Protein AF-A0A329Z821-F1 (afdb_monomer_lite)

Foldseek 3Di:
DVVLLVVDPAPCSVVLVVLCVLQVFDDDDSVLVVVCRVCVVQLVCLCPDPVQCVPDVVVVNNHRFSHDQVLQLDDDPDPDDDDDDPDDPPDDDDDDDDPPPPCVVVCVLQDDDDDDYDDDDDDDDDDDDDDDDDDDDDDDDDDDDDDDDDDDDPPSHHDPQHHLVNDQLLSCLSSLAAAHDAEAEEEEEEFQLQRVLVVVLLVVLVFFEQEQAPPNSVSSNVRNVDRVVHHGLYYYYYLQRPLPHPCPLSNLSSNQDLHAYEYRDEQLVSLQVSLLQDWDFPDSDQEAAPPDPVCNLAQGIDRCNHSHRDCCVQVVLVVSDGRGHDPSSPCPVVSCVSNVSHNYYHYDGSVCQEAQNQLVSQQVCCVVRVGRHDDPVCSCVSRDDPDDPCVRNDDRHYDYPDDDDDDDDDPDDDPPPDDDCVVVDDDDPPDDDDDDDD

Secondary structure (DSSP, 8-state):
-HHHHHH---TTHHHHHHHHHHTT-----HHHHHHHHHTHHHHHHHHHSHHHIIIIITTT-SS--SS-HHHHHSPP---------S----S-------S---THHHHTTS--S-------------------------------------------PPPSS--TTTS-HHHHHHTTPPPPS-EEEEEEE-TTTTHHHHHHHHHHHT--EEE--SSHHHHHHHHHHHHTT--EEEEEEETTS-TT-TTHHHHHHH--S---EEEEE--HHHHHHHHHT--EESS---EEETTS-HHHHH--EEBTTBSS--GGGGHHHHTT-SSS-SGGGS-HHHHHHH-TT-S-EEEEEGGGGSTTHHHHHHHHHHHHH-PPPP-GGGHHHHHS-SS-GGGGT---EEE--S---------S--TT-----GGG----TT--------

Structure (mmCIF, N/CA/C/O backbone):
data_AF-A0A329Z821-F1
#
_entry.id   AF-A0A329Z821-F1
#
loop_
_atom_site.group_PDB
_atom_site.id
_atom_site.type_symbol
_atom_site.label_atom_id
_atom_site.label_alt_id
_atom_site.label_comp_id
_atom_site.label_asym_id
_atom_site.label_entity_id
_atom_site.label_seq_id
_atom_site.pdbx_PDB_ins_code
_atom_site.Cartn_x
_atom_site.Cartn_y
_atom_site.Cartn_z
_atom_site.occupancy
_atom_site.B_iso_or_equiv
_atom_site.auth_seq_id
_atom_site.auth_comp_id
_atom_site.auth_asym_id
_atom_site.auth_atom_id
_atom_site.pdbx_PDB_model_num
ATOM 1 N N . MET A 1 1 ? -27.216 7.956 9.028 1.00 85.25 1 MET A N 1
ATOM 2 C CA . MET A 1 1 ? -26.874 7.382 10.348 1.00 85.25 1 MET A CA 1
ATOM 3 C C . MET A 1 1 ? -27.921 7.684 11.431 1.00 85.25 1 MET A C 1
ATOM 5 O O . MET A 1 1 ? -28.589 6.749 11.853 1.00 85.25 1 MET A O 1
ATOM 9 N N . PHE A 1 2 ? -28.146 8.944 11.839 1.00 86.25 2 PHE A N 1
ATOM 10 C CA . PHE A 1 2 ? -29.031 9.302 12.973 1.00 86.25 2 PHE A CA 1
ATOM 11 C C . PHE A 1 2 ? -30.437 8.666 12.939 1.00 86.25 2 PHE A C 1
ATOM 13 O O . PHE A 1 2 ? -30.830 7.983 13.881 1.00 86.25 2 PHE A O 1
ATOM 20 N N . PHE A 1 3 ? -31.167 8.783 11.822 1.00 86.81 3 PHE A N 1
ATOM 21 C CA . PHE A 1 3 ? -32.499 8.171 11.682 1.00 86.81 3 PHE A CA 1
ATOM 22 C C . PHE A 1 3 ? -32.508 6.643 11.841 1.00 86.81 3 PHE A C 1
ATOM 24 O O . PHE A 1 3 ? -33.492 6.084 12.320 1.00 86.81 3 PHE A O 1
ATOM 31 N N . ARG A 1 4 ? -31.427 5.954 11.452 1.00 89.19 4 ARG A N 1
ATOM 32 C CA . ARG A 1 4 ? -31.303 4.498 11.633 1.00 89.19 4 ARG A CA 1
ATOM 33 C C . ARG A 1 4 ? -31.066 4.151 13.100 1.00 89.19 4 ARG A C 1
ATOM 35 O O . ARG A 1 4 ? -31.691 3.232 13.612 1.00 89.19 4 ARG A O 1
ATOM 42 N N . ILE A 1 5 ? -30.261 4.950 13.802 1.00 89.12 5 ILE A N 1
ATOM 43 C CA . ILE A 1 5 ? -30.046 4.790 15.245 1.00 89.12 5 ILE A CA 1
ATOM 44 C C . ILE A 1 5 ? -31.344 4.990 16.033 1.00 89.12 5 ILE A C 1
ATOM 46 O O . ILE A 1 5 ? -31.599 4.245 16.972 1.00 89.12 5 ILE A O 1
ATOM 50 N N . LEU A 1 6 ? -32.212 5.929 15.641 1.00 87.81 6 LEU A N 1
ATOM 51 C CA . LEU A 1 6 ? -33.510 6.106 16.309 1.00 87.81 6 LEU A CA 1
ATOM 52 C C . LEU A 1 6 ? -34.387 4.846 16.253 1.00 87.81 6 LEU A C 1
ATOM 54 O O . LEU A 1 6 ? -35.108 4.575 17.220 1.00 87.81 6 LEU A O 1
ATOM 58 N N . LYS A 1 7 ? -34.284 4.080 15.157 1.00 88.38 7 LYS A N 1
ATOM 59 C CA . LYS A 1 7 ? -34.988 2.807 14.931 1.00 88.38 7 LYS A CA 1
ATOM 60 C C . LYS A 1 7 ? -34.362 1.621 15.673 1.00 88.38 7 LYS A C 1
ATOM 62 O O . LYS A 1 7 ? -34.994 0.571 15.758 1.00 88.38 7 LYS A O 1
ATOM 67 N N . LEU A 1 8 ? -33.152 1.770 16.212 1.00 90.06 8 LEU A N 1
ATOM 68 C CA . LEU A 1 8 ? -32.478 0.725 16.973 1.00 90.06 8 LEU A CA 1
ATOM 69 C C . LEU A 1 8 ? -33.244 0.463 18.278 1.00 90.06 8 LEU A C 1
ATOM 71 O O . LEU A 1 8 ? -33.445 1.371 19.092 1.00 90.06 8 LEU A O 1
ATOM 75 N N . LYS A 1 9 ? -33.669 -0.786 18.491 1.00 88.81 9 LYS A N 1
ATOM 76 C CA . LYS A 1 9 ? -34.343 -1.233 19.721 1.00 88.81 9 LYS A CA 1
ATOM 77 C C . LYS A 1 9 ? -33.320 -1.503 20.834 1.00 88.81 9 LYS A C 1
ATOM 79 O O . LYS A 1 9 ? -33.212 -2.617 21.326 1.00 88.81 9 LYS A O 1
ATOM 84 N N . ASN A 1 10 ? -32.542 -0.487 21.201 1.00 92.19 10 ASN A N 1
ATOM 85 C CA . ASN A 1 10 ? -31.511 -0.576 22.236 1.00 92.19 10 ASN A CA 1
ATOM 86 C C . ASN A 1 10 ? -31.582 0.653 23.159 1.00 92.19 10 ASN A C 1
ATOM 88 O O . ASN A 1 10 ? -31.661 1.790 22.682 1.00 92.19 10 ASN A O 1
ATOM 92 N N . ALA A 1 11 ? -31.552 0.433 24.476 1.00 93.25 11 ALA A N 1
ATOM 93 C CA . ALA A 1 11 ? -31.639 1.500 25.478 1.00 93.25 11 ALA A CA 1
ATOM 94 C C . ALA A 1 11 ? -30.455 2.487 25.408 1.00 93.25 11 ALA A C 1
ATOM 96 O O . ALA A 1 11 ? -30.607 3.669 25.714 1.00 93.25 11 ALA A O 1
ATOM 97 N N . ASN A 1 12 ? -29.293 2.035 24.929 1.00 94.75 12 ASN A N 1
ATOM 98 C CA . ASN A 1 12 ? -28.067 2.820 24.802 1.00 94.75 12 ASN A CA 1
ATOM 99 C C . ASN A 1 12 ? -27.919 3.530 23.441 1.00 94.75 12 ASN A C 1
ATOM 101 O O . ASN A 1 12 ? -26.882 4.142 23.191 1.00 94.75 12 ASN A O 1
ATOM 105 N N . LYS A 1 13 ? -28.936 3.528 22.564 1.00 94.44 13 LYS A N 1
ATOM 106 C CA . LYS A 1 13 ? -28.845 4.074 21.189 1.00 94.44 13 LYS A CA 1
ATOM 107 C C . LYS A 1 13 ? -28.285 5.502 21.082 1.00 94.44 13 LYS A C 1
ATOM 109 O O . LYS A 1 13 ? -27.525 5.796 20.164 1.00 94.44 13 LYS A O 1
ATOM 114 N N . PHE A 1 14 ? -28.599 6.388 22.030 1.00 94.94 14 PHE A N 1
ATOM 115 C CA . PHE A 1 14 ? -28.057 7.754 22.040 1.00 94.94 14 PHE A CA 1
ATOM 116 C C . PHE A 1 14 ? -26.593 7.819 22.499 1.00 94.94 14 PHE A C 1
ATOM 118 O O . PHE A 1 14 ? -25.835 8.645 21.995 1.00 94.94 14 PHE A O 1
ATOM 125 N N . LYS A 1 15 ? -26.175 6.930 23.410 1.00 96.38 15 LYS A N 1
ATOM 126 C CA . LYS A 1 15 ? -24.765 6.792 23.803 1.00 96.38 15 LYS A CA 1
ATOM 127 C C . LYS A 1 15 ? -23.946 6.230 22.643 1.00 96.38 15 LYS A C 1
ATOM 129 O O . LYS A 1 15 ? -22.913 6.802 22.315 1.00 96.38 15 LYS A O 1
ATOM 134 N N . ILE A 1 16 ? -24.471 5.206 21.960 1.00 96.69 16 ILE A N 1
ATOM 135 C CA . ILE A 1 16 ? -23.899 4.665 20.718 1.00 96.69 16 ILE A CA 1
ATOM 136 C C . ILE A 1 16 ? -23.696 5.790 19.702 1.00 96.69 16 ILE A C 1
ATOM 138 O O . ILE A 1 16 ? -22.587 5.979 19.220 1.00 96.69 16 ILE A O 1
ATOM 142 N N . TYR A 1 17 ? -24.728 6.595 19.424 1.00 96.06 17 TYR A N 1
ATOM 143 C CA . TYR A 1 17 ? -24.606 7.718 18.487 1.00 96.06 17 TYR A CA 1
ATOM 144 C C . TYR A 1 17 ? -23.472 8.680 18.845 1.00 96.06 17 TYR A C 1
ATOM 146 O O . TYR A 1 17 ? -22.711 9.083 17.968 1.00 96.06 17 TYR A O 1
ATOM 154 N N . LYS A 1 18 ? -23.344 9.026 20.131 1.00 95.81 18 LYS A N 1
ATOM 155 C CA . LYS A 1 18 ? -22.297 9.929 20.612 1.00 95.81 18 LYS A CA 1
ATOM 156 C C . LYS A 1 18 ? -20.900 9.339 20.393 1.00 95.81 18 LYS A C 1
ATOM 158 O O . LYS A 1 18 ? -20.040 10.042 19.871 1.00 95.81 18 LYS A O 1
ATOM 163 N N . ILE A 1 19 ? -20.711 8.057 20.714 1.00 97.06 19 ILE A N 1
ATOM 164 C CA . ILE A 1 19 ? -19.450 7.337 20.480 1.00 97.06 19 ILE A CA 1
ATOM 165 C C . ILE A 1 19 ? -19.110 7.326 18.984 1.00 97.06 19 ILE A C 1
ATOM 167 O O . ILE A 1 19 ? -17.987 7.660 18.616 1.00 97.06 19 ILE A O 1
ATOM 171 N N . LEU A 1 20 ? -20.078 7.015 18.111 1.00 96.88 20 LEU A N 1
ATOM 172 C CA . LEU A 1 20 ? -19.855 6.969 16.660 1.00 96.88 20 LEU A CA 1
ATOM 173 C C . LEU A 1 20 ? -19.415 8.321 16.092 1.00 96.88 20 LEU A C 1
ATOM 175 O O . LEU A 1 20 ? -18.500 8.358 15.274 1.00 96.88 20 LEU A O 1
ATOM 179 N N . ILE A 1 21 ? -20.013 9.427 16.547 1.00 95.44 21 ILE A N 1
ATOM 180 C CA . ILE A 1 21 ? -19.567 10.773 16.156 1.00 95.44 21 ILE A CA 1
ATOM 181 C C . ILE A 1 21 ? -18.131 11.017 16.622 1.00 95.44 21 ILE A C 1
ATOM 183 O O . ILE A 1 21 ? -17.314 11.463 15.827 1.00 95.44 21 ILE A O 1
ATOM 187 N N . GLN A 1 22 ? -17.818 10.722 17.887 1.00 95.25 22 GLN A N 1
ATOM 188 C CA . GLN A 1 22 ? -16.488 10.972 18.458 1.00 95.25 22 GLN A CA 1
ATOM 189 C C . GLN A 1 22 ? -15.390 10.108 17.825 1.00 95.25 22 GLN A C 1
ATOM 191 O O . GLN A 1 22 ? -14.241 10.525 17.783 1.00 95.25 22 GLN A O 1
ATOM 196 N N . CYS A 1 23 ? -15.743 8.930 17.309 1.00 96.12 23 CYS A N 1
ATOM 197 C CA . CYS A 1 23 ? -14.825 8.048 16.586 1.00 96.12 23 CYS A CA 1
ATOM 198 C C . CYS A 1 23 ? -14.876 8.254 15.063 1.00 96.12 23 CYS A C 1
ATOM 200 O O . CYS A 1 23 ? -14.331 7.438 14.323 1.00 96.12 23 CYS A O 1
ATOM 202 N N . HIS A 1 24 ? -15.574 9.286 14.576 1.00 94.88 24 HIS A N 1
ATOM 203 C CA . HIS A 1 24 ? -15.751 9.581 13.147 1.00 94.88 24 HIS A CA 1
ATOM 204 C C . HIS A 1 24 ? -16.249 8.376 12.319 1.00 94.88 24 HIS A C 1
ATOM 206 O O . HIS A 1 24 ? -15.877 8.183 11.160 1.00 94.88 24 HIS A O 1
ATOM 212 N N . CYS A 1 25 ? -17.098 7.538 12.917 1.00 94.88 25 CYS A N 1
ATOM 213 C CA . CYS A 1 25 ? -17.670 6.356 12.283 1.00 94.88 25 CYS A CA 1
ATOM 214 C C . CYS A 1 25 ? -18.997 6.713 11.604 1.00 94.88 25 CYS A C 1
ATOM 216 O O . CYS A 1 25 ? -19.936 7.176 12.255 1.00 94.88 25 CYS A O 1
ATOM 218 N N . ILE A 1 26 ? -19.101 6.460 10.297 1.00 91.75 26 ILE A N 1
ATOM 219 C CA . ILE A 1 26 ? -20.338 6.643 9.529 1.00 91.75 26 ILE A CA 1
ATOM 220 C C . ILE A 1 26 ? -20.903 5.267 9.201 1.00 91.75 26 ILE A C 1
ATOM 222 O O . ILE A 1 26 ? -20.432 4.600 8.288 1.00 91.75 26 ILE A O 1
ATOM 226 N N . ILE A 1 27 ? -21.937 4.862 9.939 1.00 94.06 27 ILE A N 1
ATOM 227 C CA . ILE A 1 27 ? -22.589 3.563 9.751 1.00 94.06 27 ILE A CA 1
ATOM 228 C C . ILE A 1 27 ? -23.898 3.751 8.984 1.00 94.06 27 ILE A C 1
ATOM 230 O O . ILE A 1 27 ? -24.837 4.421 9.444 1.00 94.06 27 ILE A O 1
ATOM 234 N N . ASP A 1 28 ? -23.971 3.156 7.799 1.00 90.31 28 ASP A N 1
ATOM 235 C CA . ASP A 1 28 ? -25.140 3.191 6.924 1.00 90.31 28 ASP A CA 1
ATOM 236 C C . ASP A 1 28 ? -25.897 1.852 6.884 1.00 90.31 28 ASP A C 1
ATOM 238 O O . ASP A 1 28 ? -27.107 1.847 6.656 1.00 90.31 28 ASP A O 1
ATOM 242 N N . LYS A 1 29 ? -25.243 0.727 7.187 1.00 93.31 29 LYS A N 1
ATOM 243 C CA . LYS A 1 29 ? -25.860 -0.606 7.230 1.00 93.31 29 LYS A CA 1
ATOM 244 C C . LYS A 1 29 ? -26.528 -0.886 8.574 1.00 93.31 29 LYS A C 1
ATOM 246 O O . LYS A 1 29 ? -25.936 -0.738 9.638 1.00 93.31 29 LYS A O 1
ATOM 251 N N . GLN A 1 30 ? -27.770 -1.369 8.519 1.00 92.56 30 GLN A N 1
ATOM 252 C CA . GLN A 1 30 ? -28.559 -1.683 9.716 1.00 92.56 30 GLN A CA 1
ATOM 253 C C . GLN A 1 30 ? -27.936 -2.822 10.542 1.00 92.56 30 GLN A C 1
ATOM 255 O O . GLN A 1 30 ? -27.806 -2.681 11.752 1.00 92.56 30 GLN A O 1
ATOM 260 N N . LYS A 1 31 ? -27.459 -3.885 9.882 1.00 94.31 31 LYS A N 1
ATOM 261 C CA . LYS A 1 31 ? -26.786 -5.017 10.541 1.00 94.31 31 LYS A CA 1
ATOM 262 C C . LYS A 1 31 ? -25.532 -4.600 11.321 1.00 94.31 31 LYS A C 1
ATOM 264 O O . LYS A 1 31 ? -25.243 -5.155 12.370 1.00 94.31 31 LYS A O 1
ATOM 269 N N . HIS A 1 32 ? -24.800 -3.597 10.831 1.00 96.25 32 HIS A N 1
ATOM 270 C CA . HIS A 1 32 ? -23.611 -3.08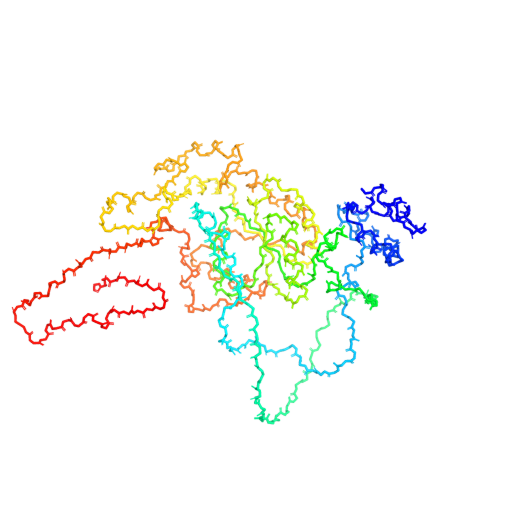4 11.517 1.00 96.25 32 HIS A CA 1
ATOM 271 C C . HIS A 1 32 ? -23.996 -2.303 12.783 1.00 96.25 32 HIS A C 1
ATOM 273 O O . HIS A 1 32 ? -23.338 -2.430 13.808 1.00 96.25 32 HIS A O 1
ATOM 279 N N . LEU A 1 33 ? -25.099 -1.540 12.746 1.00 95.75 33 LEU A N 1
ATOM 280 C CA . LEU A 1 33 ? -25.641 -0.886 13.943 1.00 95.75 33 LEU A CA 1
ATOM 281 C C . LEU A 1 33 ? -26.143 -1.895 14.978 1.00 95.75 33 LEU A C 1
ATOM 283 O O . LEU A 1 33 ? -25.984 -1.651 16.168 1.00 95.75 33 LEU A O 1
ATOM 287 N N . GLU A 1 34 ? -26.748 -2.997 14.538 1.00 95.12 34 GLU A N 1
ATOM 288 C CA . GLU A 1 34 ? -27.191 -4.086 15.418 1.00 95.12 34 GLU A CA 1
ATOM 289 C C . GLU A 1 34 ? -26.003 -4.742 16.126 1.00 95.12 34 GLU A C 1
ATOM 291 O O . GLU A 1 34 ? -26.030 -4.831 17.350 1.00 95.12 34 GLU A O 1
ATOM 296 N N . PHE A 1 35 ? -24.924 -5.050 15.397 1.00 96.50 35 PHE A N 1
ATOM 297 C CA . PHE A 1 35 ? -23.666 -5.532 15.981 1.00 96.50 35 PHE A CA 1
ATOM 298 C C . PHE A 1 35 ? -23.105 -4.566 17.037 1.00 96.50 35 PHE A C 1
ATOM 300 O O . PHE A 1 35 ? -22.765 -4.966 18.146 1.00 96.50 35 PHE A O 1
ATOM 307 N N . ILE A 1 36 ? -23.048 -3.265 16.729 1.00 96.88 36 ILE A N 1
ATOM 308 C CA . ILE A 1 36 ? -22.571 -2.243 17.680 1.00 96.88 36 ILE A CA 1
ATOM 309 C C . ILE A 1 36 ? -23.459 -2.191 18.933 1.00 96.88 36 ILE A C 1
ATOM 311 O O . ILE A 1 36 ? -22.977 -1.923 20.030 1.00 96.88 36 ILE A O 1
ATOM 315 N N . ALA A 1 37 ? -24.764 -2.420 18.777 1.00 96.06 37 ALA A N 1
ATOM 316 C CA . ALA A 1 37 ? -25.711 -2.442 19.884 1.00 96.06 37 ALA A CA 1
ATOM 317 C C . ALA A 1 37 ? -25.525 -3.666 20.787 1.00 96.06 37 ALA A C 1
ATOM 319 O O . ALA A 1 37 ? -25.678 -3.547 22.003 1.00 96.06 37 ALA A O 1
ATOM 320 N N . GLU A 1 38 ? -25.235 -4.817 20.181 1.00 95.50 38 GLU A N 1
ATOM 321 C CA . GLU A 1 38 ? -24.977 -6.092 20.850 1.00 95.50 38 GLU A CA 1
ATOM 322 C C . GLU A 1 38 ? -23.672 -6.052 21.652 1.00 95.50 38 GLU A C 1
ATOM 324 O O . GLU A 1 38 ? -23.655 -6.469 22.805 1.00 95.50 38 GLU A O 1
ATOM 329 N N . HIS A 1 39 ? -22.622 -5.440 21.096 1.00 95.94 39 HIS A N 1
ATOM 330 C CA . HIS A 1 39 ? -21.303 -5.304 21.729 1.00 95.94 39 HIS A CA 1
ATOM 331 C C . HIS A 1 39 ? -21.082 -3.939 22.400 1.00 95.94 39 HIS A C 1
ATOM 333 O O . HIS A 1 39 ? -19.959 -3.432 22.490 1.00 95.94 39 HIS A O 1
ATOM 339 N N . TYR A 1 40 ? -22.165 -3.288 22.834 1.00 96.19 40 TYR A N 1
ATOM 340 C CA . TYR A 1 40 ? -22.091 -1.940 23.397 1.00 96.19 40 TYR A CA 1
ATOM 341 C C . TYR A 1 40 ? -21.222 -1.880 24.658 1.00 96.19 40 TYR A C 1
ATOM 343 O O . TYR A 1 40 ? -20.506 -0.897 24.841 1.00 96.19 40 TYR A O 1
ATOM 351 N N . GLU A 1 41 ? -21.269 -2.893 25.525 1.00 95.25 41 GLU A N 1
ATOM 352 C CA . GLU A 1 41 ? -20.513 -2.879 26.782 1.00 95.25 41 GLU A CA 1
ATOM 353 C C . GLU A 1 41 ? -19.001 -2.957 26.529 1.00 95.25 41 GLU A C 1
ATOM 355 O O . GLU A 1 41 ? -18.237 -2.192 27.121 1.00 95.25 41 GLU A O 1
ATOM 360 N N . GLU A 1 42 ? -18.560 -3.790 25.584 1.00 96.00 42 GLU A N 1
ATOM 361 C CA . GLU A 1 42 ? -17.166 -3.878 25.147 1.00 96.00 42 GLU A CA 1
ATOM 362 C C . GLU A 1 42 ? -16.679 -2.565 24.530 1.00 96.00 42 GLU A C 1
ATOM 364 O O . GLU A 1 42 ? -15.600 -2.078 24.883 1.00 96.00 42 GLU A O 1
ATOM 369 N N . ILE A 1 43 ? -17.486 -1.981 23.638 1.00 97.50 43 ILE A N 1
ATOM 370 C CA . ILE A 1 43 ? -17.189 -0.706 22.973 1.00 97.50 43 ILE A CA 1
ATOM 371 C C . ILE A 1 43 ? -17.122 0.424 24.004 1.00 97.50 43 ILE A C 1
ATOM 373 O O . ILE A 1 43 ? -16.184 1.217 24.003 1.00 97.50 43 ILE A O 1
ATOM 377 N N . ASN A 1 44 ? -18.093 0.502 24.915 1.00 97.31 44 ASN A N 1
ATOM 378 C CA . ASN A 1 44 ? -18.157 1.541 25.936 1.00 97.31 44 ASN A CA 1
ATOM 379 C C . ASN A 1 44 ? -17.023 1.400 26.963 1.00 97.31 44 ASN A C 1
ATOM 381 O O . ASN A 1 44 ? -16.455 2.407 27.386 1.00 97.31 44 ASN A O 1
ATOM 385 N N . SER A 1 45 ? -16.661 0.174 27.347 1.00 96.56 45 SER A N 1
ATOM 386 C CA . SER A 1 45 ? -15.503 -0.091 28.208 1.00 96.56 45 SER A CA 1
ATOM 387 C C . SER A 1 45 ? -14.206 0.389 27.551 1.00 96.56 45 SER A C 1
ATOM 389 O O . SER A 1 45 ? -13.456 1.160 28.154 1.00 96.56 45 SER A O 1
ATOM 391 N N . TRP A 1 46 ? -13.984 0.020 26.285 1.00 97.31 46 TRP A N 1
ATOM 392 C CA . TRP A 1 46 ? -12.821 0.450 25.512 1.00 97.31 46 TRP A CA 1
ATOM 393 C C . TRP A 1 46 ? -12.762 1.970 25.345 1.00 97.31 46 TRP A C 1
ATOM 395 O O . TRP A 1 46 ? -11.764 2.588 25.707 1.00 97.31 46 TRP A O 1
ATOM 405 N N . PHE A 1 47 ? -13.853 2.586 24.894 1.00 97.75 47 PHE A N 1
ATOM 406 C CA . PHE A 1 47 ? -13.956 4.027 24.670 1.00 97.75 47 PHE A CA 1
ATOM 407 C C . PHE A 1 47 ? -13.643 4.859 25.928 1.00 97.75 47 PHE A C 1
ATOM 409 O O . PHE A 1 47 ? -13.060 5.941 25.853 1.00 97.75 47 PHE A O 1
ATOM 416 N N . ASN A 1 48 ? -14.015 4.362 27.111 1.00 96.94 48 ASN A N 1
ATOM 417 C CA . ASN A 1 48 ? -13.767 5.059 28.374 1.00 96.94 48 ASN A CA 1
ATOM 418 C C . ASN A 1 48 ? -12.399 4.754 29.000 1.00 96.94 48 ASN A C 1
ATOM 420 O O . ASN A 1 48 ? -12.030 5.425 29.974 1.00 96.94 48 ASN A O 1
ATOM 424 N N . SER A 1 49 ? -11.656 3.791 28.449 1.00 97.50 49 SER A N 1
ATOM 425 C CA . SER A 1 49 ? -10.348 3.379 28.954 1.00 97.50 49 SER A CA 1
ATOM 426 C C . SER A 1 49 ? -9.315 4.509 28.877 1.00 97.50 49 SER A C 1
ATOM 428 O O . SER A 1 49 ? -9.407 5.430 28.059 1.00 97.50 49 SER A O 1
ATOM 430 N N . LYS A 1 50 ? -8.313 4.439 29.760 1.00 96.88 50 LYS A N 1
ATOM 431 C CA . LYS A 1 50 ? -7.174 5.365 29.750 1.00 96.88 50 LYS A CA 1
ATOM 432 C C . LYS A 1 50 ? -6.398 5.254 28.435 1.00 96.88 50 LYS A C 1
ATOM 434 O O . LYS A 1 50 ? -6.134 6.273 27.806 1.00 96.88 50 LYS A O 1
ATOM 439 N N . GLU A 1 51 ? -6.132 4.023 28.003 1.00 95.62 51 GLU A N 1
ATOM 440 C CA . GLU A 1 51 ? -5.413 3.715 26.766 1.00 95.62 51 GLU A CA 1
ATOM 441 C C . GLU A 1 51 ? -6.082 4.353 25.540 1.00 95.62 51 GLU A C 1
ATOM 443 O O . GLU A 1 51 ? -5.421 5.054 24.776 1.00 95.62 51 GLU A O 1
ATOM 448 N N . PHE A 1 52 ? -7.401 4.193 25.375 1.00 97.12 52 PHE A N 1
ATOM 449 C CA . PHE A 1 52 ? -8.113 4.776 24.235 1.00 97.12 52 PHE A CA 1
ATOM 450 C C . PHE A 1 52 ? -8.008 6.306 24.207 1.00 97.12 52 PHE A C 1
ATOM 452 O O . PHE A 1 52 ? -7.752 6.905 23.160 1.00 97.12 52 PHE A O 1
ATOM 459 N N . LYS A 1 53 ? -8.176 6.955 25.366 1.00 96.62 53 LYS A N 1
ATOM 460 C CA . LYS A 1 53 ? -8.086 8.416 25.473 1.00 96.62 53 LYS A CA 1
ATOM 461 C C . LYS A 1 53 ? -6.685 8.915 25.139 1.00 96.62 53 LYS A C 1
ATOM 463 O O . LYS A 1 53 ? -6.554 9.853 24.362 1.00 96.62 53 LYS A O 1
ATOM 468 N N . GLU A 1 54 ? -5.654 8.274 25.680 1.00 95.62 54 GLU A N 1
ATOM 469 C CA . GLU A 1 54 ? -4.260 8.650 25.436 1.00 95.62 54 GLU A CA 1
ATOM 470 C C . GLU A 1 54 ? -3.849 8.427 23.980 1.00 95.62 54 GLU A C 1
ATOM 472 O O . GLU A 1 54 ? -3.234 9.310 23.387 1.00 95.62 54 GLU A O 1
ATOM 477 N N . LYS A 1 55 ? -4.230 7.289 23.387 1.00 93.31 55 LYS A N 1
ATOM 478 C CA . LYS A 1 55 ? -3.813 6.915 22.032 1.00 93.31 55 LYS A CA 1
ATOM 479 C C . LYS A 1 55 ? -4.605 7.616 20.929 1.00 93.31 55 LYS A C 1
ATOM 481 O O . LYS A 1 55 ? -4.016 7.915 19.893 1.00 93.31 55 LYS A O 1
ATOM 486 N N . TYR A 1 56 ? -5.901 7.880 21.126 1.00 95.06 56 TYR A N 1
ATOM 487 C CA . TYR A 1 56 ? -6.781 8.355 20.048 1.00 95.06 56 TYR A CA 1
ATOM 488 C C . TYR A 1 56 ? -7.403 9.732 20.286 1.00 95.06 56 TYR A C 1
ATOM 490 O O . TYR A 1 56 ? -7.533 10.506 19.342 1.00 95.06 56 TYR A O 1
ATOM 498 N N . ILE A 1 57 ? -7.790 10.066 21.520 1.00 94.25 57 ILE A N 1
ATOM 499 C CA . ILE A 1 57 ? -8.448 11.353 21.802 1.00 94.25 57 ILE A CA 1
ATOM 500 C C . ILE A 1 57 ? -7.410 12.463 21.977 1.00 94.25 57 ILE A C 1
ATOM 502 O O . ILE A 1 57 ? -7.492 13.494 21.314 1.00 94.25 57 ILE A O 1
ATOM 506 N N . ASN A 1 58 ? -6.401 12.241 22.820 1.00 94.38 58 ASN A N 1
ATOM 507 C CA . ASN A 1 58 ? -5.370 13.234 23.131 1.00 94.38 58 ASN A CA 1
ATOM 508 C C . ASN A 1 58 ? -4.473 13.552 21.925 1.00 94.38 58 ASN A C 1
ATOM 510 O O . ASN A 1 58 ? -3.937 14.652 21.826 1.00 94.38 58 ASN A O 1
ATOM 514 N N . THR A 1 59 ? -4.322 12.598 21.008 1.00 91.56 59 THR A N 1
ATOM 515 C CA . THR A 1 59 ? -3.560 12.740 19.758 1.00 91.56 59 THR A CA 1
ATOM 516 C C . THR A 1 59 ? -4.405 13.282 18.603 1.00 91.56 59 THR A C 1
ATOM 518 O O . THR A 1 59 ? -3.875 13.476 17.512 1.00 91.56 59 THR A O 1
ATOM 521 N N . ASN A 1 60 ? -5.706 13.525 18.821 1.00 92.31 60 ASN A N 1
ATOM 522 C CA . ASN A 1 60 ? -6.669 13.899 17.783 1.00 92.31 60 ASN A CA 1
ATOM 523 C C . ASN A 1 60 ? -6.636 12.939 16.576 1.00 92.31 60 ASN A C 1
ATOM 525 O O . ASN A 1 60 ? -6.602 13.357 15.416 1.00 92.31 60 ASN A O 1
ATOM 529 N N . HIS A 1 61 ? -6.596 11.635 16.855 1.00 92.50 61 HIS A N 1
ATOM 530 C CA . HIS A 1 61 ? -6.492 10.612 15.826 1.00 92.50 61 HIS A CA 1
ATOM 531 C C . HIS A 1 61 ? -7.736 10.632 14.918 1.00 92.50 61 HIS A C 1
ATOM 533 O O . HIS A 1 61 ? -8.862 10.596 15.421 1.00 92.50 61 HIS A O 1
ATOM 539 N N . PRO A 1 62 ? -7.579 10.641 13.583 1.00 92.62 62 PRO A N 1
ATOM 540 C CA . PRO A 1 62 ? -8.696 10.883 12.670 1.00 92.62 62 PRO A CA 1
ATOM 541 C C . PRO A 1 62 ? -9.679 9.708 12.569 1.00 92.62 62 PRO A C 1
ATOM 543 O O . PRO A 1 62 ? -10.846 9.932 12.258 1.00 92.62 62 PRO A O 1
ATOM 546 N N . TYR A 1 63 ? -9.245 8.476 12.862 1.00 95.19 63 TYR A N 1
ATOM 547 C CA . TYR A 1 63 ? -10.093 7.274 12.785 1.00 95.19 63 TYR A CA 1
ATOM 548 C C . TYR A 1 63 ? -9.918 6.350 14.003 1.00 95.19 63 TYR A C 1
ATOM 550 O O . TYR A 1 63 ? -9.278 5.307 13.887 1.00 95.19 63 TYR A O 1
ATOM 558 N N . PRO A 1 64 ? -10.405 6.728 15.200 1.00 97.06 64 PRO A N 1
ATOM 559 C CA . PRO A 1 64 ? -10.328 5.871 16.385 1.00 97.06 64 PRO A CA 1
ATOM 560 C C . PRO A 1 64 ? -11.102 4.550 16.187 1.00 97.06 64 PRO A C 1
ATOM 562 O O . PRO A 1 64 ? -12.241 4.602 15.710 1.00 97.06 64 PRO A O 1
ATOM 565 N N . PRO A 1 65 ? -10.539 3.383 16.560 1.00 97.50 65 PRO A N 1
ATOM 566 C CA . PRO A 1 65 ? -11.208 2.089 16.434 1.00 97.50 65 PRO A CA 1
ATOM 567 C C . PRO A 1 65 ? -12.259 1.894 17.532 1.00 97.50 65 PRO A C 1
ATOM 569 O O . PRO A 1 65 ? -12.000 2.167 18.705 1.00 97.50 65 PRO A O 1
ATOM 572 N N . LEU A 1 66 ? -13.431 1.356 17.179 1.00 97.69 66 LEU A N 1
ATOM 573 C CA . LEU A 1 66 ? -14.522 1.129 18.143 1.00 97.69 66 LEU A CA 1
ATOM 574 C C . LEU A 1 66 ? -14.298 -0.057 19.091 1.00 97.69 66 LEU A C 1
ATOM 576 O O . LEU A 1 66 ? -14.946 -0.131 20.131 1.00 97.69 66 LEU A O 1
ATOM 580 N N . LEU A 1 67 ? -13.381 -0.963 18.763 1.00 97.38 67 LEU A N 1
ATOM 581 C CA . LEU A 1 67 ? -12.969 -2.086 19.608 1.00 97.38 67 LEU A CA 1
ATOM 582 C C . LEU A 1 67 ? -11.459 -2.023 19.838 1.00 97.38 67 LEU A C 1
ATOM 584 O O . LEU A 1 67 ? -10.736 -1.468 19.011 1.00 97.38 67 LEU A O 1
ATOM 588 N N . ASN A 1 68 ? -10.981 -2.602 20.941 1.00 96.62 68 ASN A N 1
ATOM 589 C CA . ASN A 1 68 ? -9.555 -2.614 21.262 1.00 96.62 68 ASN A CA 1
ATOM 590 C C . ASN A 1 68 ? -8.787 -3.515 20.265 1.00 96.62 68 ASN A C 1
ATOM 592 O O . ASN A 1 68 ? -9.011 -4.732 20.270 1.00 96.62 68 ASN A O 1
ATOM 596 N N . PRO A 1 69 ? -7.869 -2.965 19.439 1.00 94.62 69 PRO A N 1
ATOM 597 C CA . PRO A 1 69 ? -7.141 -3.751 18.444 1.00 94.62 69 PRO A CA 1
ATOM 598 C C . PRO A 1 69 ? -6.221 -4.818 19.036 1.00 94.62 69 PRO A C 1
ATOM 600 O O . PRO A 1 69 ? -6.061 -5.878 18.436 1.00 94.62 69 PRO A O 1
ATOM 603 N N . GLU A 1 70 ? -5.620 -4.568 20.198 1.00 92.62 70 GLU A N 1
ATOM 604 C CA . GLU A 1 70 ? -4.720 -5.523 20.851 1.00 92.62 70 GLU A CA 1
ATOM 605 C C . GLU A 1 70 ? -5.500 -6.719 21.399 1.00 92.62 70 GLU A C 1
ATOM 607 O O . GLU A 1 70 ? -5.108 -7.863 21.186 1.00 92.62 70 GLU A O 1
ATOM 612 N N . ARG A 1 71 ? -6.674 -6.486 22.001 1.00 94.06 71 ARG A N 1
ATOM 613 C CA . ARG A 1 71 ? -7.567 -7.572 22.443 1.00 94.06 71 ARG A CA 1
ATOM 614 C C . ARG A 1 71 ? -8.117 -8.402 21.284 1.00 94.06 71 ARG A C 1
ATOM 616 O O . ARG A 1 71 ? -8.354 -9.589 21.471 1.00 94.06 71 ARG A O 1
ATOM 623 N N . LEU A 1 72 ? -8.330 -7.792 20.115 1.00 93.38 72 LEU A N 1
ATOM 624 C CA . LEU A 1 72 ? -8.751 -8.502 18.901 1.00 93.38 72 LEU A CA 1
ATOM 625 C C . LEU A 1 72 ? -7.621 -9.340 18.281 1.00 93.38 72 LEU A C 1
ATOM 627 O O . LEU A 1 72 ? -7.910 -10.360 17.662 1.00 93.38 72 LEU A O 1
ATOM 631 N N . ASN A 1 73 ? -6.362 -8.904 18.418 1.00 86.62 73 ASN A N 1
ATOM 632 C CA . ASN A 1 73 ? -5.177 -9.648 17.967 1.00 86.62 73 ASN A CA 1
ATOM 633 C C . ASN A 1 73 ? -4.727 -10.720 18.978 1.00 86.62 73 ASN A C 1
ATOM 635 O O . ASN A 1 73 ? -4.002 -11.647 18.611 1.00 86.62 73 ASN A O 1
ATOM 639 N N . ALA A 1 74 ? -5.113 -10.594 20.251 1.00 84.81 74 ALA A N 1
ATOM 640 C CA . ALA A 1 74 ? -4.785 -11.564 21.283 1.00 84.81 74 ALA A CA 1
ATOM 641 C C . ALA A 1 74 ? -5.422 -12.922 20.953 1.00 84.81 74 ALA A C 1
ATOM 643 O O . ALA A 1 74 ? -6.639 -13.048 20.814 1.00 84.81 74 ALA A O 1
ATOM 644 N N . LYS A 1 75 ? -4.593 -13.963 20.835 1.00 67.62 75 LYS A N 1
ATOM 645 C CA . LYS A 1 75 ? -5.085 -15.327 20.635 1.00 67.62 75 LYS A CA 1
ATOM 646 C C . LYS A 1 75 ? -5.718 -15.822 21.930 1.00 67.62 75 LYS A C 1
ATOM 648 O O . LYS A 1 75 ? -5.095 -15.754 22.987 1.00 67.62 75 LYS A O 1
ATOM 653 N N . VAL A 1 76 ? -6.927 -16.370 21.842 1.00 56.12 76 VAL A N 1
ATOM 654 C CA . VAL A 1 76 ? -7.470 -17.204 22.917 1.00 56.12 76 VAL A CA 1
ATOM 655 C C . VAL A 1 76 ? -6.601 -18.459 22.967 1.00 56.12 76 VAL A C 1
ATOM 657 O O . VAL A 1 76 ? -6.522 -19.187 21.977 1.00 56.12 76 VAL A O 1
ATOM 660 N N . GLU A 1 77 ? -5.911 -18.705 24.082 1.00 41.97 77 GLU A N 1
ATOM 661 C CA . GLU A 1 77 ? -5.240 -19.985 24.308 1.00 41.97 77 GLU A CA 1
ATOM 662 C C . GLU A 1 77 ? -6.306 -21.087 24.347 1.00 41.97 77 GLU A C 1
ATOM 664 O O . GLU A 1 77 ? -6.904 -21.379 25.380 1.00 41.97 77 GLU A O 1
ATOM 669 N N . SER A 1 78 ? -6.598 -21.702 23.202 1.00 32.41 78 SER A N 1
ATOM 670 C CA . SER A 1 78 ? -7.363 -22.939 23.191 1.00 32.41 78 SER A CA 1
ATOM 671 C C . SER A 1 78 ? -6.433 -24.049 23.673 1.00 32.41 78 SER A C 1
ATOM 673 O O . SER A 1 78 ? -5.484 -24.397 22.967 1.00 32.41 78 SER A O 1
ATOM 675 N N . CYS A 1 79 ? -6.698 -24.621 24.849 1.00 28.56 79 CYS A N 1
ATOM 676 C CA . CYS A 1 79 ? -6.103 -25.885 25.278 1.00 28.56 79 CYS A CA 1
ATOM 677 C C . CYS A 1 79 ? -6.403 -26.988 24.249 1.00 28.56 79 CYS A C 1
ATOM 679 O O . CYS A 1 79 ? -7.401 -27.694 24.368 1.00 28.56 79 CYS A O 1
ATOM 681 N N . LYS A 1 80 ? -5.534 -27.139 23.248 1.00 28.06 80 LYS A N 1
ATOM 682 C CA . LYS A 1 80 ? -5.241 -28.396 22.557 1.00 28.06 80 LYS A CA 1
ATOM 683 C C . LYS A 1 80 ? -3.767 -28.398 22.179 1.00 28.06 80 LYS A C 1
ATOM 685 O O . LYS A 1 80 ? -3.346 -27.776 21.208 1.00 28.06 80 LYS A O 1
ATOM 690 N N . ASP A 1 81 ? -3.003 -29.114 22.990 1.00 29.75 81 ASP A N 1
ATOM 691 C CA . ASP A 1 81 ? -1.649 -29.548 22.697 1.00 29.75 81 ASP A CA 1
ATOM 692 C C . ASP A 1 81 ? -1.570 -30.215 21.315 1.00 29.75 81 ASP A C 1
ATOM 694 O O . ASP A 1 81 ? -2.241 -31.208 21.042 1.00 29.75 81 ASP A O 1
ATOM 698 N N . ASN A 1 82 ? -0.698 -29.708 20.447 1.00 27.73 82 ASN A N 1
ATOM 699 C CA . ASN A 1 82 ? 0.568 -30.395 20.219 1.00 27.73 82 ASN A CA 1
ATOM 700 C C . ASN A 1 82 ? 1.570 -29.485 19.502 1.00 27.73 82 ASN A C 1
ATOM 702 O O . ASN A 1 82 ? 1.307 -28.892 18.459 1.00 27.73 82 ASN A O 1
ATOM 706 N N . LYS A 1 83 ? 2.753 -29.407 20.111 1.00 36.69 83 LYS A N 1
ATOM 707 C CA . LYS A 1 83 ? 3.963 -28.738 19.639 1.00 36.69 83 LYS A CA 1
ATOM 708 C C . LYS A 1 83 ? 4.289 -29.092 18.181 1.00 36.69 83 LYS A C 1
ATOM 710 O O . LYS A 1 83 ? 4.742 -30.199 17.917 1.00 36.69 83 LYS A O 1
ATOM 715 N N . LEU A 1 84 ? 4.245 -28.103 17.291 1.00 25.47 84 LEU A N 1
ATOM 716 C CA . LEU A 1 84 ? 5.301 -27.920 16.296 1.00 25.47 84 LEU A CA 1
ATOM 717 C C . LEU A 1 84 ? 5.785 -26.474 16.398 1.00 25.47 84 LEU A C 1
ATOM 719 O O . LEU A 1 84 ? 5.156 -25.525 15.939 1.00 25.47 84 LEU A O 1
ATOM 723 N N . SER A 1 85 ? 6.885 -26.330 17.123 1.00 29.66 85 SER A N 1
ATOM 724 C CA . SER A 1 85 ? 7.620 -25.093 17.324 1.00 29.66 85 SER A CA 1
ATOM 725 C C . SER A 1 85 ? 8.077 -24.497 15.998 1.00 29.66 85 SER A C 1
ATOM 727 O O . SER A 1 85 ? 8.584 -25.204 15.129 1.00 29.66 85 SER A O 1
ATOM 729 N N . ALA A 1 86 ? 7.969 -23.174 15.918 1.00 30.69 86 ALA A N 1
ATOM 730 C CA . ALA A 1 86 ? 8.620 -22.314 14.949 1.00 30.69 86 ALA A CA 1
ATOM 731 C C . ALA A 1 86 ? 10.125 -22.625 14.841 1.00 30.69 86 ALA A C 1
ATOM 733 O O . ALA A 1 86 ? 10.918 -22.149 15.643 1.00 30.69 86 ALA A O 1
ATOM 734 N N . LEU A 1 87 ? 10.499 -23.457 13.870 1.00 26.64 87 LEU A N 1
ATOM 735 C CA . LEU A 1 87 ? 11.832 -23.603 13.281 1.00 26.64 87 LEU A CA 1
ATOM 736 C C . LEU A 1 87 ? 11.696 -24.590 12.110 1.00 26.64 87 LEU A C 1
ATOM 738 O O . LEU A 1 87 ? 11.254 -25.716 12.293 1.00 26.64 87 LEU A O 1
ATOM 742 N N . SER A 1 88 ? 12.108 -24.157 10.917 1.00 28.06 88 SER A N 1
ATOM 743 C CA . SER A 1 88 ? 12.183 -24.947 9.675 1.00 28.06 88 SER A CA 1
ATOM 744 C C . SER A 1 88 ? 10.878 -25.199 8.901 1.00 28.06 88 SER A C 1
ATOM 746 O O . SER A 1 88 ? 10.351 -26.303 8.873 1.00 28.06 88 SER A O 1
ATOM 748 N N . LEU A 1 89 ? 10.469 -24.201 8.112 1.00 26.77 89 LEU A N 1
ATOM 749 C CA . LEU A 1 89 ? 9.992 -24.416 6.735 1.00 26.77 89 LEU A CA 1
ATOM 750 C C . LEU A 1 89 ? 10.736 -23.445 5.794 1.00 26.77 89 LEU A C 1
ATOM 752 O O . LEU A 1 89 ? 10.157 -22.667 5.045 1.00 26.77 89 LEU A O 1
ATOM 756 N N . ARG A 1 90 ? 12.074 -23.469 5.863 1.00 34.38 90 ARG A N 1
ATOM 757 C CA . ARG A 1 90 ? 12.938 -23.102 4.732 1.00 34.38 90 ARG A CA 1
ATOM 758 C C . ARG A 1 90 ? 13.462 -24.411 4.158 1.00 34.38 90 ARG A C 1
ATOM 760 O O . ARG A 1 90 ? 14.422 -24.960 4.681 1.00 34.38 90 ARG A O 1
ATOM 767 N N . GLY A 1 91 ? 12.823 -24.908 3.104 1.00 27.59 91 GLY A N 1
ATOM 768 C CA . GLY A 1 91 ? 13.333 -26.053 2.356 1.00 27.59 91 GLY A CA 1
ATOM 769 C C . GLY A 1 91 ? 12.249 -26.901 1.707 1.00 27.59 91 GLY A C 1
ATOM 770 O O . GLY A 1 91 ? 11.545 -27.628 2.390 1.00 27.59 91 GLY A O 1
ATOM 771 N N . THR A 1 92 ? 12.206 -26.813 0.375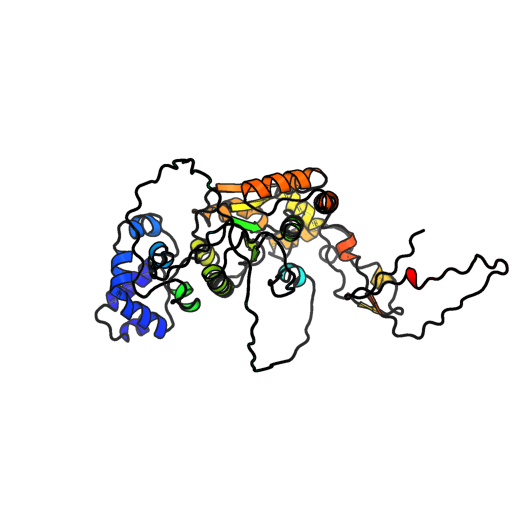 1.00 26.55 92 THR A N 1
ATOM 772 C CA . THR A 1 92 ? 11.712 -27.811 -0.594 1.00 26.55 92 THR A CA 1
ATOM 773 C C . THR A 1 92 ? 10.233 -28.204 -0.557 1.00 26.55 92 THR A C 1
ATOM 775 O O . THR A 1 92 ? 9.826 -29.063 0.212 1.00 26.55 92 THR A O 1
ATOM 778 N N . ASN A 1 93 ? 9.453 -27.653 -1.492 1.00 28.41 93 ASN A N 1
ATOM 779 C CA . ASN A 1 93 ? 8.794 -28.383 -2.594 1.00 28.41 93 ASN A CA 1
ATOM 780 C C . ASN A 1 93 ? 7.850 -27.405 -3.315 1.00 28.41 93 ASN A C 1
ATOM 782 O O . ASN A 1 93 ? 7.041 -26.732 -2.694 1.00 28.41 93 ASN A O 1
ATOM 786 N N . LYS A 1 94 ? 8.048 -27.142 -4.612 1.00 31.34 94 LYS A N 1
ATOM 787 C CA . LYS A 1 94 ? 7.366 -27.884 -5.688 1.00 31.34 94 LYS A CA 1
ATOM 788 C C . LYS A 1 94 ? 5.855 -28.040 -5.445 1.00 31.34 94 LYS A C 1
ATOM 790 O O . LYS A 1 94 ? 5.319 -29.129 -5.557 1.00 31.34 94 LYS A O 1
ATOM 795 N N . VAL A 1 95 ? 5.171 -26.930 -5.189 1.00 24.56 95 VAL A N 1
ATOM 796 C CA . VAL A 1 95 ? 3.804 -26.719 -5.673 1.00 24.56 95 VAL A CA 1
ATOM 797 C C . VAL A 1 95 ? 3.786 -25.319 -6.267 1.00 24.56 95 VAL A C 1
ATOM 799 O O . VAL A 1 95 ? 3.985 -24.321 -5.578 1.00 24.56 95 VAL A O 1
ATOM 802 N N . ARG A 1 96 ? 3.711 -25.289 -7.594 1.00 27.78 96 ARG A N 1
ATOM 803 C CA . ARG A 1 96 ? 3.544 -24.082 -8.391 1.00 27.78 96 ARG A CA 1
ATOM 804 C C . ARG A 1 96 ? 2.108 -23.587 -8.203 1.00 27.78 96 ARG A C 1
ATOM 806 O O . ARG A 1 96 ? 1.191 -24.398 -8.169 1.00 27.78 96 ARG A O 1
ATOM 813 N N . ASP A 1 97 ? 2.003 -22.264 -8.155 1.00 31.19 97 ASP A N 1
ATOM 814 C CA . ASP A 1 97 ? 0.870 -21.456 -8.605 1.00 31.19 97 ASP A CA 1
ATOM 815 C C . ASP A 1 97 ? -0.372 -21.386 -7.704 1.00 31.19 97 ASP A C 1
ATOM 817 O O . ASP A 1 97 ? -1.339 -22.110 -7.873 1.00 31.19 97 ASP A O 1
ATOM 821 N N . GLU A 1 98 ? -0.326 -20.435 -6.762 1.00 29.00 98 GLU A N 1
ATOM 822 C CA . GLU A 1 98 ? -1.290 -19.318 -6.646 1.00 29.00 98 GLU A CA 1
ATOM 823 C C . GLU A 1 98 ? -0.809 -18.317 -5.568 1.00 29.00 98 GLU A C 1
ATOM 825 O O . GLU A 1 98 ? -1.513 -17.914 -4.643 1.00 29.00 98 GLU A O 1
ATOM 830 N N . ALA A 1 99 ? 0.453 -17.883 -5.663 1.00 28.00 99 ALA A N 1
ATOM 831 C CA . ALA A 1 99 ? 0.847 -16.621 -5.048 1.00 28.00 99 ALA A CA 1
ATOM 832 C C . ALA A 1 99 ? 0.420 -15.526 -6.024 1.00 28.00 99 ALA A C 1
ATOM 834 O O . ALA A 1 99 ? 0.938 -15.462 -7.138 1.00 28.00 99 ALA A O 1
ATOM 835 N N . ILE A 1 100 ? -0.552 -14.699 -5.635 1.00 32.47 100 ILE A N 1
ATOM 836 C CA . ILE A 1 100 ? -1.035 -13.564 -6.426 1.00 32.47 100 ILE A CA 1
ATOM 837 C C . ILE A 1 100 ? 0.146 -12.617 -6.689 1.00 32.47 100 ILE A C 1
ATOM 839 O O . ILE A 1 100 ? 0.430 -11.694 -5.927 1.00 32.47 100 ILE A O 1
ATOM 843 N N . HIS A 1 101 ? 0.849 -12.844 -7.797 1.00 33.34 101 HIS A N 1
ATOM 844 C CA . HIS A 1 101 ? 1.733 -11.879 -8.422 1.00 33.34 101 HIS A CA 1
ATOM 845 C C . HIS A 1 101 ? 0.865 -10.794 -9.050 1.00 33.34 101 HIS A C 1
ATOM 847 O O . HIS A 1 101 ? 0.677 -10.735 -10.264 1.00 33.34 101 HIS A O 1
ATOM 853 N N . ASN A 1 102 ? 0.391 -9.861 -8.228 1.00 30.89 102 ASN A N 1
ATOM 854 C CA . ASN A 1 102 ? -0.048 -8.567 -8.731 1.00 30.89 102 ASN A CA 1
ATOM 855 C C . ASN A 1 102 ? 1.178 -7.695 -9.060 1.00 30.89 102 ASN A C 1
ATOM 857 O O . ASN A 1 102 ? 1.348 -6.601 -8.545 1.00 30.89 102 ASN A O 1
ATOM 861 N N . VAL A 1 103 ? 1.986 -8.164 -10.020 1.00 32.44 103 VAL A N 1
ATOM 862 C CA . VAL A 1 103 ? 2.707 -7.289 -10.967 1.00 32.44 103 VAL A CA 1
ATOM 863 C C . VAL A 1 103 ? 1.702 -6.683 -11.972 1.00 32.44 103 VAL A C 1
ATOM 865 O O . VAL A 1 103 ? 2.072 -5.936 -12.872 1.00 32.44 103 VAL A O 1
ATOM 868 N N . ALA A 1 104 ? 0.403 -6.978 -11.815 1.00 28.73 104 ALA A N 1
ATOM 869 C CA . ALA A 1 104 ? -0.703 -6.409 -12.575 1.00 28.73 104 ALA A CA 1
ATOM 870 C C . ALA A 1 104 ? -0.673 -4.873 -12.605 1.00 28.73 104 ALA A C 1
ATOM 872 O O . ALA A 1 104 ? -0.859 -4.298 -13.666 1.00 28.73 104 ALA A O 1
ATOM 873 N N . TYR A 1 105 ? -0.266 -4.196 -11.526 1.00 33.88 105 TYR A N 1
ATOM 874 C CA . TYR A 1 105 ? -0.212 -2.729 -11.533 1.00 33.88 105 TYR A CA 1
ATOM 875 C C . TYR A 1 105 ? 0.866 -2.151 -12.478 1.00 33.88 105 TYR A C 1
ATOM 877 O O . TYR A 1 105 ? 0.735 -1.039 -12.982 1.00 33.88 105 TYR A O 1
ATOM 885 N N . PHE A 1 106 ? 1.904 -2.929 -12.813 1.00 33.53 106 PHE A N 1
ATOM 886 C CA . PHE A 1 106 ? 2.845 -2.583 -13.889 1.00 33.53 106 PHE A CA 1
ATOM 887 C C . PHE A 1 106 ? 2.422 -3.111 -15.266 1.00 33.53 106 PHE A C 1
ATOM 889 O O . PHE A 1 106 ? 2.973 -2.656 -16.268 1.00 33.53 106 PHE A O 1
ATOM 896 N N . LYS A 1 107 ? 1.454 -4.036 -15.331 1.00 31.12 107 LYS A N 1
ATOM 897 C CA . LYS A 1 107 ? 0.820 -4.497 -16.576 1.00 31.12 107 LYS A CA 1
ATOM 898 C C . LYS A 1 107 ? -0.352 -3.603 -17.010 1.00 31.12 107 LYS A C 1
ATOM 900 O O . LYS A 1 107 ? -0.573 -3.468 -18.204 1.00 31.12 107 LYS A O 1
ATOM 905 N N . ASP A 1 108 ? -1.048 -2.929 -16.099 1.00 29.33 108 ASP A N 1
ATOM 906 C CA . ASP A 1 108 ? -2.251 -2.143 -16.430 1.00 29.33 108 ASP A CA 1
ATOM 907 C C . ASP A 1 108 ? -1.931 -0.752 -17.009 1.00 29.33 108 ASP A C 1
ATOM 909 O O . ASP A 1 108 ? -2.755 -0.140 -17.682 1.00 29.33 108 ASP A O 1
ATOM 913 N N . SER A 1 109 ? -0.677 -0.300 -16.893 1.00 29.84 109 SER A N 1
ATOM 914 C CA . SER A 1 109 ? -0.121 0.770 -17.739 1.00 29.84 109 SER A CA 1
ATOM 915 C C . SER A 1 109 ? 0.243 0.291 -19.160 1.00 29.84 109 SER A C 1
ATOM 917 O O . SER A 1 109 ? 0.759 1.084 -19.950 1.00 29.84 109 SER A O 1
ATOM 919 N N . ILE A 1 110 ? 0.046 -0.994 -19.483 1.00 35.53 110 ILE A N 1
ATOM 920 C CA . ILE A 1 110 ? 0.539 -1.647 -20.709 1.00 35.53 110 ILE A CA 1
ATOM 921 C C . ILE A 1 110 ? -0.595 -2.167 -21.616 1.00 35.53 110 ILE A C 1
ATOM 923 O O . ILE A 1 110 ? -0.314 -2.527 -22.754 1.00 35.53 110 ILE A O 1
ATOM 927 N N . ALA A 1 111 ? -1.876 -2.138 -21.233 1.00 25.81 111 ALA A N 1
ATOM 928 C CA . ALA A 1 111 ? -2.930 -2.634 -22.128 1.00 25.81 111 ALA A CA 1
ATOM 929 C C . ALA A 1 111 ? -4.171 -1.738 -22.176 1.00 25.81 111 ALA A C 1
ATOM 931 O O . ALA A 1 111 ? -5.030 -1.760 -21.299 1.00 25.81 111 ALA A O 1
ATOM 932 N N . GLY A 1 112 ? -4.299 -0.989 -23.272 1.00 23.98 112 GLY A N 1
ATOM 933 C CA . GLY A 1 112 ? -5.601 -0.528 -23.728 1.00 23.98 112 GLY A CA 1
ATOM 934 C C . GLY A 1 112 ? -6.431 -1.697 -24.274 1.00 23.98 112 GLY A C 1
ATOM 935 O O . GLY A 1 112 ? -5.909 -2.541 -24.993 1.00 23.98 112 GLY A O 1
ATOM 936 N N . SER A 1 113 ? -7.738 -1.653 -23.990 1.00 24.84 113 SER A N 1
ATOM 937 C CA . SER A 1 113 ? -8.840 -2.325 -24.705 1.00 24.84 113 SER A CA 1
ATOM 938 C C . SER A 1 113 ? -9.031 -3.853 -24.550 1.00 24.84 113 SER A C 1
ATOM 940 O O . SER A 1 113 ? -8.393 -4.633 -25.242 1.00 24.84 113 SER A O 1
ATOM 942 N N . LYS A 1 114 ? -10.051 -4.207 -23.737 1.00 27.20 114 LYS A N 1
ATOM 943 C CA . LYS A 1 114 ? -11.071 -5.293 -23.837 1.00 27.20 114 LYS A CA 1
ATOM 944 C C . LYS A 1 114 ? -10.695 -6.650 -24.468 1.00 27.20 114 LYS A C 1
ATOM 946 O O . LYS A 1 114 ? -10.335 -6.670 -25.632 1.00 27.20 114 LYS A O 1
ATOM 951 N N . VAL A 1 115 ? -11.054 -7.757 -23.792 1.00 23.39 115 VAL A N 1
ATOM 952 C CA . VAL A 1 115 ? -12.085 -8.754 -24.208 1.00 23.39 115 VAL A CA 1
ATOM 953 C C . VAL A 1 115 ? -12.474 -9.648 -23.007 1.00 23.39 115 VAL A C 1
ATOM 955 O O . VAL A 1 115 ? -11.667 -9.934 -22.130 1.00 23.39 115 VAL A O 1
ATOM 958 N N . ASP A 1 116 ? -13.756 -10.010 -22.996 1.00 23.23 116 ASP A N 1
ATOM 959 C CA . ASP A 1 116 ? -14.570 -10.769 -22.044 1.00 23.23 116 ASP A CA 1
ATOM 960 C C . ASP A 1 116 ? -14.302 -12.299 -21.920 1.00 23.23 116 ASP A C 1
ATOM 962 O O . ASP A 1 116 ? -13.792 -12.921 -22.848 1.00 23.23 116 ASP A O 1
ATOM 966 N N . LYS A 1 117 ? -14.902 -12.882 -20.854 1.00 21.55 117 LYS A N 1
ATOM 967 C CA . LYS A 1 117 ? -15.728 -14.128 -20.802 1.00 21.55 117 LYS A CA 1
ATOM 968 C C . LYS A 1 117 ? -15.132 -15.522 -20.430 1.00 21.55 117 LYS A C 1
ATOM 970 O O . LYS A 1 117 ? -14.416 -16.128 -21.213 1.00 21.55 117 LYS A O 1
ATOM 975 N N . ILE A 1 118 ? -15.727 -16.068 -19.341 1.00 20.98 118 ILE A N 1
ATOM 976 C CA . ILE A 1 118 ? -16.114 -17.482 -19.018 1.00 20.98 118 ILE A CA 1
ATOM 977 C C . ILE A 1 118 ? -14.932 -18.360 -18.512 1.00 20.98 118 ILE A C 1
ATOM 979 O O . ILE A 1 118 ? -13.859 -18.323 -19.093 1.00 20.98 118 ILE A O 1
ATOM 983 N N . ILE A 1 119 ? -14.995 -19.086 -17.377 1.00 21.28 119 ILE A N 1
ATOM 984 C CA . ILE A 1 119 ? -15.785 -20.308 -17.090 1.00 21.28 119 ILE A CA 1
ATOM 985 C C . ILE A 1 119 ? -15.899 -20.570 -15.564 1.00 21.28 119 ILE A C 1
ATOM 987 O O . ILE A 1 119 ? -14.891 -20.594 -14.862 1.00 21.28 119 ILE A O 1
ATOM 991 N N . ASP A 1 120 ? -17.136 -20.808 -15.100 1.00 21.47 120 ASP A N 1
ATOM 992 C CA . ASP A 1 120 ? -17.523 -21.547 -13.880 1.00 21.47 120 ASP A CA 1
ATOM 993 C C . ASP A 1 120 ? -17.044 -23.001 -13.934 1.00 21.47 120 ASP A C 1
ATOM 995 O O . ASP A 1 120 ? -17.218 -23.617 -14.979 1.00 21.47 120 ASP A O 1
ATOM 999 N N . CYS A 1 121 ? -16.625 -23.610 -12.818 1.00 21.09 121 CYS A N 1
ATOM 1000 C CA . CYS A 1 121 ? -16.856 -25.044 -12.583 1.00 21.09 121 CYS A CA 1
ATOM 1001 C C . CYS A 1 121 ? -16.891 -25.383 -11.084 1.00 21.09 121 CYS A C 1
ATOM 1003 O O . CYS A 1 121 ? -15.981 -25.063 -10.324 1.00 21.09 121 CYS A O 1
ATOM 1005 N N . HIS A 1 122 ? -17.977 -26.061 -10.721 1.00 21.53 122 HIS A N 1
ATOM 1006 C CA . HIS A 1 122 ? -18.293 -26.714 -9.457 1.00 21.53 122 HIS A CA 1
ATOM 1007 C C . HIS A 1 122 ? -17.505 -28.025 -9.235 1.00 21.53 122 HIS A C 1
ATOM 1009 O O . HIS A 1 122 ? -17.145 -28.705 -10.191 1.00 21.53 122 HIS A O 1
ATOM 1015 N N . ASP A 1 123 ? -17.381 -28.374 -7.949 1.00 20.88 123 ASP A N 1
ATOM 1016 C CA . ASP A 1 123 ? -17.452 -29.703 -7.313 1.00 20.88 123 ASP A CA 1
ATOM 1017 C C . ASP A 1 123 ? -16.472 -30.853 -7.647 1.00 20.88 123 ASP A C 1
ATOM 1019 O O . ASP A 1 123 ? -16.445 -31.419 -8.735 1.00 20.88 123 ASP A O 1
ATOM 1023 N N . SER A 1 124 ? -15.839 -31.336 -6.562 1.00 23.66 124 SER A N 1
ATOM 1024 C CA . SER A 1 124 ? -15.953 -32.702 -5.992 1.00 23.66 124 SER A CA 1
ATOM 1025 C C . SER A 1 124 ? -14.647 -33.491 -5.737 1.00 23.66 124 SER A C 1
ATOM 1027 O O . SER A 1 124 ? -13.874 -33.808 -6.631 1.00 23.66 124 SER A O 1
ATOM 1029 N N . THR A 1 125 ? -14.467 -33.816 -4.446 1.00 22.00 125 THR A N 1
ATOM 1030 C CA . THR A 1 125 ? -14.054 -35.109 -3.847 1.00 22.00 125 THR A CA 1
ATOM 1031 C C . THR A 1 125 ? -12.846 -35.884 -4.397 1.00 22.00 125 THR A C 1
ATOM 1033 O O . THR A 1 125 ? -12.921 -36.482 -5.463 1.00 22.00 125 THR A O 1
ATOM 1036 N N . ASN A 1 126 ? -11.811 -36.074 -3.565 1.00 23.97 126 ASN A N 1
ATOM 1037 C CA . ASN A 1 126 ? -11.540 -37.365 -2.900 1.00 23.97 126 ASN A CA 1
ATOM 1038 C C . ASN A 1 126 ? -10.260 -37.323 -2.050 1.00 23.97 126 ASN A C 1
ATOM 1040 O O . ASN A 1 126 ? -9.238 -36.763 -2.440 1.00 23.97 126 ASN A O 1
ATOM 1044 N N . ALA A 1 127 ? -10.354 -37.940 -0.874 1.00 22.89 127 ALA A N 1
ATOM 1045 C CA . ALA A 1 127 ? -9.261 -38.229 0.041 1.00 22.89 127 ALA A CA 1
ATOM 1046 C C . ALA A 1 127 ? -8.749 -39.658 -0.188 1.00 22.89 127 ALA A C 1
ATOM 1048 O O . ALA A 1 127 ? -9.562 -40.531 -0.457 1.00 22.89 127 ALA A O 1
ATOM 1049 N N . GLU A 1 128 ? -7.445 -39.886 -0.004 1.00 23.59 128 GLU A N 1
ATOM 1050 C CA . GLU A 1 128 ? -6.824 -41.146 0.454 1.00 23.59 128 GLU A CA 1
ATOM 1051 C C . GLU A 1 128 ? -5.316 -40.872 0.665 1.00 23.59 128 GLU A C 1
ATOM 1053 O O . GLU A 1 128 ? -4.632 -40.358 -0.211 1.00 23.59 128 GLU A O 1
ATOM 1058 N N . SER A 1 129 ? -4.839 -40.889 1.915 1.00 23.27 129 SER A N 1
ATOM 1059 C CA . SER A 1 129 ? -4.166 -42.027 2.568 1.00 23.27 129 SER A CA 1
ATOM 1060 C C . SER A 1 129 ? -2.729 -42.271 2.084 1.00 23.27 129 SER A C 1
ATOM 1062 O O . SER A 1 129 ? -2.524 -42.867 1.034 1.00 23.27 129 SER A O 1
ATOM 1064 N N . CYS A 1 130 ? -1.746 -41.943 2.932 1.00 22.94 130 CYS A N 1
ATOM 1065 C CA . CYS A 1 130 ? -0.623 -42.845 3.219 1.00 22.94 130 CYS A CA 1
ATOM 1066 C C . CYS A 1 130 ? 0.110 -42.418 4.503 1.00 22.94 130 CYS A C 1
ATOM 1068 O O . CYS A 1 130 ? 0.555 -41.280 4.638 1.00 22.94 130 CYS A O 1
ATOM 1070 N N . ASN A 1 131 ? 0.202 -43.360 5.441 1.00 23.28 131 ASN A N 1
ATOM 1071 C CA . ASN A 1 131 ? 0.880 -43.260 6.729 1.00 23.28 131 ASN A CA 1
ATOM 1072 C C . ASN A 1 131 ? 2.251 -43.969 6.671 1.00 23.28 131 ASN A C 1
ATOM 1074 O O . ASN A 1 131 ? 2.481 -44.789 5.784 1.00 23.28 131 ASN A O 1
ATOM 1078 N N . ASP A 1 132 ? 3.062 -43.702 7.699 1.00 24.52 132 ASP A N 1
ATOM 1079 C CA . ASP A 1 132 ? 4.155 -44.509 8.272 1.00 24.52 132 ASP A CA 1
ATOM 1080 C C . ASP A 1 132 ? 5.647 -44.152 8.045 1.00 24.52 132 ASP A C 1
ATOM 1082 O O . ASP A 1 132 ? 6.244 -44.374 6.995 1.00 24.52 132 ASP A O 1
ATOM 1086 N N . LYS A 1 133 ? 6.244 -43.813 9.209 1.00 22.83 133 LYS A N 1
ATOM 1087 C CA . LYS A 1 133 ? 7.567 -44.172 9.773 1.00 22.83 133 LYS A CA 1
ATOM 1088 C C . LYS A 1 133 ? 8.804 -43.343 9.397 1.00 22.83 133 LYS A C 1
ATOM 1090 O O . LYS A 1 133 ? 9.428 -43.566 8.370 1.00 22.83 133 LYS A O 1
ATOM 1095 N N . CYS A 1 134 ? 9.307 -42.578 10.377 1.00 23.66 134 CYS A N 1
ATOM 1096 C CA . CYS A 1 134 ? 10.605 -42.897 10.997 1.00 23.66 134 CYS A CA 1
ATOM 1097 C C . CYS A 1 134 ? 10.815 -42.206 12.361 1.00 23.66 134 CYS A C 1
ATOM 1099 O O . CYS A 1 134 ? 10.369 -41.085 12.592 1.00 23.66 134 CYS A O 1
ATOM 1101 N N . GLN A 1 135 ? 11.468 -42.932 13.271 1.00 24.36 135 GLN A N 1
ATOM 1102 C CA . GLN A 1 135 ? 11.636 -42.663 14.700 1.00 24.36 135 GLN A CA 1
ATOM 1103 C C . GLN A 1 135 ? 12.913 -41.863 15.037 1.00 24.36 135 GLN A C 1
ATOM 1105 O O . GLN A 1 135 ? 13.940 -41.999 14.386 1.00 24.36 135 GLN A O 1
ATOM 1110 N N . SER A 1 136 ? 12.807 -41.099 16.132 1.00 23.77 136 SER A N 1
ATOM 1111 C CA . SER A 1 136 ? 13.796 -40.802 17.191 1.00 23.77 136 SER A CA 1
ATOM 1112 C C . SER A 1 136 ? 15.272 -40.527 16.858 1.00 23.77 136 SER A C 1
ATOM 1114 O O . SER A 1 136 ? 16.018 -41.471 16.627 1.00 23.77 136 SER A O 1
ATOM 1116 N N . ILE A 1 137 ? 15.732 -39.295 17.137 1.00 24.47 137 ILE A N 1
ATOM 1117 C CA . ILE A 1 137 ? 17.006 -39.017 17.839 1.00 24.47 137 ILE A CA 1
ATOM 1118 C C . ILE A 1 137 ? 16.801 -37.787 18.748 1.00 24.47 137 ILE A C 1
ATOM 1120 O O . ILE A 1 137 ? 16.397 -36.723 18.283 1.00 24.47 137 ILE A O 1
ATOM 1124 N N . LYS A 1 138 ? 17.039 -37.951 20.058 1.00 22.70 138 LYS A N 1
ATOM 1125 C CA . LYS A 1 138 ? 17.117 -36.881 21.069 1.00 22.70 138 LYS A CA 1
ATOM 1126 C C . LYS A 1 138 ? 18.574 -36.439 21.206 1.00 22.70 138 LYS A C 1
ATOM 1128 O O . LYS A 1 138 ? 19.411 -37.302 21.458 1.00 22.70 138 LYS A O 1
ATOM 1133 N N . THR A 1 139 ? 18.838 -35.133 21.194 1.00 25.00 139 THR A N 1
ATOM 1134 C CA . THR A 1 139 ? 20.046 -34.584 21.828 1.00 25.00 139 THR A CA 1
ATOM 1135 C C . THR A 1 139 ? 19.830 -33.148 22.298 1.00 25.00 139 THR A C 1
ATOM 1137 O O . THR A 1 139 ? 19.261 -32.319 21.591 1.00 25.00 139 THR A O 1
ATOM 1140 N N . ASP A 1 140 ? 20.265 -32.909 23.531 1.00 23.09 140 ASP A N 1
ATOM 1141 C CA . ASP A 1 140 ? 20.158 -31.685 24.319 1.00 23.09 140 ASP A CA 1
ATOM 1142 C C . ASP A 1 140 ? 20.862 -30.476 23.691 1.00 23.09 140 ASP A C 1
ATOM 1144 O O . ASP A 1 140 ? 21.995 -30.594 23.233 1.00 23.09 140 ASP A O 1
ATOM 1148 N N . CYS A 1 141 ? 20.262 -29.284 23.805 1.00 23.17 141 CYS A N 1
ATOM 1149 C CA . CYS A 1 141 ? 21.012 -28.027 23.787 1.00 23.17 141 CYS A CA 1
ATOM 1150 C C . CYS A 1 141 ? 20.364 -26.979 24.702 1.00 23.17 141 CYS A C 1
ATOM 1152 O O . CYS A 1 141 ? 19.190 -26.631 24.580 1.00 23.17 141 CYS A O 1
ATOM 1154 N N . LYS A 1 142 ? 21.176 -26.519 25.656 1.00 24.73 142 LYS A N 1
ATOM 1155 C CA . LYS A 1 142 ? 20.876 -25.585 26.742 1.00 24.73 142 LYS A CA 1
ATOM 1156 C C . LYS A 1 142 ? 20.546 -24.182 26.222 1.00 24.73 142 LYS A C 1
ATOM 1158 O O . LYS A 1 142 ? 21.225 -23.657 25.346 1.00 24.73 142 LYS A O 1
ATOM 1163 N N . ALA A 1 143 ? 19.549 -23.568 26.852 1.00 23.94 143 ALA A N 1
ATOM 1164 C CA . ALA A 1 143 ? 19.190 -22.165 26.713 1.00 23.94 143 ALA A CA 1
ATOM 1165 C C . ALA A 1 143 ? 20.308 -21.229 27.207 1.00 23.94 143 ALA A C 1
ATOM 1167 O O . ALA A 1 143 ? 20.891 -21.453 28.270 1.00 23.94 143 ALA A O 1
ATOM 1168 N N . GLN A 1 144 ? 20.542 -20.137 26.476 1.00 26.03 144 GLN A N 1
ATOM 1169 C CA . GLN A 1 144 ? 21.200 -18.940 26.995 1.00 26.03 144 GLN A CA 1
ATOM 1170 C C . GLN A 1 144 ? 20.292 -17.730 26.759 1.00 26.03 144 GLN A C 1
ATOM 1172 O O . GLN A 1 144 ? 19.905 -17.419 25.636 1.00 26.03 144 GLN A O 1
ATOM 1177 N N . ASN A 1 145 ? 19.925 -17.107 27.878 1.00 25.31 145 ASN A N 1
ATOM 1178 C CA . ASN A 1 145 ? 19.088 -15.923 28.012 1.00 25.31 145 ASN A CA 1
ATOM 1179 C C . ASN A 1 145 ? 19.739 -14.687 27.372 1.00 25.31 145 ASN A C 1
ATOM 1181 O O . ASN A 1 145 ? 20.837 -14.305 27.773 1.00 25.31 145 ASN A O 1
ATOM 1185 N N . LEU A 1 146 ? 19.008 -13.985 26.502 1.00 26.41 146 LEU A N 1
ATOM 1186 C CA . LEU A 1 146 ? 19.150 -12.537 26.336 1.00 26.41 146 LEU A CA 1
ATOM 1187 C C . LEU A 1 146 ? 17.896 -11.877 26.920 1.00 26.41 146 LEU A C 1
ATOM 1189 O O . LEU A 1 146 ? 16.802 -11.995 26.373 1.00 26.41 146 LEU A O 1
ATOM 1193 N N . GLN A 1 147 ? 18.060 -11.211 28.061 1.00 26.38 147 GLN A N 1
ATOM 1194 C CA . GLN A 1 147 ? 17.027 -10.392 28.688 1.00 26.38 147 GLN A CA 1
ATOM 1195 C C . GLN A 1 147 ? 16.814 -9.117 27.861 1.00 26.38 147 GLN A C 1
ATOM 1197 O O . GLN A 1 147 ? 17.645 -8.212 27.879 1.00 26.38 147 GLN A O 1
ATOM 1202 N N . SER A 1 148 ? 15.684 -9.022 27.163 1.00 27.83 148 SER A N 1
ATOM 1203 C CA . SER A 1 148 ? 15.131 -7.744 26.713 1.00 27.83 148 SER A CA 1
ATOM 1204 C C . SER A 1 148 ? 14.236 -7.178 27.816 1.00 27.83 148 SER A C 1
ATOM 1206 O O . SER A 1 148 ? 13.297 -7.841 28.255 1.00 27.83 148 SER A O 1
ATOM 1208 N N . GLN A 1 149 ? 14.529 -5.958 28.266 1.00 30.31 149 GLN A N 1
ATOM 1209 C CA . GLN A 1 149 ? 13.736 -5.217 29.248 1.00 30.31 149 GLN A CA 1
ATOM 1210 C C . GLN A 1 149 ? 12.296 -5.013 28.745 1.00 30.31 149 GLN A C 1
ATOM 1212 O O . GLN A 1 149 ? 12.043 -4.203 27.856 1.00 30.31 149 GLN A O 1
ATOM 1217 N N . SER A 1 150 ? 11.347 -5.746 29.326 1.00 31.62 150 SER A N 1
ATOM 1218 C CA . SER A 1 150 ? 9.912 -5.563 29.118 1.00 31.62 150 SER A CA 1
ATOM 1219 C C . SER A 1 150 ? 9.401 -4.401 29.974 1.00 31.62 150 SER A C 1
ATOM 1221 O O . SER A 1 150 ? 9.454 -4.466 31.204 1.00 31.62 150 SER A O 1
ATOM 1223 N N . LYS A 1 151 ? 8.847 -3.362 29.339 1.00 32.94 151 LYS A N 1
ATOM 1224 C CA . LYS A 1 151 ? 7.854 -2.500 29.997 1.00 32.94 151 LYS A CA 1
ATOM 1225 C C . LYS A 1 151 ? 6.674 -3.390 30.412 1.00 32.94 151 LYS A C 1
ATOM 1227 O O . LYS A 1 151 ? 6.270 -4.261 29.648 1.00 32.94 151 LYS A O 1
ATOM 1232 N N . SER A 1 152 ? 6.183 -3.211 31.634 1.00 36.66 152 SER A N 1
ATOM 1233 C CA . SER A 1 152 ? 5.139 -4.023 32.268 1.00 36.66 152 SER A CA 1
ATOM 1234 C C . SER A 1 152 ? 3.882 -4.135 31.398 1.00 36.66 152 SER A C 1
ATOM 1236 O O . SER A 1 152 ? 3.123 -3.173 31.284 1.00 36.66 152 SER A O 1
ATOM 1238 N N . ALA A 1 153 ? 3.659 -5.304 30.802 1.00 39.25 153 ALA A N 1
ATOM 1239 C CA . ALA A 1 153 ? 2.398 -5.647 30.167 1.00 39.25 153 ALA A CA 1
ATOM 1240 C C . ALA A 1 153 ? 1.407 -6.069 31.261 1.00 39.25 153 ALA A C 1
ATOM 1242 O O . ALA A 1 153 ? 1.554 -7.136 31.857 1.00 39.25 153 ALA A O 1
ATOM 1243 N N . GLU A 1 154 ? 0.395 -5.244 31.535 1.00 46.06 154 GLU A N 1
ATOM 1244 C CA . GLU A 1 154 ? -0.872 -5.790 32.028 1.00 46.06 154 GLU A CA 1
ATOM 1245 C C . GLU A 1 154 ? -1.309 -6.868 31.027 1.00 46.06 154 GLU A C 1
ATOM 1247 O O . GLU A 1 154 ? -1.249 -6.649 29.816 1.00 46.06 154 GLU A O 1
ATOM 1252 N N . SER A 1 155 ? -1.670 -8.062 31.502 1.00 60.19 155 SER A N 1
ATOM 1253 C CA . SER A 1 155 ? -2.062 -9.156 30.612 1.00 60.19 155 SER A CA 1
ATOM 1254 C C . SER A 1 155 ? -3.284 -8.726 29.793 1.00 60.19 155 SER A C 1
ATOM 1256 O O . SER A 1 155 ? -4.385 -8.619 30.340 1.00 60.19 155 SER A O 1
ATOM 1258 N N . ILE A 1 156 ? -3.100 -8.464 28.500 1.00 77.12 156 ILE A N 1
ATOM 1259 C CA . ILE A 1 156 ? -4.189 -8.105 27.591 1.00 77.12 156 ILE A CA 1
ATOM 1260 C C . ILE A 1 156 ? -5.062 -9.348 27.410 1.00 77.12 156 ILE A C 1
ATOM 1262 O O . ILE A 1 156 ? -4.670 -10.302 26.743 1.00 77.12 156 ILE A O 1
ATOM 1266 N N . GLN A 1 157 ? -6.237 -9.358 28.039 1.00 82.62 157 GLN A N 1
ATOM 1267 C CA . GLN A 1 157 ? -7.179 -10.470 27.927 1.00 82.62 157 GLN A CA 1
ATOM 1268 C C . GLN A 1 157 ? -7.959 -10.365 26.607 1.00 82.62 157 GLN A C 1
ATOM 1270 O O . GLN A 1 157 ? -8.522 -9.296 26.336 1.00 82.62 157 GLN A O 1
ATOM 1275 N N . PRO A 1 158 ? -8.048 -11.431 25.790 1.00 86.62 158 PRO A N 1
ATOM 1276 C CA . PRO A 1 158 ? -8.829 -11.405 24.556 1.00 86.62 158 PRO A CA 1
ATOM 1277 C C . PRO A 1 158 ? -10.317 -11.145 24.839 1.00 86.62 158 PRO A C 1
ATOM 1279 O O . PRO A 1 158 ? -10.795 -11.212 25.979 1.00 86.62 158 PRO A O 1
ATOM 1282 N N . TYR A 1 159 ? -11.081 -10.793 23.807 1.00 86.88 159 TYR A N 1
ATOM 1283 C CA . TYR A 1 159 ? -12.538 -10.829 23.927 1.00 86.88 159 TYR A CA 1
ATOM 1284 C C . TYR A 1 159 ? -13.022 -12.290 23.890 1.00 86.88 159 TYR A C 1
ATOM 1286 O O . TYR A 1 159 ? -12.465 -13.080 23.132 1.00 86.88 159 TYR A O 1
ATOM 1294 N N . PRO A 1 160 ? -14.072 -12.666 24.646 1.00 81.81 160 PRO A N 1
ATOM 1295 C CA . PRO A 1 160 ? -14.558 -14.048 24.664 1.00 81.81 160 PRO A CA 1
ATOM 1296 C C . PRO A 1 160 ? -14.985 -14.585 23.290 1.00 81.81 160 PRO A C 1
ATOM 1298 O O . PRO A 1 160 ? -14.700 -15.733 22.979 1.00 81.81 160 PRO A O 1
ATOM 1301 N N . ASN A 1 161 ? -15.643 -13.753 22.472 1.00 85.50 161 ASN A N 1
ATOM 1302 C CA . ASN A 1 161 ? -16.217 -14.141 21.175 1.00 85.50 161 ASN A CA 1
ATOM 1303 C C . ASN A 1 161 ? -15.933 -13.116 20.058 1.00 85.50 161 ASN A C 1
ATOM 1305 O O . ASN A 1 161 ? -16.668 -13.067 19.075 1.00 85.50 161 ASN A O 1
ATOM 1309 N N . LEU A 1 162 ? -14.913 -12.263 20.215 1.00 92.31 162 LEU A N 1
ATOM 1310 C CA . LEU A 1 162 ? -14.529 -11.284 19.193 1.00 92.31 162 LEU A CA 1
ATOM 1311 C C . LEU A 1 162 ? -13.041 -11.394 18.870 1.00 92.31 162 LEU A C 1
ATOM 1313 O O . LEU A 1 162 ? -12.183 -11.339 19.745 1.00 92.31 162 LEU A O 1
ATOM 1317 N N . SER A 1 163 ? -12.760 -11.485 17.583 1.00 93.88 163 SER A N 1
ATOM 1318 C CA . SER A 1 163 ? -11.427 -11.476 16.991 1.00 93.88 163 SER A CA 1
ATOM 1319 C C . SER A 1 163 ? -11.488 -10.937 15.560 1.00 93.88 163 SER A C 1
ATOM 1321 O O . SER A 1 163 ? -12.575 -10.764 14.993 1.00 93.88 163 SER A O 1
ATOM 1323 N N . TYR A 1 164 ? -10.327 -10.710 14.945 1.00 94.06 164 TYR A N 1
ATOM 1324 C CA . TYR A 1 164 ? -10.239 -10.330 13.531 1.00 94.06 164 TYR A CA 1
ATOM 1325 C C . TYR A 1 164 ? -10.875 -11.360 12.579 1.00 94.06 164 TYR A C 1
ATOM 1327 O O . TYR A 1 164 ? -11.398 -10.993 11.527 1.00 94.06 164 TYR A O 1
ATOM 1335 N N . GLU A 1 165 ? -10.877 -12.643 12.939 1.00 91.94 165 GLU A N 1
ATOM 1336 C CA . GLU A 1 165 ? -11.490 -13.717 12.153 1.00 91.94 165 GLU A CA 1
ATOM 1337 C C . GLU A 1 165 ? -13.019 -13.650 12.197 1.00 91.94 165 GLU A C 1
ATOM 1339 O O . GLU A 1 165 ? -13.671 -13.835 11.168 1.00 91.94 165 GLU A O 1
ATOM 1344 N N . SER A 1 166 ? -13.578 -13.346 13.373 1.00 93.00 166 SER A N 1
ATOM 1345 C CA . SER A 1 166 ? -15.029 -13.274 13.595 1.00 93.00 166 SER A CA 1
ATOM 1346 C C . SER A 1 166 ? -15.695 -12.049 1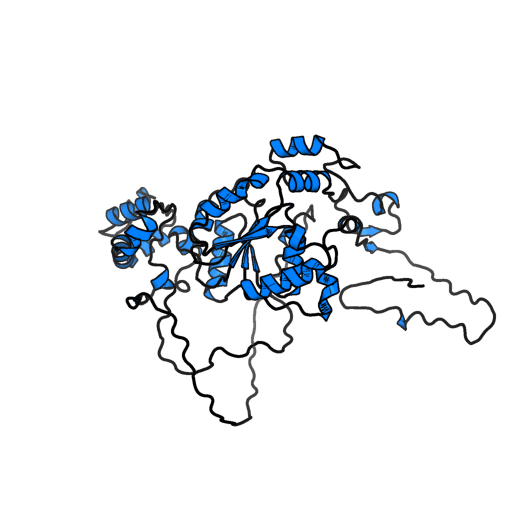2.956 1.00 93.00 166 SER A C 1
ATOM 1348 O O . SER A 1 166 ? -16.888 -12.080 12.655 1.00 93.00 166 SER A O 1
ATOM 1350 N N . ILE A 1 167 ? -14.940 -10.967 12.733 1.00 96.06 167 ILE A N 1
ATOM 1351 C CA . ILE A 1 167 ? -15.464 -9.709 12.195 1.00 96.06 167 ILE A CA 1
ATOM 1352 C C . ILE A 1 167 ? -15.298 -9.708 10.661 1.00 96.06 167 ILE A C 1
ATOM 1354 O O . ILE A 1 167 ? -14.183 -9.880 10.152 1.00 96.06 167 ILE A O 1
ATOM 1358 N N . PRO A 1 168 ? -16.377 -9.510 9.877 1.00 96.94 168 PRO A N 1
ATOM 1359 C CA . PRO A 1 168 ? -16.263 -9.396 8.429 1.00 96.94 168 PRO A CA 1
ATOM 1360 C C . PRO A 1 168 ? -15.552 -8.088 8.039 1.00 96.94 168 PRO A C 1
ATOM 1362 O O . PRO A 1 168 ? -15.723 -7.062 8.707 1.00 96.94 168 PRO A O 1
ATOM 1365 N N . PRO A 1 169 ? -14.776 -8.079 6.943 1.00 97.19 169 PRO A N 1
ATOM 1366 C CA . PRO A 1 169 ? -13.917 -6.952 6.581 1.00 97.19 169 PRO A CA 1
ATOM 1367 C C . PRO A 1 169 ? -14.698 -5.659 6.284 1.00 97.19 169 PRO A C 1
ATOM 1369 O O . PRO A 1 169 ? -14.196 -4.563 6.528 1.00 97.19 169 PRO A O 1
ATOM 1372 N N . GLU A 1 170 ? -15.942 -5.749 5.801 1.00 97.12 170 GLU A N 1
ATOM 1373 C CA . GLU A 1 170 ? -16.810 -4.582 5.613 1.00 97.12 170 GLU A CA 1
ATOM 1374 C C . GLU A 1 170 ? -17.188 -3.926 6.940 1.00 97.12 170 GLU A C 1
ATOM 1376 O O . GLU A 1 170 ? -17.244 -2.702 7.017 1.00 97.12 170 GLU A O 1
ATOM 1381 N N . LEU A 1 171 ? -17.465 -4.730 7.969 1.00 97.88 171 LEU A N 1
ATOM 1382 C CA . LEU A 1 171 ? -17.762 -4.225 9.303 1.00 97.88 171 LEU A CA 1
ATOM 1383 C C . LEU A 1 171 ? -16.494 -3.658 9.940 1.00 97.88 171 LEU A C 1
ATOM 1385 O O . LEU A 1 171 ? -16.535 -2.564 10.485 1.00 97.88 171 LEU A O 1
ATOM 1389 N N . ALA A 1 172 ? -15.357 -4.344 9.810 1.00 97.81 172 ALA A N 1
ATOM 1390 C CA . ALA A 1 172 ? -14.078 -3.865 10.330 1.00 97.81 172 ALA A CA 1
ATOM 1391 C C . ALA A 1 172 ? -13.703 -2.476 9.793 1.00 97.81 172 ALA A C 1
ATOM 1393 O O . ALA A 1 172 ? -13.319 -1.596 10.567 1.00 97.81 172 ALA A O 1
ATOM 1394 N N . TRP A 1 173 ? -13.899 -2.250 8.490 1.00 97.31 173 TRP A N 1
ATOM 1395 C CA . TRP A 1 173 ? -13.720 -0.935 7.879 1.00 97.31 173 TRP A CA 1
ATOM 1396 C C . TRP A 1 173 ? -14.632 0.119 8.513 1.00 97.31 173 TRP A C 1
ATOM 1398 O O . TRP A 1 173 ? -14.172 1.209 8.852 1.00 97.31 173 TRP A O 1
ATOM 1408 N N . ASP A 1 174 ? -15.914 -0.187 8.702 1.00 97.00 174 ASP A N 1
ATOM 1409 C CA . ASP A 1 174 ? -16.896 0.738 9.280 1.00 97.00 174 ASP A CA 1
ATOM 1410 C C . ASP A 1 174 ? -16.624 1.047 10.762 1.00 97.00 174 ASP A C 1
ATOM 1412 O O . ASP A 1 174 ? -16.880 2.163 11.216 1.00 97.00 174 ASP A O 1
ATOM 1416 N N . LEU A 1 175 ? -16.058 0.085 11.495 1.00 97.81 175 LEU A N 1
ATOM 1417 C CA . LEU A 1 175 ? -15.642 0.215 12.895 1.00 97.81 175 LEU A CA 1
ATOM 1418 C C . LEU A 1 175 ? -14.264 0.884 13.071 1.00 97.81 175 LEU A C 1
ATOM 1420 O O . LEU A 1 175 ? -13.783 0.981 14.203 1.00 97.81 175 LEU A O 1
ATOM 1424 N N . ASN A 1 176 ? -13.633 1.322 11.972 1.00 97.81 176 ASN A N 1
ATOM 1425 C CA . ASN A 1 176 ? -12.268 1.857 11.933 1.00 97.81 176 ASN A CA 1
ATOM 1426 C C . ASN A 1 176 ? -11.234 0.908 12.568 1.00 97.81 176 ASN A C 1
ATOM 1428 O O . ASN A 1 176 ? -10.296 1.364 13.219 1.00 97.81 176 ASN A O 1
ATOM 1432 N N . LEU A 1 177 ? -11.396 -0.410 12.423 1.00 97.69 177 LEU A N 1
ATOM 1433 C CA . LEU A 1 177 ? -10.407 -1.348 12.951 1.00 97.69 177 LEU A CA 1
ATOM 1434 C C . LEU A 1 177 ? -9.124 -1.259 12.121 1.00 97.69 177 LEU A C 1
ATOM 1436 O O . LEU A 1 177 ? -9.208 -1.223 10.889 1.00 97.69 177 LEU A O 1
ATOM 1440 N N . PRO A 1 178 ? -7.937 -1.241 12.742 1.00 96.56 178 PRO A N 1
ATOM 1441 C CA . PRO A 1 178 ? -6.708 -1.329 11.976 1.00 96.56 178 PRO A CA 1
ATOM 1442 C C . PRO A 1 178 ? -6.608 -2.674 11.246 1.00 96.56 178 PRO A C 1
ATOM 1444 O O . PRO A 1 178 ? -7.402 -3.589 11.471 1.00 96.56 178 PRO A O 1
ATOM 1447 N N . LEU A 1 179 ? -5.655 -2.797 10.327 1.00 96.75 179 LEU A N 1
ATOM 1448 C CA . LEU A 1 179 ? -5.343 -4.093 9.734 1.00 96.75 179 LEU A CA 1
ATOM 1449 C C . LEU A 1 179 ? -4.866 -5.067 10.827 1.00 96.75 179 LEU A C 1
ATOM 1451 O O . LEU A 1 179 ? -4.188 -4.635 11.766 1.00 96.75 179 LEU A O 1
ATOM 1455 N N . PRO A 1 180 ? -5.169 -6.376 10.706 1.00 95.12 180 PRO A N 1
ATOM 1456 C CA . PRO A 1 180 ? -4.553 -7.377 11.563 1.00 95.12 180 PRO A CA 1
ATOM 1457 C C . PRO A 1 180 ? -3.028 -7.231 11.533 1.00 95.12 180 PRO A C 1
ATOM 1459 O O . PRO A 1 180 ? -2.444 -6.855 10.507 1.00 95.12 180 PRO A O 1
ATOM 1462 N N . ARG A 1 181 ? -2.373 -7.537 12.657 1.00 91.31 181 ARG A N 1
ATOM 1463 C CA . ARG A 1 181 ? -0.905 -7.598 12.693 1.00 91.31 181 ARG A CA 1
ATOM 1464 C C . ARG A 1 181 ? -0.424 -8.668 11.704 1.00 91.31 181 ARG A C 1
ATOM 1466 O O . ARG A 1 181 ? -1.154 -9.599 11.386 1.00 91.31 181 ARG A O 1
ATOM 1473 N N . GLY A 1 182 ? 0.819 -8.554 11.241 1.00 90.94 182 GLY A N 1
ATOM 1474 C CA . GLY A 1 182 ? 1.407 -9.548 10.334 1.00 90.94 182 GLY A CA 1
ATOM 1475 C C . GLY A 1 182 ? 2.097 -8.974 9.104 1.00 90.94 182 GLY A C 1
ATOM 1476 O O . GLY A 1 182 ? 2.419 -9.733 8.201 1.00 90.94 182 GLY A O 1
ATOM 1477 N N . TYR A 1 183 ? 2.335 -7.666 9.043 1.00 94.94 183 TYR A N 1
ATOM 1478 C CA . TYR A 1 183 ? 3.259 -7.077 8.078 1.00 94.94 183 TYR A CA 1
ATOM 1479 C C . TYR A 1 183 ? 4.491 -6.539 8.805 1.00 94.94 183 TYR A C 1
ATOM 1481 O O . TYR A 1 183 ? 4.345 -5.918 9.854 1.00 94.94 183 TYR A O 1
ATOM 1489 N N . ASP A 1 184 ? 5.684 -6.778 8.258 1.00 95.50 184 ASP A N 1
ATOM 1490 C CA . ASP A 1 184 ? 6.949 -6.428 8.926 1.00 95.50 184 ASP A CA 1
ATOM 1491 C C . ASP A 1 184 ? 7.434 -5.008 8.605 1.00 95.50 184 ASP A C 1
ATOM 1493 O O . ASP A 1 184 ? 8.247 -4.450 9.340 1.00 95.50 184 ASP A O 1
ATOM 1497 N N . CYS A 1 185 ? 6.975 -4.428 7.494 1.00 96.94 185 CYS A N 1
ATOM 1498 C CA . CYS A 1 185 ? 7.386 -3.115 7.006 1.00 96.94 185 CYS A CA 1
ATOM 1499 C C . CYS A 1 185 ? 6.316 -2.516 6.079 1.00 96.94 185 CYS A C 1
ATOM 1501 O O . CYS A 1 185 ? 5.601 -3.234 5.373 1.00 96.94 185 CYS A O 1
ATOM 1503 N N . ILE A 1 186 ? 6.214 -1.187 6.070 1.00 97.31 186 ILE A N 1
ATOM 1504 C CA . ILE A 1 186 ? 5.453 -0.437 5.068 1.00 97.31 186 ILE A CA 1
ATOM 1505 C C . ILE A 1 186 ? 6.443 0.082 4.028 1.00 97.31 186 ILE A C 1
ATOM 1507 O O . ILE A 1 186 ? 7.401 0.769 4.374 1.00 97.31 186 ILE A O 1
ATOM 1511 N N . TRP A 1 187 ? 6.204 -0.207 2.752 1.00 96.12 187 TRP A N 1
ATOM 1512 C CA . TRP A 1 187 ? 6.962 0.368 1.647 1.00 96.12 187 TRP A CA 1
ATOM 1513 C C . TRP A 1 187 ? 6.117 1.421 0.930 1.00 96.12 187 TRP A C 1
ATOM 1515 O O . TRP A 1 187 ? 5.132 1.097 0.267 1.00 96.12 187 TRP A O 1
ATOM 1525 N N . ALA A 1 188 ? 6.511 2.686 1.058 1.00 92.69 188 ALA A N 1
ATOM 1526 C CA . ALA A 1 188 ? 5.935 3.783 0.297 1.00 92.69 188 ALA A CA 1
ATOM 1527 C C . ALA A 1 188 ? 6.705 3.964 -1.014 1.00 92.69 188 ALA A C 1
ATOM 1529 O O . ALA A 1 188 ? 7.880 4.335 -1.015 1.00 92.69 188 ALA A O 1
ATOM 1530 N N . LEU A 1 189 ? 6.009 3.687 -2.114 1.00 88.88 189 LEU A N 1
ATOM 1531 C CA . LEU A 1 189 ? 6.538 3.679 -3.464 1.00 88.88 189 LEU A CA 1
ATOM 1532 C C . LEU A 1 189 ? 6.257 5.008 -4.166 1.00 88.88 189 LEU A C 1
ATOM 1534 O O . LEU A 1 189 ? 5.096 5.393 -4.342 1.00 88.88 189 LEU A O 1
ATOM 1538 N N . PHE A 1 190 ? 7.308 5.663 -4.659 1.00 85.00 190 PHE A N 1
ATOM 1539 C CA . PHE A 1 190 ? 7.189 6.916 -5.401 1.00 85.00 190 PHE A CA 1
ATOM 1540 C C . PHE A 1 190 ? 7.514 6.757 -6.888 1.00 85.00 190 PHE A C 1
ATOM 1542 O O . PHE A 1 190 ? 8.533 6.198 -7.304 1.00 85.00 190 PHE A O 1
ATOM 1549 N N . GLY A 1 191 ? 6.634 7.289 -7.740 1.00 80.94 191 GLY A N 1
ATOM 1550 C CA . GLY A 1 191 ? 6.864 7.302 -9.184 1.00 80.94 191 GLY A CA 1
ATOM 1551 C C . GLY A 1 191 ? 8.176 8.014 -9.538 1.00 80.94 191 GLY A C 1
ATOM 1552 O O . GLY A 1 191 ? 8.468 9.083 -9.003 1.00 80.94 191 GLY A O 1
ATOM 1553 N N . LEU A 1 192 ? 8.942 7.448 -10.477 1.00 84.12 192 LEU A N 1
ATOM 1554 C CA . LEU A 1 192 ? 10.217 7.992 -10.976 1.00 84.12 192 LEU A CA 1
ATOM 1555 C C . LEU A 1 192 ? 11.393 7.971 -9.975 1.00 84.12 192 LEU A C 1
ATOM 1557 O O . LEU A 1 192 ? 12.443 8.533 -10.294 1.00 84.12 192 LEU A O 1
ATOM 1561 N N . SER A 1 193 ? 11.263 7.284 -8.836 1.00 88.75 193 SER A N 1
ATOM 1562 C CA . SER A 1 193 ? 12.305 7.150 -7.797 1.00 88.75 193 SER A CA 1
ATOM 1563 C C . SER A 1 193 ? 13.061 5.811 -7.821 1.00 88.75 193 SER A C 1
ATOM 1565 O O . SER A 1 193 ? 13.792 5.485 -6.899 1.00 88.75 193 SER A O 1
ATOM 1567 N N . GLY A 1 194 ? 12.947 5.028 -8.899 1.00 87.25 194 GLY A N 1
ATOM 1568 C CA . GLY A 1 194 ? 13.617 3.719 -9.003 1.00 87.25 194 GLY A CA 1
ATOM 1569 C C . GLY A 1 194 ? 12.799 2.541 -8.461 1.00 87.25 194 GLY A C 1
ATOM 1570 O O . GLY A 1 194 ? 13.226 1.396 -8.607 1.00 87.25 194 GLY A O 1
ATOM 1571 N N . CYS A 1 195 ? 11.591 2.798 -7.960 1.00 86.19 195 CYS A N 1
ATOM 1572 C CA . CYS A 1 195 ? 10.607 1.820 -7.503 1.00 86.19 195 CYS A CA 1
ATOM 1573 C C . CYS A 1 195 ? 10.478 0.532 -8.328 1.00 86.19 195 CYS A C 1
ATOM 1575 O O . CYS A 1 195 ? 10.400 -0.553 -7.761 1.00 86.19 195 CYS A O 1
ATOM 1577 N N . VAL A 1 196 ? 10.454 0.622 -9.663 1.00 83.69 196 VAL A N 1
ATOM 1578 C CA . VAL A 1 196 ? 10.294 -0.554 -10.543 1.00 83.69 196 VAL A CA 1
ATOM 1579 C C . VAL A 1 196 ? 11.482 -1.507 -10.433 1.00 83.69 196 VAL A C 1
ATOM 1581 O O . VAL A 1 196 ? 11.307 -2.725 -10.372 1.00 83.69 196 VAL A O 1
ATOM 1584 N N . ALA A 1 197 ? 12.698 -0.956 -10.405 1.00 89.94 197 ALA A N 1
ATOM 1585 C CA . ALA A 1 197 ? 13.909 -1.750 -10.252 1.00 89.94 197 ALA A CA 1
ATOM 1586 C C . ALA A 1 197 ? 13.944 -2.375 -8.855 1.00 89.94 197 ALA A C 1
ATOM 1588 O O . ALA A 1 197 ? 14.103 -3.586 -8.736 1.00 89.94 197 ALA A O 1
ATOM 1589 N N . PHE A 1 198 ? 13.673 -1.576 -7.819 1.00 94.38 198 PHE A N 1
ATOM 1590 C CA . PHE A 1 198 ? 13.648 -2.066 -6.445 1.00 94.38 198 PHE A CA 1
ATOM 1591 C C . PHE A 1 198 ? 12.611 -3.177 -6.224 1.00 94.38 198 PHE A C 1
ATOM 1593 O O . PHE A 1 198 ? 12.943 -4.231 -5.687 1.00 94.38 198 PHE A O 1
ATOM 1600 N N . GLY A 1 199 ? 11.389 -3.012 -6.740 1.00 92.75 199 GLY A N 1
ATOM 1601 C CA . GLY A 1 199 ? 10.361 -4.054 -6.704 1.00 92.75 199 GLY A CA 1
ATOM 1602 C C . GLY A 1 199 ? 10.769 -5.329 -7.448 1.00 92.75 199 GLY A C 1
ATOM 1603 O O . GLY A 1 199 ? 10.467 -6.429 -6.990 1.00 92.75 199 GLY A O 1
ATOM 1604 N N . SER A 1 200 ? 11.516 -5.207 -8.550 1.00 91.56 200 SER A N 1
ATOM 1605 C CA . SER A 1 200 ? 12.065 -6.365 -9.274 1.00 91.56 200 SER A CA 1
ATOM 1606 C C . SER A 1 200 ? 13.139 -7.090 -8.458 1.00 91.56 200 SER A C 1
ATOM 1608 O O . SER A 1 200 ? 13.173 -8.320 -8.443 1.00 91.56 200 SER A O 1
ATOM 1610 N N . PHE A 1 201 ? 13.984 -6.349 -7.736 1.00 95.38 201 PHE A N 1
ATOM 1611 C CA . PHE A 1 201 ? 14.976 -6.914 -6.821 1.00 95.38 201 PHE A CA 1
ATOM 1612 C C . PHE A 1 201 ? 14.313 -7.644 -5.649 1.00 95.38 201 PHE A C 1
ATOM 1614 O O . PHE A 1 201 ? 14.674 -8.783 -5.365 1.00 95.38 201 PHE A O 1
ATOM 1621 N N . LEU A 1 202 ? 13.294 -7.052 -5.024 1.00 94.88 202 LEU A N 1
ATOM 1622 C CA . LEU A 1 202 ? 12.505 -7.705 -3.973 1.00 94.88 202 LEU A CA 1
ATOM 1623 C C . LEU A 1 202 ? 11.780 -8.957 -4.492 1.00 94.88 202 LEU A C 1
ATOM 1625 O O . LEU A 1 202 ? 11.796 -10.000 -3.840 1.00 94.88 202 LEU A O 1
ATOM 1629 N N . GLY A 1 203 ? 11.210 -8.892 -5.698 1.00 92.06 203 GLY A N 1
ATOM 1630 C CA . GLY A 1 203 ? 10.589 -10.043 -6.354 1.00 92.06 203 GLY A CA 1
ATOM 1631 C C . GLY A 1 203 ? 11.581 -11.179 -6.615 1.00 92.06 203 GLY A C 1
ATOM 1632 O O . GLY A 1 203 ? 11.270 -12.338 -6.351 1.00 92.06 203 GLY A O 1
ATOM 1633 N N . LYS A 1 204 ? 12.806 -10.858 -7.051 1.00 93.69 204 LYS A N 1
ATOM 1634 C CA . LYS A 1 204 ? 13.887 -11.837 -7.243 1.00 93.69 204 LYS A CA 1
ATOM 1635 C C . LYS A 1 204 ? 14.286 -12.539 -5.943 1.00 93.69 204 LYS A C 1
ATOM 1637 O O . LYS A 1 204 ? 14.635 -13.716 -5.982 1.00 93.69 204 LYS A O 1
ATOM 1642 N N . LEU A 1 205 ? 14.212 -11.841 -4.809 1.00 93.12 205 LEU A N 1
ATOM 1643 C CA . LEU A 1 205 ? 14.453 -12.418 -3.483 1.00 93.12 205 LEU A CA 1
ATOM 1644 C C . LEU A 1 205 ? 13.294 -13.293 -2.987 1.00 93.12 205 LEU A C 1
ATOM 1646 O O . LEU A 1 205 ? 13.471 -14.040 -2.028 1.00 93.12 205 LEU A O 1
ATOM 1650 N N . GLY A 1 206 ? 12.123 -13.230 -3.625 1.00 92.19 206 GLY A N 1
ATOM 1651 C CA . GLY A 1 206 ? 10.915 -13.886 -3.129 1.00 92.19 206 GLY A CA 1
ATOM 1652 C C . GLY A 1 206 ? 10.305 -13.166 -1.926 1.00 92.19 206 GLY A C 1
ATOM 1653 O O . GLY A 1 206 ? 9.631 -13.799 -1.116 1.00 92.19 206 GLY A O 1
ATOM 1654 N N . THR A 1 207 ? 10.547 -11.859 -1.784 1.00 92.81 207 THR A N 1
ATOM 1655 C CA . THR A 1 207 ? 9.929 -11.045 -0.734 1.00 92.81 207 THR A CA 1
ATOM 1656 C C . THR A 1 207 ? 8.413 -11.021 -0.923 1.00 92.81 207 THR A C 1
ATOM 1658 O O . THR A 1 207 ? 7.914 -10.710 -2.007 1.00 92.81 207 THR A O 1
ATOM 1661 N N . SER A 1 208 ? 7.672 -11.334 0.139 1.00 92.31 208 SER A N 1
ATOM 1662 C CA . SER A 1 208 ? 6.209 -11.302 0.117 1.00 92.31 208 SER A CA 1
ATOM 1663 C C . SER A 1 208 ? 5.704 -9.863 0.251 1.00 92.31 208 SER A C 1
ATOM 1665 O O . SER A 1 208 ? 6.081 -9.135 1.170 1.00 92.31 208 SER A O 1
ATOM 1667 N N . MET A 1 209 ? 4.871 -9.437 -0.697 1.00 94.00 209 MET A N 1
ATOM 1668 C CA . MET A 1 209 ? 4.415 -8.052 -0.817 1.00 94.00 209 MET A CA 1
ATOM 1669 C C . MET A 1 209 ? 2.911 -8.010 -1.068 1.00 94.00 209 MET A C 1
ATOM 1671 O O . MET A 1 209 ? 2.394 -8.811 -1.849 1.00 94.00 209 MET A O 1
ATOM 1675 N N . LEU A 1 210 ? 2.221 -7.044 -0.464 1.00 94.25 210 LEU A N 1
ATOM 1676 C CA . LEU A 1 210 ? 0.810 -6.781 -0.734 1.00 94.25 210 LEU A CA 1
ATOM 1677 C C . LEU A 1 210 ? 0.587 -5.298 -1.020 1.00 94.25 210 LEU A C 1
ATOM 1679 O O . LEU A 1 210 ? 0.851 -4.454 -0.173 1.00 94.25 210 LEU A O 1
ATOM 1683 N N . TYR A 1 211 ? 0.066 -4.993 -2.207 1.00 91.75 211 TYR A N 1
ATOM 1684 C CA . TYR A 1 211 ? -0.232 -3.624 -2.624 1.00 91.75 211 TYR A CA 1
ATOM 1685 C C . TYR A 1 211 ? -1.555 -3.119 -2.030 1.00 91.75 211 TYR A C 1
ATOM 1687 O O . TYR A 1 211 ? -2.568 -3.820 -2.091 1.00 91.75 211 TYR A O 1
ATOM 1695 N N . VAL A 1 212 ? -1.545 -1.890 -1.509 1.00 89.69 212 VAL A N 1
ATOM 1696 C CA . VAL A 1 212 ? -2.672 -1.209 -0.849 1.00 89.69 212 VAL A CA 1
ATOM 1697 C C . VAL A 1 212 ? -2.935 0.185 -1.437 1.00 89.69 212 VAL A C 1
ATOM 1699 O O . VAL A 1 212 ? -2.984 1.192 -0.733 1.00 89.69 212 VAL A O 1
ATOM 1702 N N . GLY A 1 213 ? -3.079 0.240 -2.760 1.00 84.12 213 GLY A N 1
ATOM 1703 C CA . GLY A 1 213 ? -3.472 1.446 -3.493 1.00 84.12 213 GLY A CA 1
ATOM 1704 C C . GLY A 1 213 ? -4.991 1.631 -3.606 1.00 84.12 213 GLY A C 1
ATOM 1705 O O . GLY A 1 213 ? -5.767 0.932 -2.957 1.00 84.12 213 GLY A O 1
ATOM 1706 N N . ALA A 1 214 ? -5.450 2.582 -4.407 1.00 80.19 214 ALA A N 1
ATOM 1707 C CA . ALA A 1 214 ? -6.874 2.834 -4.564 1.00 80.19 214 ALA A CA 1
ATOM 1708 C C . ALA A 1 214 ? -7.606 1.734 -5.374 1.00 80.19 214 ALA A C 1
ATOM 1710 O O . ALA A 1 214 ? -7.008 1.063 -6.215 1.00 80.19 214 ALA A O 1
ATOM 1711 N N . PRO A 1 215 ? -8.927 1.535 -5.169 1.00 87.44 215 PRO A N 1
ATOM 1712 C CA . PRO A 1 215 ? -9.790 2.160 -4.160 1.00 87.44 215 PRO A CA 1
ATOM 1713 C C . PRO A 1 215 ? -9.568 1.574 -2.753 1.00 87.44 215 PRO A C 1
ATOM 1715 O O . PRO A 1 215 ? -9.568 0.354 -2.551 1.00 87.44 215 PRO A O 1
ATOM 1718 N N . PHE A 1 216 ? -9.409 2.460 -1.765 1.00 89.31 216 PHE A N 1
ATOM 1719 C CA . PHE A 1 216 ? -8.862 2.120 -0.444 1.00 89.31 216 PHE A CA 1
ATOM 1720 C C . PHE A 1 216 ? -9.714 1.173 0.398 1.00 89.31 216 PHE A C 1
ATOM 1722 O O . PHE A 1 216 ? -9.177 0.328 1.112 1.00 89.31 216 PHE A O 1
ATOM 1729 N N . ASP A 1 217 ? -11.039 1.277 0.312 1.00 90.19 217 ASP A N 1
ATOM 1730 C CA . ASP A 1 217 ? -11.937 0.403 1.064 1.00 90.19 217 ASP A CA 1
ATOM 1731 C C . ASP A 1 217 ? -11.822 -1.054 0.584 1.00 90.19 217 ASP A C 1
ATOM 1733 O O . ASP A 1 217 ? -11.834 -1.985 1.389 1.00 90.19 217 ASP A O 1
ATOM 1737 N N . LYS A 1 218 ? -11.679 -1.270 -0.731 1.00 91.38 218 LYS A N 1
ATOM 1738 C CA . LYS A 1 218 ? -11.544 -2.608 -1.316 1.00 91.38 218 LYS A CA 1
ATOM 1739 C C . LYS A 1 218 ? -10.195 -3.221 -0.979 1.00 91.38 218 LYS A C 1
ATOM 1741 O O . LYS A 1 218 ? -10.146 -4.392 -0.597 1.00 91.38 218 LYS A O 1
ATOM 1746 N N . VAL A 1 219 ? -9.109 -2.454 -1.093 1.00 92.38 219 VAL A N 1
ATOM 1747 C CA . VAL A 1 219 ? -7.780 -2.981 -0.751 1.00 92.38 219 VAL A CA 1
ATOM 1748 C C . VAL A 1 219 ? -7.631 -3.224 0.743 1.00 92.38 219 VAL A C 1
ATOM 1750 O O . VAL A 1 219 ? -7.020 -4.224 1.106 1.00 92.38 219 VAL A O 1
ATOM 1753 N N . TYR A 1 220 ? -8.251 -2.402 1.600 1.00 95.75 220 TYR A N 1
ATOM 1754 C CA . TYR A 1 220 ? -8.305 -2.668 3.033 1.00 95.75 220 TYR A CA 1
ATOM 1755 C C . TYR A 1 220 ? -8.943 -4.031 3.288 1.00 95.75 220 TYR A C 1
ATOM 1757 O O . TYR A 1 220 ? -8.342 -4.863 3.956 1.00 95.75 220 TYR A O 1
ATOM 1765 N N . LYS A 1 221 ? -10.120 -4.305 2.703 1.00 96.25 221 LYS A N 1
ATOM 1766 C CA . LYS A 1 221 ? -10.826 -5.585 2.890 1.00 96.25 221 LYS A CA 1
ATOM 1767 C C . LYS A 1 221 ? -9.974 -6.770 2.432 1.00 96.25 221 LYS A C 1
ATOM 1769 O O . LYS A 1 221 ? -9.897 -7.778 3.129 1.00 96.25 221 LYS A O 1
ATOM 1774 N N . LYS A 1 222 ? -9.284 -6.635 1.295 1.00 95.56 222 LYS A N 1
ATOM 1775 C CA . LYS A 1 222 ? -8.357 -7.659 0.794 1.00 95.56 222 LYS A CA 1
ATOM 1776 C C . LYS A 1 222 ? -7.174 -7.874 1.745 1.00 95.56 222 LYS A C 1
ATOM 1778 O O . LYS A 1 222 ? -6.842 -9.017 2.044 1.00 95.56 222 LYS A O 1
ATOM 1783 N N . ALA A 1 223 ? -6.558 -6.798 2.229 1.00 96.50 223 ALA A N 1
ATOM 1784 C CA . ALA A 1 223 ? -5.452 -6.873 3.178 1.00 96.50 223 ALA A CA 1
ATOM 1785 C C . ALA A 1 223 ? -5.886 -7.454 4.526 1.00 96.50 223 ALA A C 1
ATOM 1787 O O . ALA A 1 223 ? -5.184 -8.293 5.075 1.00 96.50 223 ALA A O 1
ATOM 1788 N N . TYR A 1 224 ? -7.074 -7.096 5.006 1.00 96.75 224 TYR A N 1
ATOM 1789 C CA . TYR A 1 224 ? -7.681 -7.620 6.226 1.00 96.75 224 TYR A CA 1
ATOM 1790 C C . TYR A 1 224 ? -7.893 -9.139 6.169 1.00 96.75 224 TYR A C 1
ATOM 1792 O O . TYR A 1 224 ? -7.590 -9.854 7.123 1.00 96.75 224 TYR A O 1
ATOM 1800 N N . LEU A 1 225 ? -8.391 -9.648 5.038 1.00 95.50 225 LEU A N 1
ATOM 1801 C CA . LEU A 1 225 ? -8.553 -11.087 4.809 1.00 95.50 225 LEU A CA 1
ATOM 1802 C C . LEU A 1 225 ? -7.214 -11.813 4.661 1.00 95.50 225 LEU A C 1
ATOM 1804 O O . LEU A 1 225 ? -7.088 -12.944 5.102 1.00 95.50 225 LEU A O 1
ATOM 1808 N N . TYR A 1 226 ? -6.207 -11.179 4.062 1.00 95.06 226 TYR A N 1
ATOM 1809 C CA . TYR A 1 226 ? -4.890 -11.797 3.928 1.00 95.06 226 TYR A CA 1
ATOM 1810 C C . TYR A 1 226 ? -4.161 -11.878 5.279 1.00 95.06 226 TYR A C 1
ATOM 1812 O O . TYR A 1 226 ? -3.660 -12.934 5.659 1.00 95.06 226 TYR A O 1
ATOM 1820 N N . LEU A 1 227 ? -4.125 -10.763 6.014 1.00 94.75 227 LEU A N 1
ATOM 1821 C CA . LEU A 1 227 ? -3.329 -10.603 7.233 1.00 94.75 227 LEU A CA 1
ATOM 1822 C C . LEU A 1 227 ? -3.871 -11.383 8.435 1.00 94.75 227 LEU A C 1
ATOM 1824 O O . LEU A 1 227 ? -3.103 -11.710 9.332 1.00 94.75 227 LEU A O 1
ATOM 1828 N N . ARG A 1 228 ? -5.164 -11.736 8.454 1.00 90.00 228 ARG A N 1
ATOM 1829 C CA . ARG A 1 228 ? -5.703 -12.624 9.503 1.00 90.00 228 ARG A CA 1
ATOM 1830 C C . ARG A 1 228 ? -5.115 -14.043 9.423 1.00 90.00 228 ARG A C 1
ATOM 1832 O O . ARG A 1 228 ? -5.058 -14.744 10.423 1.00 90.00 228 ARG A O 1
ATOM 1839 N N . GLU A 1 229 ? -4.712 -14.488 8.229 1.00 88.00 229 GLU A N 1
ATOM 1840 C CA . GLU A 1 229 ? -4.276 -15.874 7.992 1.00 88.00 229 GLU A CA 1
ATOM 1841 C C . GLU A 1 229 ? -2.767 -15.988 7.772 1.00 88.00 229 GLU A C 1
ATOM 1843 O O . GLU A 1 229 ? -2.180 -17.052 7.975 1.00 88.00 229 GLU A O 1
ATOM 1848 N N . ARG A 1 230 ? -2.137 -14.915 7.285 1.00 91.38 230 ARG A N 1
ATOM 1849 C CA . ARG A 1 230 ? -0.770 -14.937 6.765 1.00 91.38 230 ARG A CA 1
ATOM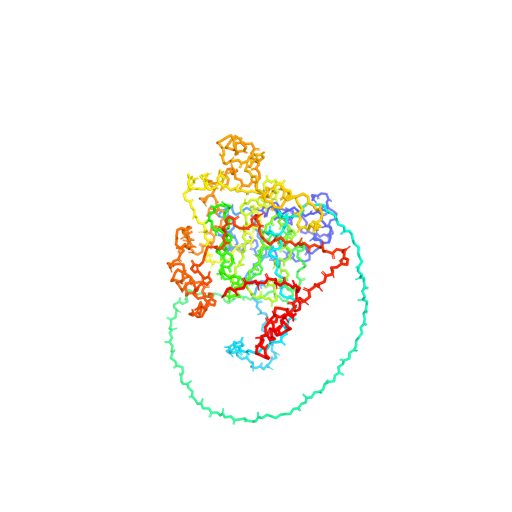 1850 C C . ARG A 1 230 ? -0.018 -13.684 7.164 1.00 91.38 230 ARG A C 1
ATOM 1852 O O . ARG A 1 230 ? -0.577 -12.594 7.194 1.00 91.38 230 ARG A O 1
ATOM 1859 N N . SER A 1 231 ? 1.286 -13.837 7.355 1.00 91.62 231 SER A N 1
ATOM 1860 C CA . SER A 1 231 ? 2.193 -12.702 7.430 1.00 91.62 231 SER A CA 1
ATOM 1861 C C . SER A 1 231 ? 2.767 -12.340 6.059 1.00 91.62 231 SER A C 1
ATOM 1863 O O . SER A 1 231 ? 2.725 -13.126 5.104 1.00 91.62 231 SER A O 1
ATOM 1865 N N . LEU A 1 232 ? 3.289 -11.123 5.954 1.00 93.38 232 LEU A N 1
ATOM 1866 C CA . LEU A 1 232 ? 3.961 -10.599 4.776 1.00 93.38 232 LEU A CA 1
ATOM 1867 C C . LEU A 1 232 ? 5.121 -9.683 5.165 1.00 93.38 232 LEU A C 1
ATOM 1869 O O . LEU A 1 232 ? 5.121 -9.071 6.228 1.00 93.38 232 LEU A O 1
ATOM 1873 N N . ASN A 1 233 ? 6.101 -9.543 4.277 1.00 94.31 233 ASN A N 1
ATOM 1874 C CA . ASN A 1 233 ? 7.246 -8.680 4.547 1.00 94.31 233 ASN A CA 1
ATOM 1875 C C . ASN A 1 233 ? 6.902 -7.204 4.327 1.00 94.31 233 ASN A C 1
ATOM 1877 O O . ASN A 1 233 ? 7.275 -6.366 5.142 1.00 94.31 233 ASN A O 1
ATOM 1881 N N . LEU A 1 234 ? 6.211 -6.876 3.226 1.00 95.94 234 LEU A N 1
ATOM 1882 C CA . LEU A 1 234 ? 5.965 -5.484 2.833 1.00 95.94 234 LEU A CA 1
ATOM 1883 C C . LEU A 1 234 ? 4.510 -5.200 2.476 1.00 95.94 234 LEU A C 1
ATOM 1885 O O . LEU A 1 234 ? 3.977 -5.729 1.496 1.00 95.94 234 LEU A O 1
ATOM 1889 N N . LEU A 1 235 ? 3.900 -4.282 3.219 1.00 95.62 235 LEU A N 1
ATOM 1890 C CA . LEU A 1 235 ? 2.666 -3.632 2.807 1.00 95.62 235 LEU A CA 1
ATOM 1891 C C . LEU A 1 235 ? 3.033 -2.441 1.914 1.00 95.62 235 LEU A C 1
ATOM 1893 O O . LEU A 1 235 ? 3.732 -1.531 2.353 1.00 95.62 235 LEU A O 1
ATOM 1897 N N . VAL A 1 236 ? 2.629 -2.470 0.645 1.00 94.31 236 VAL A N 1
ATOM 1898 C CA . VAL A 1 236 ? 3.143 -1.562 -0.390 1.00 94.31 236 VAL A CA 1
ATOM 1899 C C . VAL A 1 236 ? 2.093 -0.533 -0.777 1.00 94.31 236 VAL A C 1
ATOM 1901 O O . VAL A 1 236 ? 1.058 -0.874 -1.345 1.00 94.31 236 VAL A O 1
ATOM 1904 N N . TRP A 1 237 ? 2.377 0.739 -0.534 1.00 90.81 237 TRP A N 1
ATOM 1905 C CA . TRP A 1 237 ? 1.553 1.852 -0.994 1.00 90.81 237 TRP A CA 1
ATOM 1906 C C . TRP A 1 237 ? 2.201 2.549 -2.196 1.00 90.81 237 TRP A C 1
ATOM 1908 O O . TRP A 1 237 ? 3.423 2.623 -2.275 1.00 90.81 237 TRP A O 1
ATOM 1918 N N . VAL A 1 238 ? 1.396 3.068 -3.129 1.00 83.81 238 VAL A N 1
ATOM 1919 C CA . VAL A 1 238 ? 1.861 3.638 -4.403 1.00 83.81 238 VAL A CA 1
ATOM 1920 C C . VAL A 1 238 ? 1.348 5.064 -4.581 1.00 83.81 238 VAL A C 1
ATOM 1922 O O . VAL A 1 238 ? 0.148 5.295 -4.664 1.00 83.81 238 VAL A O 1
ATOM 1925 N N . SER A 1 239 ? 2.263 6.024 -4.736 1.00 76.94 239 SER A N 1
ATOM 1926 C CA . SER A 1 239 ? 1.926 7.452 -4.687 1.00 76.94 239 SER A CA 1
ATOM 1927 C C . SER A 1 239 ? 0.992 7.964 -5.788 1.00 76.94 239 SER A C 1
ATOM 1929 O O . SER A 1 239 ? 0.374 9.008 -5.621 1.00 76.94 239 SER A O 1
ATOM 1931 N N . PHE A 1 240 ? 0.924 7.295 -6.938 1.00 68.88 240 PHE A N 1
ATOM 1932 C CA . PHE A 1 240 ? 0.198 7.781 -8.121 1.00 68.88 240 PHE A CA 1
ATOM 1933 C C . PHE A 1 240 ? -1.215 7.190 -8.290 1.00 68.88 240 PHE A C 1
ATOM 1935 O O . PHE A 1 240 ? -1.929 7.590 -9.217 1.00 68.88 240 PHE A O 1
ATOM 1942 N N . ASP A 1 241 ? -1.626 6.286 -7.395 1.00 59.69 241 ASP A N 1
ATOM 1943 C CA . ASP A 1 241 ? -2.930 5.598 -7.408 1.00 59.69 241 ASP A CA 1
ATOM 1944 C C . ASP A 1 241 ? -4.067 6.447 -6.777 1.00 59.69 241 ASP A C 1
ATOM 1946 O O . ASP A 1 241 ? -5.251 6.254 -7.023 1.00 59.69 241 ASP A O 1
ATOM 1950 N N . ASP A 1 242 ? -3.729 7.509 -6.042 1.00 59.34 242 ASP A N 1
ATOM 1951 C CA . ASP A 1 242 ? -4.641 8.071 -5.031 1.00 59.34 242 ASP A CA 1
ATOM 1952 C C . ASP A 1 242 ? -5.363 9.367 -5.433 1.00 59.34 242 ASP A C 1
ATOM 1954 O O . ASP A 1 242 ? -5.916 10.085 -4.593 1.00 59.34 242 ASP A O 1
ATOM 1958 N N . ARG A 1 243 ? -5.291 9.751 -6.709 1.00 57.16 243 ARG A N 1
ATOM 1959 C CA . ARG A 1 243 ? -5.415 11.166 -7.116 1.00 57.16 243 ARG A CA 1
ATOM 1960 C C . ARG A 1 243 ? -6.828 11.754 -7.053 1.00 57.16 243 ARG A C 1
ATOM 1962 O O . ARG A 1 243 ? -6.985 12.959 -7.236 1.00 57.16 243 ARG A O 1
ATOM 1969 N N . LYS A 1 244 ? -7.848 10.941 -6.765 1.00 58.00 244 LYS A N 1
ATOM 1970 C CA . LYS A 1 244 ? -9.244 11.378 -6.550 1.00 58.00 244 LYS A CA 1
ATOM 1971 C C . LYS A 1 244 ? -9.955 10.615 -5.430 1.00 58.00 244 LYS A C 1
ATOM 1973 O O . LYS A 1 244 ? -11.159 10.774 -5.251 1.00 58.00 244 LYS A O 1
ATOM 1978 N N . GLU A 1 245 ? -9.227 9.779 -4.700 1.00 64.62 245 GLU A N 1
ATOM 1979 C CA . GLU A 1 245 ? -9.838 8.737 -3.884 1.00 64.62 245 GLU A CA 1
ATOM 1980 C C . GLU A 1 245 ? -9.962 9.192 -2.437 1.00 64.62 245 GLU A C 1
ATOM 1982 O O . GLU A 1 245 ? -8.991 9.515 -1.744 1.00 64.62 245 GLU A O 1
ATOM 1987 N N . LEU A 1 246 ? -11.217 9.253 -2.003 1.00 64.88 246 LEU A N 1
ATOM 1988 C CA . LEU A 1 246 ? -11.581 9.479 -0.617 1.00 64.88 246 LEU A CA 1
ATOM 1989 C C . LEU A 1 246 ? -11.003 8.320 0.213 1.00 64.88 246 LEU A C 1
ATOM 1991 O O . LEU A 1 246 ? -10.885 7.198 -0.268 1.00 64.88 246 LEU A O 1
ATOM 1995 N N . HIS A 1 247 ? -10.659 8.579 1.474 1.00 84.69 247 HIS A N 1
ATOM 1996 C CA . HIS A 1 247 ? -10.219 7.567 2.450 1.00 84.69 247 HIS A CA 1
ATOM 1997 C C . HIS A 1 247 ? -8.739 7.137 2.451 1.00 84.69 247 HIS A C 1
ATOM 1999 O O . HIS A 1 247 ? -8.409 6.244 3.232 1.00 84.69 247 HIS A O 1
ATOM 2005 N N . ARG A 1 248 ? -7.820 7.794 1.721 1.00 86.69 248 ARG A N 1
ATOM 2006 C CA . ARG A 1 248 ? -6.365 7.543 1.898 1.00 86.69 248 ARG A CA 1
ATOM 2007 C C . ARG A 1 248 ? -5.937 7.685 3.356 1.00 86.69 248 ARG A C 1
ATOM 2009 O O . ARG A 1 248 ? -5.300 6.803 3.919 1.00 86.69 248 ARG A O 1
ATOM 2016 N N . GLU A 1 249 ? -6.324 8.804 3.966 1.00 88.81 249 GLU A N 1
ATOM 2017 C CA . GLU A 1 249 ? -6.031 9.103 5.371 1.00 88.81 249 GLU A CA 1
ATOM 2018 C C . GLU A 1 249 ? -6.584 8.025 6.296 1.00 88.81 249 GLU A C 1
ATOM 2020 O O . GLU A 1 249 ? -5.901 7.621 7.229 1.00 88.81 249 GLU A O 1
ATOM 2025 N N . LYS A 1 250 ? -7.777 7.499 5.982 1.00 93.31 250 LYS A N 1
ATOM 2026 C CA . LYS A 1 250 ? -8.357 6.385 6.726 1.00 93.31 250 LYS A CA 1
ATOM 2027 C C . LYS A 1 250 ? -7.470 5.159 6.637 1.00 93.31 250 LYS A C 1
ATOM 2029 O O . LYS A 1 250 ? -7.019 4.697 7.672 1.00 93.31 250 LYS A O 1
ATOM 2034 N N . LEU A 1 251 ? -7.166 4.665 5.435 1.00 93.25 251 LEU A N 1
ATOM 2035 C CA . LEU A 1 251 ? -6.314 3.483 5.290 1.00 93.25 251 LEU A CA 1
ATOM 2036 C C . LEU A 1 251 ? -4.978 3.648 6.030 1.00 93.25 251 LEU A C 1
ATOM 2038 O O . LEU A 1 251 ? -4.563 2.731 6.727 1.00 93.25 251 LEU A O 1
ATOM 2042 N N . PHE A 1 252 ? -4.339 4.814 5.924 1.00 92.94 252 PHE A N 1
ATOM 2043 C CA . PHE A 1 252 ? -3.059 5.084 6.581 1.00 92.94 252 PHE A CA 1
ATOM 2044 C C . PHE A 1 252 ? -3.162 5.021 8.104 1.00 92.94 252 PHE A C 1
ATOM 2046 O O . PHE A 1 252 ? -2.341 4.369 8.741 1.00 92.94 252 PHE A O 1
ATOM 2053 N N . SER A 1 253 ? -4.214 5.602 8.684 1.00 93.56 253 SER A N 1
ATOM 2054 C CA . SER A 1 253 ? -4.494 5.473 10.117 1.00 93.56 253 SER A CA 1
ATOM 2055 C C . SER A 1 253 ? -4.818 4.041 10.553 1.00 93.56 253 SER A C 1
ATOM 2057 O O . SER A 1 253 ? -4.652 3.712 11.723 1.00 93.56 253 SER A O 1
ATOM 2059 N N . LEU A 1 254 ? -5.275 3.186 9.632 1.00 95.75 254 LEU A N 1
ATOM 2060 C CA . LEU A 1 254 ? -5.543 1.769 9.889 1.00 95.75 254 LEU A CA 1
ATOM 2061 C C . LEU A 1 254 ? -4.310 0.870 9.669 1.00 95.75 254 LEU A C 1
ATOM 2063 O O . LEU A 1 254 ? -4.332 -0.291 10.070 1.00 95.75 254 LEU A O 1
ATOM 2067 N N . MET A 1 255 ? -3.222 1.380 9.084 1.00 95.19 255 MET A N 1
ATOM 2068 C CA . MET A 1 255 ? -1.915 0.709 9.025 1.00 95.19 255 MET A CA 1
ATOM 2069 C C . MET A 1 255 ? -1.108 0.996 10.304 1.00 95.19 255 MET A C 1
ATOM 2071 O O . MET A 1 255 ? 0.023 1.471 10.247 1.00 95.19 255 MET A O 1
ATOM 2075 N N . ASP A 1 256 ? -1.687 0.718 11.474 1.00 92.81 256 ASP A N 1
ATOM 2076 C CA . ASP A 1 256 ? -1.231 1.266 12.760 1.00 92.81 256 ASP A CA 1
ATOM 2077 C C . ASP A 1 256 ? -0.055 0.523 13.427 1.00 92.81 256 ASP A C 1
ATOM 2079 O O .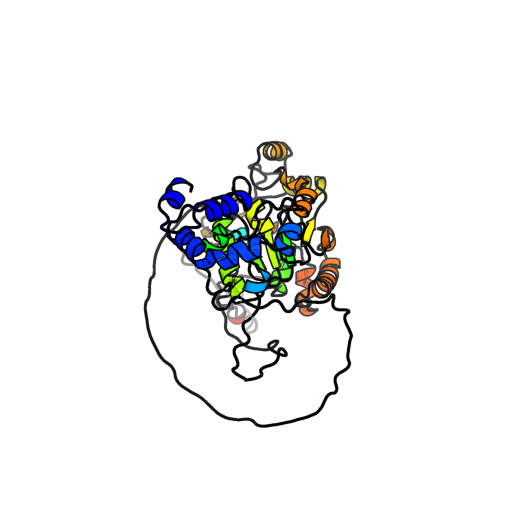 ASP A 1 256 ? 0.361 0.935 14.511 1.00 92.81 256 ASP A O 1
ATOM 2083 N N . SER A 1 257 ? 0.466 -0.554 12.830 1.00 93.44 257 SER A N 1
ATOM 2084 C CA . SER A 1 257 ? 1.578 -1.332 13.404 1.00 93.44 257 SER A CA 1
ATOM 2085 C C . SER A 1 257 ? 2.867 -0.517 13.507 1.00 93.44 257 SER A C 1
ATOM 2087 O O . SER A 1 257 ? 3.233 0.199 12.577 1.00 93.44 257 SER A O 1
ATOM 2089 N N . GLU A 1 258 ? 3.595 -0.697 14.612 1.00 95.31 258 GLU A N 1
ATOM 2090 C CA . GLU A 1 258 ? 4.897 -0.064 14.850 1.00 95.31 258 GLU A CA 1
ATOM 2091 C C . GLU A 1 258 ? 6.011 -0.765 14.053 1.00 95.31 258 GLU A C 1
ATOM 2093 O O . GLU A 1 258 ? 6.820 -1.533 14.578 1.00 95.31 258 GLU A O 1
ATOM 2098 N N . VAL A 1 259 ? 6.029 -0.521 12.743 1.00 96.06 259 VAL A N 1
ATOM 2099 C CA . VAL A 1 259 ? 6.962 -1.139 11.791 1.00 96.06 259 VAL A CA 1
ATOM 2100 C C . VAL A 1 259 ? 7.775 -0.087 11.037 1.00 96.06 259 VAL A C 1
ATOM 2102 O O . VAL A 1 259 ? 7.375 1.078 10.988 1.00 96.06 259 VAL A O 1
ATOM 2105 N N . PRO A 1 260 ? 8.932 -0.445 10.453 1.00 97.88 260 PRO A N 1
ATOM 2106 C CA . PRO A 1 260 ? 9.703 0.477 9.629 1.00 97.88 260 PRO A CA 1
ATOM 2107 C C . PRO A 1 260 ? 8.912 0.973 8.412 1.00 97.88 260 PRO A C 1
ATOM 2109 O O . PRO A 1 260 ? 8.201 0.196 7.767 1.00 97.88 260 PRO A O 1
ATOM 2112 N N . LEU A 1 261 ? 9.108 2.243 8.056 1.00 97.69 261 LEU A N 1
ATOM 2113 C CA . LEU A 1 261 ? 8.655 2.829 6.797 1.00 97.69 261 LEU A CA 1
ATOM 2114 C C . LEU A 1 261 ? 9.840 2.929 5.833 1.00 97.69 261 LEU A C 1
ATOM 2116 O O . LEU A 1 261 ? 10.754 3.721 6.051 1.00 97.69 261 LEU A O 1
ATOM 2120 N N . LEU A 1 262 ? 9.825 2.140 4.763 1.00 97.31 262 LEU A N 1
ATOM 2121 C CA . LEU A 1 262 ? 10.798 2.204 3.679 1.00 97.31 262 LEU A CA 1
ATOM 2122 C C . LEU A 1 262 ? 10.271 3.120 2.571 1.00 97.31 262 LEU A C 1
ATOM 2124 O O . LEU A 1 262 ? 9.164 2.921 2.077 1.00 97.31 262 LEU A O 1
ATOM 2128 N N . MET A 1 263 ? 11.058 4.113 2.169 1.00 95.00 263 MET A N 1
ATOM 2129 C CA . MET A 1 263 ? 10.694 5.082 1.133 1.00 95.00 263 MET A CA 1
ATOM 2130 C C . MET A 1 263 ? 11.764 5.097 0.048 1.00 95.00 263 MET A C 1
ATOM 2132 O O . MET A 1 263 ? 12.913 5.438 0.331 1.00 95.00 263 MET A O 1
ATOM 2136 N N . ASP A 1 264 ? 11.399 4.766 -1.193 1.00 91.06 264 ASP A N 1
ATOM 2137 C CA . ASP A 1 264 ? 12.305 4.961 -2.324 1.00 91.06 264 ASP A CA 1
ATOM 2138 C C . ASP A 1 264 ? 12.285 6.430 -2.752 1.00 91.06 264 ASP A C 1
ATOM 2140 O O . ASP A 1 264 ? 11.260 6.988 -3.154 1.00 91.06 264 ASP A O 1
ATOM 2144 N N . VAL A 1 265 ? 13.433 7.085 -2.638 1.00 92.19 265 VAL A N 1
ATOM 2145 C CA . VAL A 1 265 ? 13.543 8.521 -2.868 1.00 92.19 265 VAL A CA 1
ATOM 2146 C C . VAL A 1 265 ? 14.483 8.840 -4.009 1.00 92.19 265 VAL A C 1
ATOM 2148 O O . VAL A 1 265 ? 15.400 8.106 -4.368 1.00 92.19 265 VAL A O 1
ATOM 2151 N N . ARG A 1 266 ? 14.219 9.994 -4.601 1.00 90.88 266 ARG A N 1
ATOM 2152 C CA . ARG A 1 266 ? 15.083 10.672 -5.552 1.00 90.88 266 ARG A CA 1
ATOM 2153 C C . ARG A 1 266 ? 14.829 12.160 -5.396 1.00 90.88 266 ARG A C 1
ATOM 2155 O O . ARG A 1 266 ? 13.693 12.560 -5.110 1.00 90.88 266 ARG A O 1
ATOM 2162 N N . ASP A 1 267 ? 15.867 12.955 -5.609 1.00 89.19 267 ASP A N 1
ATOM 2163 C CA . ASP A 1 267 ? 15.747 14.403 -5.653 1.00 89.19 267 ASP A CA 1
ATOM 2164 C C . ASP A 1 267 ? 14.680 14.828 -6.681 1.00 89.19 267 ASP A C 1
ATOM 2166 O O . ASP A 1 267 ? 14.539 14.239 -7.759 1.00 89.19 267 ASP A O 1
ATOM 2170 N N . SER A 1 268 ? 13.877 15.834 -6.346 1.00 85.50 268 SER A N 1
ATOM 2171 C CA . SER A 1 268 ? 12.715 16.188 -7.166 1.00 85.50 268 SER A CA 1
ATOM 2172 C C . SER A 1 268 ? 13.106 16.656 -8.570 1.00 85.50 268 SER A C 1
ATOM 2174 O O . SER A 1 268 ? 12.407 16.342 -9.531 1.00 85.50 268 SER A O 1
ATOM 2176 N N . VAL A 1 269 ? 14.253 17.329 -8.726 1.00 86.19 269 VAL A N 1
ATOM 2177 C CA . VAL A 1 269 ? 14.781 17.731 -10.042 1.00 86.19 269 VAL A CA 1
ATOM 2178 C C . VAL A 1 269 ? 15.176 16.505 -10.867 1.00 86.19 269 VAL A C 1
ATOM 2180 O O . VAL A 1 269 ? 14.855 16.417 -12.051 1.00 86.19 269 VAL A O 1
ATOM 2183 N N . GLY A 1 270 ? 15.800 15.509 -10.249 1.00 88.56 270 GLY A N 1
ATOM 2184 C CA . GLY A 1 270 ? 16.120 14.221 -10.845 1.00 88.56 270 GLY A CA 1
ATOM 2185 C C . GLY A 1 270 ? 14.873 13.441 -11.249 1.00 88.56 270 GLY A C 1
ATOM 2186 O O . GLY A 1 270 ? 14.864 12.829 -12.320 1.00 88.56 270 GLY A O 1
ATOM 2187 N N . ARG A 1 271 ? 13.795 13.485 -10.450 1.00 86.94 271 ARG A N 1
ATOM 2188 C CA . ARG A 1 271 ? 12.491 12.901 -10.822 1.00 86.94 271 ARG A CA 1
ATOM 2189 C C . ARG A 1 271 ? 11.905 13.608 -12.041 1.00 86.94 271 ARG A C 1
ATOM 2191 O O . ARG A 1 271 ? 11.513 12.925 -12.983 1.00 86.94 271 ARG A O 1
ATOM 2198 N N . LEU A 1 272 ? 11.924 14.943 -12.072 1.00 83.81 272 LEU A N 1
ATOM 2199 C CA . LEU A 1 272 ? 11.487 15.746 -13.222 1.00 83.81 272 LEU A CA 1
ATOM 2200 C C . LEU A 1 272 ? 12.290 15.392 -14.482 1.00 83.81 272 LEU A C 1
ATOM 2202 O O . LEU A 1 272 ? 11.714 15.038 -15.509 1.00 83.81 272 LEU A O 1
ATOM 2206 N N . LYS A 1 273 ? 13.624 15.390 -14.384 1.00 86.88 273 LYS A N 1
ATOM 2207 C CA . LYS A 1 273 ? 14.525 15.013 -15.480 1.00 86.88 273 LYS A CA 1
ATOM 2208 C C . LYS A 1 273 ? 14.247 13.597 -15.970 1.00 86.88 273 LYS A C 1
ATOM 2210 O O . LYS A 1 273 ? 14.216 13.362 -17.176 1.00 86.88 273 LYS A O 1
ATOM 2215 N N . HIS A 1 274 ? 14.053 12.645 -15.060 1.00 86.06 274 HIS A N 1
ATOM 2216 C CA . HIS A 1 274 ? 13.722 11.279 -15.445 1.00 86.06 274 HIS A CA 1
ATOM 2217 C C . HIS A 1 274 ? 12.369 11.206 -16.147 1.00 86.06 274 HIS A C 1
ATOM 2219 O O . HIS A 1 274 ? 12.286 10.529 -17.161 1.00 86.06 274 HIS A O 1
ATOM 2225 N N . GLY A 1 275 ? 11.364 11.936 -15.660 1.00 83.00 275 GLY A N 1
ATOM 2226 C CA . GLY A 1 275 ? 10.036 12.012 -16.263 1.00 83.00 275 GLY A CA 1
ATOM 2227 C C . GLY A 1 275 ? 10.047 12.574 -17.684 1.00 83.00 275 GLY A C 1
ATOM 2228 O O . GLY A 1 275 ? 9.451 11.981 -18.573 1.00 83.00 275 GLY A O 1
ATOM 2229 N N . VAL A 1 276 ? 10.806 13.647 -17.939 1.00 84.38 276 VAL A N 1
ATOM 2230 C CA . VAL A 1 276 ? 10.995 14.200 -19.298 1.00 84.38 276 VAL A CA 1
ATOM 2231 C C . VAL A 1 276 ? 11.617 13.171 -20.248 1.00 84.38 276 VAL A C 1
ATOM 2233 O O . VAL A 1 276 ? 11.250 13.085 -21.417 1.00 84.38 276 VAL A O 1
ATOM 2236 N N . ASN A 1 277 ? 12.551 12.364 -19.740 1.00 85.31 277 ASN A N 1
ATOM 2237 C CA . ASN A 1 277 ? 13.200 11.295 -20.500 1.00 85.31 277 ASN A CA 1
ATOM 2238 C C . ASN A 1 277 ? 12.422 9.969 -20.460 1.00 85.31 277 ASN A C 1
ATOM 2240 O O . ASN A 1 277 ? 12.890 8.966 -21.005 1.00 85.31 277 ASN A O 1
ATOM 2244 N N . HIS A 1 278 ? 11.269 9.925 -19.791 1.00 81.44 278 HIS A N 1
ATOM 2245 C CA . HIS A 1 278 ? 10.501 8.704 -19.637 1.00 81.44 278 HIS A CA 1
ATOM 2246 C C . HIS A 1 278 ? 9.678 8.476 -20.904 1.00 81.44 278 HIS A C 1
ATOM 2248 O O . HIS A 1 278 ? 8.700 9.172 -21.171 1.00 81.44 278 HIS A O 1
ATOM 2254 N N . GLY A 1 279 ? 10.091 7.486 -21.695 1.00 81.25 279 GLY A N 1
ATOM 2255 C CA . GLY A 1 279 ? 9.335 7.053 -22.865 1.00 81.25 279 GLY A CA 1
ATOM 2256 C C . GLY A 1 279 ? 8.013 6.380 -22.489 1.00 81.25 279 GLY A C 1
ATOM 2257 O O . GLY A 1 279 ? 7.727 6.087 -21.330 1.00 81.25 279 GLY A O 1
ATOM 2258 N N . SER A 1 280 ? 7.192 6.124 -23.488 1.00 80.81 280 SER A N 1
ATOM 2259 C CA . SER A 1 280 ? 5.980 5.315 -23.427 1.00 80.81 280 SER A CA 1
ATOM 2260 C C . SER A 1 280 ? 5.845 4.562 -24.742 1.00 80.81 280 SER A C 1
ATOM 2262 O O . SER A 1 280 ? 6.485 4.916 -25.736 1.00 80.81 280 SER A O 1
ATOM 2264 N N . PHE A 1 281 ? 5.017 3.524 -24.762 1.00 82.50 281 PHE A N 1
ATOM 2265 C CA . PHE A 1 281 ? 4.695 2.848 -26.010 1.00 82.50 281 PHE A CA 1
ATOM 2266 C C . PHE A 1 281 ? 3.963 3.816 -26.946 1.00 82.50 281 PHE A C 1
ATOM 2268 O O . PHE A 1 281 ? 2.944 4.391 -26.570 1.00 82.50 281 PHE A O 1
ATOM 2275 N N . LYS A 1 282 ? 4.487 3.996 -28.163 1.00 84.62 282 LYS A N 1
ATOM 2276 C CA . LYS A 1 282 ? 3.861 4.818 -29.211 1.00 84.62 282 LYS A CA 1
ATOM 2277 C C . LYS A 1 282 ? 2.563 4.188 -29.709 1.00 84.62 282 LYS A C 1
ATOM 2279 O O . LYS A 1 282 ? 1.604 4.887 -30.015 1.00 84.62 282 LYS A O 1
ATOM 2284 N N . THR A 1 283 ? 2.523 2.857 -29.743 1.00 77.44 283 THR A N 1
ATOM 2285 C CA . THR A 1 283 ? 1.341 2.069 -30.093 1.00 77.44 283 THR A CA 1
ATOM 2286 C C . THR A 1 283 ? 1.118 0.979 -29.046 1.00 77.44 283 THR A C 1
ATOM 2288 O O . THR A 1 283 ? 2.069 0.431 -28.491 1.00 77.44 283 THR A O 1
ATOM 2291 N N . GLY A 1 284 ? -0.140 0.617 -28.788 1.00 73.19 284 GLY A N 1
ATOM 2292 C CA . GLY A 1 284 ? -0.481 -0.536 -27.941 1.00 73.19 284 GLY A CA 1
ATOM 2293 C C . GLY A 1 284 ? -0.270 -1.892 -28.628 1.00 73.19 284 GLY A C 1
ATOM 2294 O O . GLY A 1 284 ? -0.623 -2.925 -28.065 1.00 73.19 284 GLY A O 1
ATOM 2295 N N . LYS A 1 285 ? 0.267 -1.913 -29.858 1.00 77.25 285 LYS A N 1
ATOM 2296 C CA . LYS A 1 285 ? 0.445 -3.135 -30.643 1.00 77.25 285 LYS A CA 1
ATOM 2297 C C . LYS A 1 285 ? 1.660 -3.907 -30.126 1.00 77.25 285 LYS A C 1
ATOM 2299 O O . LYS A 1 285 ? 2.801 -3.441 -30.168 1.00 77.25 285 LYS A O 1
ATOM 2304 N N . THR A 1 286 ? 1.410 -5.112 -29.635 1.00 72.50 286 THR A N 1
ATOM 2305 C CA . THR A 1 286 ? 2.436 -6.024 -29.100 1.00 72.50 286 THR A CA 1
ATOM 2306 C C . THR A 1 286 ? 2.678 -7.236 -30.000 1.00 72.50 286 THR A C 1
ATOM 2308 O O . THR A 1 286 ? 3.669 -7.944 -29.822 1.00 72.50 286 THR A O 1
ATOM 2311 N N . GLN A 1 287 ? 1.804 -7.446 -30.987 1.00 79.12 287 GLN A N 1
ATOM 2312 C CA . GLN A 1 287 ? 1.827 -8.566 -31.920 1.00 79.12 287 GLN A CA 1
ATOM 2313 C C . GLN A 1 287 ? 1.828 -8.045 -33.351 1.00 79.12 287 GLN A C 1
ATOM 2315 O O . GLN A 1 287 ? 1.011 -7.192 -33.700 1.00 79.12 287 GLN A O 1
ATOM 2320 N N . TYR A 1 288 ? 2.737 -8.568 -34.163 1.00 80.75 288 TYR A N 1
ATOM 2321 C CA . TYR A 1 288 ? 2.952 -8.123 -35.533 1.00 80.75 288 TYR A CA 1
ATOM 2322 C C . TYR A 1 288 ? 2.863 -9.308 -36.494 1.00 80.75 288 TYR A C 1
ATOM 2324 O O . TYR A 1 288 ? 3.206 -10.429 -36.131 1.00 80.75 288 TYR A O 1
ATOM 2332 N N . SER A 1 289 ? 2.386 -9.072 -37.710 1.00 83.06 289 SER A N 1
ATOM 2333 C CA . SER A 1 289 ? 2.499 -10.004 -38.832 1.00 83.06 289 SER A CA 1
ATOM 2334 C C . SER A 1 289 ? 3.817 -9.761 -39.565 1.00 83.06 289 SER A C 1
ATOM 2336 O O . SER A 1 289 ? 4.332 -8.646 -39.560 1.00 83.06 289 SER A O 1
ATOM 2338 N N . ILE A 1 290 ? 4.336 -10.774 -40.259 1.00 81.75 290 ILE A N 1
ATOM 2339 C CA . ILE A 1 290 ? 5.499 -10.615 -41.152 1.00 81.75 290 ILE A CA 1
ATOM 2340 C C . ILE A 1 290 ? 5.267 -9.595 -42.284 1.00 81.75 290 ILE A C 1
ATOM 2342 O O . ILE A 1 290 ? 6.226 -9.083 -42.849 1.00 81.75 290 ILE A O 1
ATOM 2346 N N . ASP A 1 291 ? 4.005 -9.299 -42.601 1.00 82.94 291 ASP A N 1
ATOM 2347 C CA . ASP A 1 291 ? 3.619 -8.326 -43.631 1.00 82.94 291 ASP A CA 1
ATOM 2348 C C . ASP A 1 291 ? 3.439 -6.902 -43.098 1.00 82.94 291 ASP A C 1
ATOM 2350 O O . ASP A 1 291 ? 3.154 -5.991 -43.875 1.00 82.94 291 ASP A O 1
ATOM 2354 N N . ASP A 1 292 ? 3.537 -6.703 -41.780 1.00 83.56 292 ASP A N 1
ATOM 2355 C CA . ASP A 1 292 ? 3.442 -5.360 -41.222 1.00 83.56 292 ASP A CA 1
ATOM 2356 C C . ASP A 1 292 ? 4.624 -4.497 -41.705 1.00 83.56 292 ASP A C 1
ATOM 2358 O O . ASP A 1 292 ? 5.757 -4.986 -41.760 1.00 83.56 292 ASP A O 1
ATOM 2362 N N . PRO A 1 293 ? 4.394 -3.203 -42.004 1.00 83.69 293 PRO A N 1
ATOM 2363 C CA . PRO A 1 293 ? 5.469 -2.271 -42.325 1.00 83.69 293 PRO A CA 1
ATOM 2364 C C . PRO A 1 293 ? 6.559 -2.265 -41.249 1.00 83.69 293 PRO A C 1
ATOM 2366 O O . PRO A 1 293 ? 6.265 -2.213 -40.049 1.00 83.69 293 PRO A O 1
ATOM 2369 N N . MET A 1 294 ? 7.823 -2.289 -41.677 1.00 77.19 294 MET A N 1
ATOM 2370 C CA . MET A 1 294 ? 8.986 -2.356 -40.784 1.00 77.19 294 MET A CA 1
ATOM 2371 C C . MET A 1 294 ? 9.038 -1.166 -39.822 1.00 77.19 294 MET A C 1
ATOM 2373 O O . MET A 1 294 ? 9.466 -1.304 -38.678 1.00 77.19 294 MET A O 1
ATOM 2377 N N . GLU A 1 295 ? 8.544 -0.010 -40.258 1.00 80.94 295 GLU A N 1
ATOM 2378 C CA . GLU A 1 295 ? 8.455 1.222 -39.481 1.00 80.94 295 GLU A CA 1
ATOM 2379 C C . GLU A 1 295 ? 7.659 1.010 -38.186 1.00 80.94 295 GLU A C 1
ATOM 2381 O O . GLU A 1 295 ? 8.050 1.513 -37.135 1.00 80.94 295 GLU A O 1
ATOM 2386 N N . LEU A 1 296 ? 6.609 0.179 -38.221 1.00 77.50 296 LEU A N 1
ATOM 2387 C CA . LEU A 1 296 ? 5.808 -0.151 -37.038 1.00 77.50 296 LEU A CA 1
ATOM 2388 C C . LEU A 1 296 ? 6.587 -0.982 -36.005 1.00 77.50 296 LEU A C 1
ATOM 2390 O O . LEU A 1 296 ? 6.232 -0.976 -34.826 1.00 77.50 296 LEU A O 1
ATOM 2394 N N . LEU A 1 297 ? 7.632 -1.701 -36.432 1.00 75.81 297 LEU A N 1
ATOM 2395 C CA . LEU A 1 297 ? 8.482 -2.512 -35.556 1.00 75.81 297 LEU A CA 1
ATOM 2396 C C . LEU A 1 297 ? 9.569 -1.681 -34.868 1.00 75.81 297 LEU A C 1
ATOM 2398 O O . LEU A 1 297 ? 9.979 -2.023 -33.757 1.00 75.81 297 LEU A O 1
ATOM 2402 N N . VAL A 1 298 ? 10.040 -0.608 -35.511 1.00 77.81 298 VAL A N 1
ATOM 2403 C CA . VAL A 1 298 ? 11.163 0.209 -35.019 1.00 77.81 298 VAL A CA 1
ATOM 2404 C C . VAL A 1 298 ? 10.712 1.484 -34.300 1.00 77.81 298 VAL A C 1
ATOM 2406 O O . VAL A 1 298 ? 11.336 1.879 -33.316 1.00 77.81 298 VAL A O 1
ATOM 2409 N N . ASP A 1 299 ? 9.602 2.099 -34.717 1.00 84.56 299 ASP A N 1
ATOM 2410 C CA . ASP A 1 299 ? 9.079 3.347 -34.150 1.00 84.56 299 ASP A CA 1
ATOM 2411 C C . ASP A 1 299 ? 8.047 3.081 -33.041 1.00 84.56 299 ASP A C 1
ATOM 2413 O O . ASP A 1 299 ? 6.837 3.265 -33.186 1.00 84.56 299 ASP A O 1
ATOM 2417 N N . ARG A 1 300 ? 8.539 2.569 -31.908 1.00 82.94 300 ARG A N 1
ATOM 2418 C CA . ARG A 1 300 ? 7.692 2.085 -30.801 1.00 82.94 300 ARG A CA 1
ATOM 2419 C C . ARG A 1 300 ? 7.679 2.984 -29.572 1.00 82.94 300 ARG A C 1
ATOM 2421 O O . ARG A 1 300 ? 6.961 2.686 -28.617 1.00 82.94 300 ARG A O 1
ATOM 2428 N N . VAL A 1 301 ? 8.453 4.066 -29.569 1.00 87.00 301 VAL A N 1
ATOM 2429 C CA . VAL A 1 301 ? 8.652 4.915 -28.387 1.00 87.00 301 VAL A CA 1
ATOM 2430 C C . VAL A 1 301 ? 8.117 6.313 -28.649 1.00 87.00 301 VAL A C 1
ATOM 2432 O O . VAL A 1 301 ? 8.397 6.910 -29.679 1.00 87.00 301 VAL A O 1
ATOM 2435 N N . THR A 1 302 ? 7.366 6.847 -27.694 1.00 87.00 302 THR A N 1
ATOM 2436 C CA . THR A 1 302 ? 6.961 8.252 -27.667 1.00 87.00 302 THR A CA 1
ATOM 2437 C C . THR A 1 302 ? 7.299 8.871 -26.318 1.00 87.00 302 THR A C 1
ATOM 2439 O O . THR A 1 302 ? 7.352 8.183 -25.300 1.00 87.00 302 THR A O 1
ATOM 2442 N N . TYR A 1 303 ? 7.510 10.178 -26.299 1.00 85.94 303 TYR A N 1
ATOM 2443 C CA . TYR A 1 303 ? 7.789 10.976 -25.117 1.00 85.94 303 TYR A CA 1
ATOM 2444 C C . TYR A 1 303 ? 6.700 12.031 -25.024 1.00 85.94 303 TYR A C 1
ATOM 2446 O O . TYR A 1 303 ? 6.734 13.009 -25.763 1.00 85.94 303 TYR A O 1
ATOM 2454 N N . GLY A 1 304 ? 5.684 11.801 -24.188 1.00 78.62 304 GLY A N 1
ATOM 2455 C CA . GLY A 1 304 ? 4.556 12.729 -24.047 1.00 78.62 304 GLY A CA 1
ATOM 2456 C C . GLY A 1 304 ? 3.821 13.036 -25.361 1.00 78.62 304 GLY A C 1
ATOM 2457 O O . GLY A 1 304 ? 3.324 14.145 -25.519 1.00 78.62 304 GLY A O 1
ATOM 2458 N N . GLY A 1 305 ? 3.791 12.093 -26.310 1.00 82.81 305 GLY A N 1
ATOM 2459 C CA . GLY A 1 305 ? 3.181 12.275 -27.632 1.00 82.81 305 GLY A CA 1
ATOM 2460 C C . GLY A 1 305 ? 4.129 12.795 -28.720 1.00 82.81 305 GLY A C 1
ATOM 2461 O O . GLY A 1 305 ? 3.710 12.901 -29.867 1.00 82.81 305 GLY A O 1
ATOM 2462 N N . GLN A 1 306 ? 5.395 13.081 -28.399 1.00 86.88 306 GLN A N 1
ATOM 2463 C CA . GLN A 1 306 ? 6.421 13.482 -29.369 1.00 86.88 306 GLN A CA 1
ATOM 2464 C C . GLN A 1 306 ? 7.468 12.377 -29.587 1.00 86.88 306 GLN A C 1
ATOM 2466 O O . GLN A 1 306 ? 7.563 11.431 -28.804 1.00 86.88 306 GLN A O 1
ATOM 2471 N N . ASP A 1 307 ? 8.283 12.499 -30.637 1.00 88.12 307 ASP A N 1
ATOM 2472 C CA . ASP A 1 307 ? 9.320 11.509 -30.982 1.00 88.12 307 ASP A CA 1
ATOM 2473 C C . ASP A 1 307 ? 10.585 11.625 -30.121 1.00 88.12 307 ASP A C 1
ATOM 2475 O O . ASP A 1 307 ? 11.403 10.706 -30.063 1.00 88.12 307 ASP A O 1
ATOM 2479 N N . LYS A 1 308 ? 10.775 12.765 -29.450 1.00 89.94 308 LYS A N 1
ATOM 2480 C CA . LYS A 1 308 ? 11.958 13.058 -28.636 1.00 89.94 308 LYS A CA 1
ATOM 2481 C C . LYS A 1 308 ? 11.553 13.642 -27.281 1.00 89.94 308 LYS A C 1
ATOM 2483 O O . LYS A 1 308 ? 10.497 14.276 -27.183 1.00 89.94 308 LYS A O 1
ATOM 2488 N N . PRO A 1 309 ? 12.390 13.469 -26.240 1.00 89.19 309 PRO A N 1
ATOM 2489 C CA . PRO A 1 309 ? 12.223 14.185 -24.983 1.00 89.19 309 PRO A CA 1
ATOM 2490 C C . PRO A 1 309 ? 12.122 15.692 -25.229 1.00 89.19 309 PRO A C 1
ATOM 2492 O O . PRO A 1 309 ? 12.937 16.263 -25.954 1.00 89.19 309 PRO A O 1
ATOM 2495 N N . HIS A 1 310 ? 11.133 16.328 -24.615 1.00 87.81 310 HIS A N 1
ATOM 2496 C CA . HIS A 1 310 ? 10.851 17.748 -24.788 1.00 87.81 310 HIS A CA 1
ATOM 2497 C C . HIS A 1 310 ? 10.343 18.333 -23.468 1.00 87.81 310 HIS A C 1
ATOM 2499 O O . HIS A 1 310 ? 9.767 17.618 -22.647 1.00 87.81 310 HIS A O 1
ATOM 2505 N N . LEU A 1 311 ? 10.581 19.625 -23.235 1.00 86.56 311 LEU A N 1
ATOM 2506 C CA . LEU A 1 311 ? 10.245 20.258 -21.957 1.00 86.56 311 LEU A CA 1
ATOM 2507 C C . LEU A 1 311 ? 8.758 20.589 -21.815 1.00 86.56 311 LEU A C 1
ATOM 2509 O O . LEU A 1 311 ? 8.300 20.698 -20.684 1.00 86.56 311 LEU A O 1
ATOM 2513 N N . ASP A 1 312 ? 7.987 20.675 -22.903 1.00 83.56 312 ASP A N 1
ATOM 2514 C CA . ASP A 1 312 ? 6.546 20.980 -22.821 1.00 83.56 312 ASP A CA 1
ATOM 2515 C C . ASP A 1 312 ? 5.770 19.916 -22.042 1.00 83.56 312 ASP A C 1
ATOM 2517 O O . ASP A 1 312 ? 4.726 20.216 -21.462 1.00 83.56 312 ASP A O 1
ATOM 2521 N N . ILE A 1 313 ? 6.313 18.694 -21.933 1.00 77.44 313 ILE A N 1
ATOM 2522 C CA . ILE A 1 313 ? 5.760 17.665 -21.057 1.00 77.44 313 ILE A CA 1
ATOM 2523 C C . ILE A 1 313 ? 5.639 18.179 -19.625 1.00 77.44 313 ILE A C 1
ATOM 2525 O O . ILE A 1 313 ? 4.659 17.826 -18.987 1.00 77.44 313 ILE A O 1
ATOM 2529 N N . LEU A 1 314 ? 6.536 19.067 -19.161 1.00 76.50 314 LEU A N 1
ATOM 2530 C CA . LEU A 1 314 ? 6.468 19.740 -17.858 1.00 76.50 314 LEU A CA 1
ATOM 2531 C C . LEU A 1 314 ? 5.180 20.557 -17.677 1.00 76.50 314 LEU A C 1
ATOM 2533 O O . LEU A 1 314 ? 4.684 20.665 -16.562 1.00 76.50 314 LEU A O 1
ATOM 2537 N N . GLY A 1 315 ? 4.569 21.061 -18.750 1.00 68.62 315 GLY A N 1
ATOM 2538 C CA . GLY A 1 315 ? 3.252 21.703 -18.689 1.00 68.62 315 GLY A CA 1
ATOM 2539 C C . GLY A 1 315 ? 2.134 20.742 -18.260 1.00 68.62 315 GLY A C 1
ATOM 2540 O O . GLY A 1 315 ? 1.199 21.146 -17.570 1.00 68.62 315 GLY A O 1
ATOM 2541 N N . ASN A 1 316 ? 2.259 19.445 -18.571 1.00 62.66 316 ASN A N 1
ATOM 2542 C CA . ASN A 1 316 ? 1.333 18.413 -18.089 1.00 62.66 316 ASN A CA 1
ATOM 2543 C C . ASN A 1 316 ? 1.505 18.103 -16.591 1.00 62.66 316 ASN A C 1
ATOM 2545 O O . ASN A 1 316 ? 0.594 17.525 -15.993 1.00 62.66 316 ASN A O 1
ATOM 2549 N N . PHE A 1 317 ? 2.631 18.505 -15.987 1.00 61.56 317 PHE A N 1
ATOM 2550 C CA . PHE A 1 317 ? 2.943 18.287 -14.570 1.00 61.56 317 PHE A CA 1
ATOM 2551 C C . PHE A 1 317 ? 2.011 19.181 -13.739 1.00 61.56 317 PHE A C 1
ATOM 2553 O O . PHE A 1 317 ? 1.308 18.713 -12.847 1.00 61.56 317 PHE A O 1
ATOM 2560 N N . SER A 1 318 ? 1.874 20.445 -14.146 1.00 53.75 318 SER A N 1
ATOM 2561 C CA . SER A 1 318 ? 0.960 21.423 -13.540 1.00 53.75 318 SER A CA 1
ATOM 2562 C C . SER A 1 318 ? -0.524 21.049 -13.657 1.00 53.75 318 SER A C 1
ATOM 2564 O O . SER A 1 318 ? -1.330 21.481 -12.837 1.00 53.75 318 SER A O 1
ATOM 2566 N N . ASN A 1 319 ? -0.888 20.224 -14.646 1.00 54.62 319 ASN A N 1
ATOM 2567 C CA . ASN A 1 319 ? -2.276 19.853 -14.946 1.00 54.62 319 ASN A CA 1
ATOM 2568 C C . ASN A 1 319 ? -2.698 18.491 -14.353 1.00 54.62 319 ASN A C 1
ATOM 2570 O O . ASN A 1 319 ? -3.782 17.995 -14.658 1.00 54.62 319 ASN A O 1
ATOM 2574 N N . GLY A 1 320 ? -1.858 17.866 -13.517 1.00 52.47 320 GLY A N 1
ATOM 2575 C CA . GLY A 1 320 ? -2.192 16.620 -12.813 1.00 52.47 320 GLY A CA 1
ATOM 2576 C C . GLY A 1 320 ? -2.218 15.359 -13.688 1.00 52.47 320 GLY A C 1
ATOM 2577 O O . GLY A 1 320 ? -2.783 14.338 -13.278 1.00 52.47 320 GLY A O 1
ATOM 2578 N N . ASN A 1 321 ? -1.614 15.402 -14.882 1.00 50.00 321 ASN A N 1
ATOM 2579 C CA . ASN A 1 321 ? -1.557 14.258 -15.795 1.00 50.00 321 ASN A CA 1
ATOM 2580 C C . ASN A 1 321 ? -0.428 13.259 -15.437 1.00 50.00 321 ASN A C 1
ATOM 2582 O O . ASN A 1 321 ? 0.515 13.563 -14.717 1.00 50.00 321 ASN A O 1
ATOM 2586 N N . VAL A 1 322 ? -0.578 12.012 -15.899 1.00 52.12 322 VAL A N 1
ATOM 2587 C CA . VAL A 1 322 ? -0.624 10.811 -15.034 1.00 52.12 322 VAL A CA 1
ATOM 2588 C C . VAL A 1 322 ? 0.690 10.125 -14.633 1.00 52.12 322 VAL A C 1
ATOM 2590 O O . VAL A 1 322 ? 0.674 9.332 -13.700 1.00 52.12 322 VAL A O 1
ATOM 2593 N N . PHE A 1 323 ? 1.835 10.420 -15.235 1.00 50.06 323 PHE A N 1
ATOM 2594 C CA . PHE A 1 323 ? 3.039 9.602 -14.983 1.00 50.06 323 PHE A CA 1
ATOM 2595 C C . PHE A 1 323 ? 4.245 10.378 -14.477 1.00 50.06 323 PHE A C 1
ATOM 2597 O O . PHE A 1 323 ? 5.155 9.812 -13.868 1.00 50.06 323 PHE A O 1
ATOM 2604 N N . CYS A 1 324 ? 4.262 11.680 -14.720 1.00 46.59 324 CYS A N 1
ATOM 2605 C CA . CYS A 1 324 ? 5.368 12.543 -14.381 1.00 46.59 324 CYS A CA 1
ATOM 2606 C C . CYS A 1 324 ? 4.764 13.889 -14.003 1.00 46.59 324 CYS A C 1
ATOM 2608 O O . CYS A 1 324 ? 4.192 14.553 -14.862 1.00 46.59 324 CYS A O 1
ATOM 2610 N N . GLY A 1 325 ? 4.853 14.257 -12.722 1.00 47.31 325 GLY A N 1
ATOM 2611 C CA . GLY A 1 325 ? 4.639 15.645 -12.329 1.00 47.31 325 GLY A CA 1
ATOM 2612 C C . GLY A 1 325 ? 3.485 16.034 -11.462 1.00 47.31 325 GLY A C 1
ATOM 2613 O O . GLY A 1 325 ? 3.253 17.225 -11.297 1.00 47.31 325 GLY A O 1
ATOM 2614 N N . SER A 1 326 ? 2.786 15.080 -10.884 1.00 57.22 326 SER A N 1
ATOM 2615 C CA . SER A 1 326 ? 1.807 15.432 -9.883 1.00 57.22 326 SER A CA 1
ATOM 2616 C C . SER A 1 326 ? 2.502 16.035 -8.631 1.00 57.22 326 SER A C 1
ATOM 2618 O O . SER A 1 326 ? 3.700 15.789 -8.419 1.00 57.22 326 SER A O 1
ATOM 2620 N N . PRO A 1 327 ? 1.814 16.864 -7.814 1.00 58.16 327 PRO A N 1
ATOM 2621 C CA . PRO A 1 327 ? 2.315 17.393 -6.531 1.00 58.16 327 PRO A CA 1
ATOM 2622 C C . PRO A 1 327 ? 3.018 16.356 -5.636 1.00 58.16 327 PRO A C 1
ATOM 2624 O O . PRO A 1 327 ? 3.837 16.705 -4.790 1.00 58.16 327 PRO A O 1
ATOM 2627 N N . GLU A 1 328 ? 2.752 15.073 -5.871 1.00 64.31 328 GLU A N 1
ATOM 2628 C CA . GLU A 1 328 ? 3.362 13.870 -5.314 1.00 64.31 328 GLU A CA 1
ATOM 2629 C C . GLU A 1 328 ? 4.878 13.759 -5.538 1.00 64.31 328 GLU A C 1
ATOM 2631 O O . GLU A 1 328 ? 5.533 12.907 -4.929 1.00 64.31 328 GLU A O 1
ATOM 2636 N N . ILE A 1 329 ? 5.482 14.624 -6.360 1.00 72.69 329 ILE A N 1
ATOM 2637 C CA . ILE A 1 329 ? 6.942 14.761 -6.359 1.00 72.69 329 ILE A CA 1
ATOM 2638 C C . ILE A 1 329 ? 7.482 15.397 -5.062 1.00 72.69 329 ILE A C 1
ATOM 2640 O O . ILE A 1 329 ? 8.660 15.230 -4.765 1.00 72.69 329 ILE A O 1
ATOM 2644 N N . TRP A 1 330 ? 6.624 16.056 -4.271 1.00 78.38 330 TRP A N 1
ATOM 2645 C CA . TRP A 1 330 ? 6.986 16.816 -3.065 1.00 78.38 330 TRP A CA 1
ATOM 2646 C C . TRP A 1 330 ? 6.370 16.284 -1.759 1.00 78.38 330 TRP A C 1
ATOM 2648 O O . TRP A 1 330 ? 6.474 16.933 -0.725 1.00 78.38 330 TRP A O 1
ATOM 2658 N N . ILE A 1 331 ? 5.694 15.131 -1.767 1.00 82.81 331 ILE A N 1
ATOM 2659 C CA . ILE A 1 331 ? 4.849 14.707 -0.628 1.00 82.81 331 ILE A CA 1
ATOM 2660 C C . ILE A 1 331 ? 5.561 13.858 0.432 1.00 82.81 331 ILE A C 1
ATOM 2662 O O . ILE A 1 331 ? 4.876 13.327 1.302 1.00 82.81 331 ILE A O 1
ATOM 2666 N N . TYR A 1 332 ? 6.885 13.684 0.378 1.00 88.69 332 TYR A N 1
ATOM 2667 C CA . TYR A 1 332 ? 7.585 12.765 1.288 1.00 88.69 332 TYR A CA 1
ATOM 2668 C C . TYR A 1 332 ? 7.273 13.061 2.764 1.00 88.69 332 TYR A C 1
ATOM 2670 O O . TYR A 1 332 ? 6.794 12.173 3.467 1.00 88.69 332 TYR A O 1
ATOM 2678 N N . ASP A 1 333 ? 7.412 14.319 3.193 1.00 89.69 333 ASP A N 1
ATOM 2679 C CA . ASP A 1 333 ? 7.133 14.731 4.576 1.00 89.69 333 ASP A CA 1
ATOM 2680 C C . ASP A 1 333 ? 5.670 14.502 4.966 1.00 89.69 333 ASP A C 1
ATOM 2682 O O . ASP A 1 333 ? 5.370 14.051 6.071 1.00 89.69 333 ASP A O 1
ATOM 2686 N N . LYS A 1 334 ? 4.743 14.752 4.034 1.00 88.19 334 LYS A N 1
ATOM 2687 C CA . LYS A 1 334 ? 3.315 14.505 4.250 1.00 88.19 334 LYS A CA 1
ATOM 2688 C C . LYS A 1 334 ? 3.035 13.017 4.469 1.00 88.19 334 LYS A C 1
ATOM 2690 O O . LYS A 1 334 ? 2.230 12.677 5.327 1.00 88.19 334 LYS A O 1
ATOM 2695 N N . ILE A 1 335 ? 3.693 12.133 3.719 1.00 89.62 335 ILE A N 1
ATOM 2696 C CA . ILE A 1 335 ? 3.538 10.681 3.881 1.00 89.62 335 ILE A CA 1
ATOM 2697 C C . ILE A 1 335 ? 4.064 10.218 5.237 1.00 89.62 335 ILE A C 1
ATOM 2699 O O . ILE A 1 335 ? 3.376 9.454 5.911 1.00 89.62 335 ILE A O 1
ATOM 2703 N N . VAL A 1 336 ? 5.214 10.735 5.676 1.00 92.88 336 VAL A N 1
ATOM 2704 C CA . VAL A 1 336 ? 5.749 10.450 7.016 1.00 92.88 336 VAL A CA 1
ATOM 2705 C C . VAL A 1 336 ? 4.770 10.905 8.104 1.00 92.88 336 VAL A C 1
ATOM 2707 O O . VAL A 1 336 ? 4.463 10.137 9.010 1.00 92.88 336 VAL A O 1
ATOM 2710 N N . GLN A 1 337 ? 4.206 12.111 7.988 1.00 90.44 337 GLN A N 1
ATOM 2711 C CA . GLN A 1 337 ? 3.220 12.632 8.947 1.00 90.44 337 GLN A CA 1
ATOM 2712 C C . GLN A 1 337 ? 1.922 11.812 8.989 1.00 90.44 337 GLN A C 1
ATOM 2714 O O . GLN A 1 337 ? 1.293 11.709 10.040 1.00 90.44 337 GLN A O 1
ATOM 2719 N N . MET A 1 338 ? 1.511 11.226 7.861 1.00 89.31 338 MET A N 1
ATOM 2720 C CA . MET A 1 338 ? 0.315 10.380 7.781 1.00 89.31 338 MET A CA 1
ATOM 2721 C C . MET A 1 338 ? 0.530 8.961 8.336 1.00 89.31 338 MET A C 1
ATOM 2723 O O . MET A 1 338 ? -0.450 8.242 8.523 1.00 89.31 338 MET A O 1
ATOM 2727 N N . LEU A 1 339 ? 1.774 8.559 8.616 1.00 91.88 339 LEU A N 1
ATOM 2728 C CA . LEU A 1 339 ? 2.138 7.271 9.218 1.00 91.88 339 LEU A CA 1
ATOM 2729 C C . LEU A 1 339 ? 2.892 7.488 10.543 1.00 91.88 339 LEU A C 1
ATOM 2731 O O . LEU A 1 339 ? 4.048 7.083 10.673 1.00 91.88 339 LEU A O 1
ATOM 2735 N N . PRO A 1 340 ? 2.254 8.109 11.552 1.00 85.50 340 PRO A N 1
ATOM 2736 C CA . PRO A 1 340 ? 2.935 8.538 12.774 1.00 85.50 340 PRO A CA 1
ATOM 2737 C C . PRO A 1 340 ? 3.445 7.375 13.638 1.00 85.50 340 PRO A C 1
ATOM 2739 O O . PRO A 1 340 ? 4.331 7.578 14.462 1.00 85.50 340 PRO A O 1
ATOM 2742 N N . ASN A 1 341 ? 2.913 6.163 13.445 1.00 90.31 341 ASN A N 1
ATOM 2743 C CA . ASN A 1 341 ? 3.340 4.962 14.167 1.00 90.31 341 ASN A CA 1
ATOM 2744 C C . ASN A 1 341 ? 4.540 4.263 13.509 1.00 90.31 341 ASN A C 1
ATOM 2746 O O . ASN A 1 341 ? 4.962 3.216 13.992 1.00 90.31 341 ASN A O 1
ATOM 2750 N N . ALA A 1 342 ? 5.084 4.790 12.405 1.00 95.31 342 ALA A N 1
ATOM 2751 C CA . ALA A 1 342 ? 6.277 4.219 11.797 1.00 95.31 342 ALA A CA 1
ATOM 2752 C C . ALA A 1 342 ? 7.422 4.191 12.821 1.00 95.31 342 ALA A C 1
ATOM 2754 O O . ALA A 1 342 ? 7.816 5.225 13.359 1.00 95.31 342 ALA A O 1
ATOM 2755 N N . LYS A 1 343 ? 7.987 3.004 13.060 1.00 96.69 343 LYS A N 1
ATOM 2756 C CA . LYS A 1 343 ? 9.059 2.795 14.047 1.00 96.69 343 LYS A CA 1
ATOM 2757 C C . LYS A 1 343 ? 10.275 3.683 13.768 1.00 96.69 343 LYS A C 1
ATOM 2759 O O . LYS A 1 343 ? 10.911 4.211 14.674 1.00 96.69 343 LYS A O 1
ATOM 2764 N N . TYR A 1 344 ? 10.618 3.787 12.489 1.00 97.50 344 TYR A N 1
ATOM 2765 C CA . TYR A 1 344 ? 11.588 4.715 11.922 1.00 97.50 344 TYR A CA 1
ATOM 2766 C C . TYR A 1 344 ? 11.355 4.803 10.412 1.00 97.50 344 TYR A C 1
ATOM 2768 O O . TYR A 1 344 ? 10.717 3.925 9.820 1.00 97.50 344 TYR A O 1
ATOM 2776 N N . VAL A 1 345 ? 11.902 5.844 9.785 1.00 97.69 345 VAL A N 1
ATOM 2777 C CA . VAL A 1 345 ? 11.854 6.027 8.331 1.00 97.69 345 VAL A CA 1
ATOM 2778 C C . VAL A 1 345 ? 13.215 5.698 7.732 1.00 97.69 345 VAL A C 1
ATOM 2780 O O . VAL A 1 345 ? 14.229 6.277 8.124 1.00 97.69 345 VAL A O 1
ATOM 2783 N N . LYS A 1 346 ? 13.239 4.779 6.766 1.00 97.56 346 LYS A N 1
ATOM 2784 C CA . LYS A 1 346 ? 14.400 4.487 5.931 1.00 97.56 346 LYS A CA 1
ATOM 2785 C C . LYS A 1 346 ? 14.191 5.084 4.552 1.00 97.56 346 LYS A C 1
ATOM 2787 O O . LYS A 1 346 ? 13.360 4.612 3.779 1.00 97.56 346 LYS A O 1
ATOM 2792 N N . TYR A 1 347 ? 15.003 6.076 4.230 1.00 96.00 347 TYR A N 1
ATOM 2793 C CA . TYR A 1 347 ? 15.122 6.577 2.871 1.00 96.00 347 TYR A CA 1
ATOM 2794 C C . TYR A 1 347 ? 16.113 5.703 2.103 1.00 96.00 347 TYR A C 1
ATOM 2796 O O . TYR A 1 347 ? 17.239 5.505 2.556 1.00 96.00 347 TYR A O 1
ATOM 2804 N N . LEU A 1 348 ? 15.669 5.160 0.973 1.00 96.38 348 LEU A N 1
ATOM 2805 C CA . LEU A 1 348 ? 16.502 4.457 0.007 1.00 96.38 348 LEU A CA 1
ATOM 2806 C C . LEU A 1 348 ? 16.666 5.366 -1.204 1.00 96.38 348 LEU A C 1
ATOM 2808 O O . LEU A 1 348 ? 15.731 5.510 -1.994 1.00 96.38 348 LEU A O 1
ATOM 2812 N N . ASP A 1 349 ? 17.830 5.996 -1.343 1.00 94.88 349 ASP A N 1
ATOM 2813 C CA . ASP A 1 349 ? 18.080 6.821 -2.518 1.00 94.88 349 ASP A CA 1
ATOM 2814 C C . ASP A 1 349 ? 18.201 5.922 -3.751 1.00 94.88 349 ASP A C 1
ATOM 2816 O O . ASP A 1 349 ? 18.889 4.899 -3.741 1.00 94.88 349 ASP A O 1
ATOM 2820 N N . MET A 1 350 ? 17.547 6.313 -4.842 1.00 92.12 350 MET A N 1
ATOM 2821 C CA . MET A 1 350 ? 17.597 5.618 -6.124 1.00 92.12 350 MET A CA 1
ATOM 2822 C C . MET A 1 350 ? 19.026 5.285 -6.560 1.00 92.12 350 MET A C 1
ATOM 2824 O O . MET A 1 350 ? 19.254 4.242 -7.169 1.00 92.12 350 MET A O 1
ATOM 2828 N N . GLN A 1 351 ? 19.997 6.148 -6.257 1.00 93.56 351 GLN A N 1
ATOM 2829 C CA . GLN A 1 351 ? 21.396 5.908 -6.567 1.00 93.56 351 GLN A CA 1
ATOM 2830 C C . GLN A 1 351 ? 21.918 4.645 -5.878 1.00 93.56 351 GLN A C 1
ATOM 2832 O O . GLN A 1 351 ? 22.683 3.914 -6.490 1.00 93.56 351 GLN A O 1
ATOM 2837 N N . GLU A 1 352 ? 21.487 4.305 -4.667 1.00 95.56 352 GLU A N 1
ATOM 2838 C CA . GLU A 1 352 ? 21.977 3.126 -3.939 1.00 95.56 352 GLU A CA 1
ATOM 2839 C C . GLU A 1 352 ? 21.662 1.793 -4.639 1.00 95.56 352 GLU A C 1
ATOM 2841 O O . GLU A 1 352 ? 22.327 0.791 -4.377 1.00 95.56 352 GLU A O 1
ATOM 2846 N N . ILE A 1 353 ? 20.704 1.785 -5.570 1.00 94.50 353 ILE A N 1
ATOM 2847 C CA . ILE A 1 353 ? 20.256 0.605 -6.323 1.00 94.50 353 ILE A CA 1
ATOM 2848 C C . ILE A 1 353 ? 20.592 0.687 -7.823 1.00 94.50 353 ILE A C 1
ATOM 2850 O O . ILE A 1 353 ? 19.809 0.268 -8.680 1.00 94.50 353 ILE A O 1
ATOM 2854 N N . VAL A 1 354 ? 21.754 1.262 -8.158 1.00 92.94 354 VAL A N 1
ATOM 2855 C CA . VAL A 1 354 ? 22.259 1.351 -9.539 1.00 92.94 354 VAL A CA 1
ATOM 2856 C C . VAL A 1 354 ? 23.621 0.679 -9.684 1.00 92.94 354 VAL A C 1
ATOM 2858 O O . VAL A 1 354 ? 24.594 1.138 -9.088 1.00 92.94 354 VAL A O 1
ATOM 2861 N N . GLY A 1 355 ? 23.721 -0.310 -10.578 1.00 93.38 355 GLY A N 1
ATOM 2862 C CA . GLY A 1 355 ? 24.986 -0.953 -10.950 1.00 93.38 355 GLY A CA 1
ATOM 2863 C C . GLY A 1 355 ? 25.544 -1.847 -9.843 1.00 93.38 355 GLY A C 1
ATOM 2864 O O . GLY A 1 355 ? 24.781 -2.411 -9.061 1.00 93.38 355 GLY A O 1
ATOM 2865 N N . GLU A 1 356 ? 26.871 -1.947 -9.747 1.00 93.62 356 GLU A N 1
ATOM 2866 C CA . GLU A 1 356 ? 27.573 -2.864 -8.828 1.00 93.62 356 GLU A CA 1
ATOM 2867 C C . GLU A 1 356 ? 27.172 -2.711 -7.353 1.00 93.62 356 GLU A C 1
ATOM 2869 O O . GLU A 1 356 ? 26.951 -3.701 -6.657 1.00 93.62 356 GLU A O 1
ATOM 2874 N N . ARG A 1 357 ? 26.971 -1.470 -6.887 1.00 95.62 357 ARG A N 1
ATOM 2875 C CA . ARG A 1 357 ? 26.541 -1.178 -5.504 1.00 95.62 357 ARG A CA 1
ATOM 2876 C C . ARG A 1 357 ? 25.193 -1.797 -5.134 1.00 95.62 357 ARG A C 1
ATOM 2878 O O . ARG A 1 357 ? 24.936 -2.010 -3.954 1.00 95.62 357 ARG A O 1
ATOM 2885 N N . THR A 1 358 ? 24.344 -2.105 -6.116 1.00 96.88 358 THR A N 1
ATOM 2886 C CA . THR A 1 358 ? 22.988 -2.613 -5.874 1.00 96.88 358 THR A CA 1
ATOM 2887 C C . THR A 1 358 ? 23.004 -3.909 -5.082 1.00 96.88 358 THR A C 1
ATOM 2889 O O . THR A 1 358 ? 22.202 -4.066 -4.167 1.00 96.88 358 THR A O 1
ATOM 2892 N N . PHE A 1 359 ? 23.922 -4.830 -5.390 1.00 97.44 359 PHE A N 1
ATOM 2893 C CA . PHE A 1 359 ? 23.989 -6.111 -4.690 1.00 97.44 359 PHE A CA 1
ATOM 2894 C C . PHE A 1 359 ? 24.263 -5.916 -3.193 1.00 97.44 359 PHE A C 1
ATOM 2896 O O . PHE A 1 359 ? 23.547 -6.457 -2.350 1.00 97.44 359 PHE A O 1
ATOM 2903 N N . ASP A 1 360 ? 25.236 -5.070 -2.858 1.00 97.50 360 ASP A N 1
ATOM 2904 C CA . ASP A 1 360 ? 25.597 -4.773 -1.471 1.00 97.50 360 ASP A CA 1
ATOM 2905 C C . ASP A 1 360 ? 24.485 -4.013 -0.739 1.00 97.50 360 ASP A C 1
ATOM 2907 O O . ASP A 1 360 ? 24.204 -4.289 0.430 1.00 97.50 360 ASP A O 1
ATOM 2911 N N . THR A 1 361 ? 23.808 -3.087 -1.423 1.00 97.88 361 THR A N 1
ATOM 2912 C CA . THR A 1 361 ? 22.620 -2.404 -0.895 1.00 97.88 361 THR A CA 1
ATOM 2913 C C . THR A 1 361 ? 21.511 -3.406 -0.584 1.00 97.88 361 THR A C 1
ATOM 2915 O O . THR A 1 361 ? 20.982 -3.405 0.527 1.00 97.88 361 THR A O 1
ATOM 2918 N N . MET A 1 362 ? 21.204 -4.326 -1.503 1.00 97.69 362 MET A N 1
ATOM 2919 C CA . MET A 1 362 ? 20.200 -5.369 -1.275 1.00 97.69 362 MET A CA 1
ATOM 2920 C C . MET A 1 362 ? 20.599 -6.312 -0.133 1.00 97.69 362 MET A C 1
ATOM 2922 O O . MET A 1 362 ? 19.740 -6.707 0.651 1.00 97.69 362 MET A O 1
ATOM 2926 N N . MET A 1 363 ? 21.890 -6.624 0.026 1.00 97.75 363 MET A N 1
ATOM 2927 C CA . MET A 1 363 ? 22.397 -7.399 1.165 1.00 97.75 363 MET A CA 1
ATOM 2928 C C . MET A 1 363 ? 22.180 -6.677 2.500 1.00 97.75 363 MET A C 1
ATOM 2930 O O . MET A 1 363 ? 21.808 -7.312 3.489 1.00 97.75 363 MET A O 1
ATOM 2934 N N . LYS A 1 364 ? 22.402 -5.357 2.548 1.00 97.94 364 LYS A N 1
ATOM 2935 C CA . LYS A 1 364 ? 22.149 -4.535 3.743 1.00 97.94 364 LYS A CA 1
ATOM 2936 C C . LYS A 1 364 ? 20.658 -4.474 4.065 1.00 97.94 364 LYS A C 1
ATOM 2938 O O . LYS A 1 364 ? 20.282 -4.776 5.194 1.00 97.94 364 LYS A O 1
ATOM 2943 N N . LEU A 1 365 ? 19.821 -4.170 3.072 1.00 97.44 365 LEU A N 1
ATOM 2944 C CA . LEU A 1 365 ? 18.367 -4.098 3.237 1.00 97.44 365 LEU A CA 1
ATOM 2945 C C . LEU A 1 365 ? 17.782 -5.443 3.677 1.00 97.44 365 LEU A C 1
ATOM 2947 O O . LEU A 1 365 ? 16.959 -5.485 4.583 1.00 97.44 365 LEU A O 1
ATOM 2951 N N . ALA A 1 366 ? 18.248 -6.558 3.111 1.00 96.31 366 ALA A N 1
ATOM 2952 C CA . ALA A 1 366 ? 17.788 -7.878 3.526 1.00 96.31 366 ALA A CA 1
ATOM 2953 C C . ALA A 1 366 ? 18.096 -8.178 5.001 1.00 96.31 366 ALA A C 1
ATOM 2955 O O . ALA A 1 366 ? 17.268 -8.765 5.692 1.00 96.31 366 ALA A O 1
ATOM 2956 N N . LYS A 1 367 ? 19.245 -7.725 5.518 1.00 96.44 367 LYS A N 1
ATOM 2957 C CA . LYS A 1 367 ? 19.580 -7.853 6.945 1.00 96.44 367 LYS A CA 1
ATOM 2958 C C . LYS A 1 367 ? 18.760 -6.912 7.828 1.00 96.44 367 LYS A C 1
ATOM 2960 O O . LYS A 1 367 ? 18.324 -7.325 8.894 1.00 96.44 367 LYS A O 1
ATOM 2965 N N . GLU A 1 368 ? 18.571 -5.667 7.398 1.00 96.06 368 GLU A N 1
ATOM 2966 C CA . GLU A 1 368 ? 17.874 -4.624 8.165 1.00 96.06 368 GLU A CA 1
ATOM 2967 C C . GLU A 1 368 ? 16.366 -4.895 8.282 1.00 96.06 368 GLU A C 1
ATOM 2969 O O . GLU A 1 368 ? 15.793 -4.725 9.355 1.00 96.06 368 GLU A O 1
ATOM 2974 N N . PHE A 1 369 ? 15.741 -5.373 7.202 1.00 94.94 369 PHE A N 1
ATOM 2975 C CA . PHE A 1 369 ? 14.293 -5.593 7.108 1.00 94.94 369 PHE A CA 1
ATOM 2976 C C . PHE A 1 369 ? 13.886 -7.074 7.150 1.00 94.94 369 PHE A C 1
ATOM 2978 O O . PHE A 1 369 ? 12.708 -7.393 7.023 1.00 94.94 369 PHE A O 1
ATOM 2985 N N . GLY A 1 370 ? 14.843 -7.995 7.296 1.00 91.81 370 GLY A N 1
ATOM 2986 C CA . GLY A 1 370 ? 14.565 -9.433 7.367 1.00 91.81 370 GLY A CA 1
ATOM 2987 C C . GLY A 1 370 ? 14.148 -10.081 6.041 1.00 91.81 370 GLY A C 1
ATOM 2988 O O . GLY A 1 370 ? 13.561 -11.165 6.050 1.00 91.81 370 GLY A O 1
ATOM 2989 N N . PHE A 1 371 ? 14.443 -9.462 4.893 1.00 93.62 371 PHE A N 1
ATOM 2990 C CA . PHE A 1 371 ? 14.185 -10.079 3.587 1.00 93.62 371 PHE A CA 1
ATOM 2991 C C . PHE A 1 371 ? 15.094 -11.299 3.347 1.00 93.62 371 PHE A C 1
ATOM 2993 O O . PHE A 1 371 ? 16.157 -11.433 3.965 1.00 93.62 371 PHE A O 1
ATOM 3000 N N . PRO A 1 372 ? 14.731 -12.200 2.417 1.00 92.56 372 PRO A N 1
ATOM 3001 C CA . PRO A 1 372 ? 15.648 -13.237 1.962 1.00 92.56 372 PRO A CA 1
ATOM 3002 C C . PRO A 1 372 ? 16.962 -12.632 1.445 1.00 92.56 372 PRO A C 1
ATOM 3004 O O . PRO A 1 372 ? 16.962 -11.617 0.753 1.00 92.56 372 PRO A O 1
ATOM 3007 N N . LEU A 1 373 ? 18.095 -13.247 1.794 1.00 96.06 373 LEU A N 1
ATOM 3008 C CA . LEU A 1 373 ? 19.411 -12.734 1.410 1.00 96.06 373 LEU A CA 1
ATOM 3009 C C . LEU A 1 373 ? 19.673 -12.958 -0.090 1.00 96.06 373 LEU A C 1
ATOM 3011 O O . LEU A 1 373 ? 19.513 -14.098 -0.553 1.00 96.06 373 LEU A O 1
ATOM 3015 N N . PRO A 1 374 ? 20.146 -11.931 -0.825 1.00 96.12 374 PRO A N 1
ATOM 3016 C CA . PRO A 1 374 ? 20.696 -12.105 -2.164 1.00 96.12 374 PRO A CA 1
ATOM 3017 C C . PRO A 1 374 ? 21.744 -13.218 -2.209 1.00 96.12 374 PRO A C 1
ATOM 3019 O O . PRO A 1 374 ? 22.551 -13.375 -1.292 1.00 96.12 374 PRO A O 1
ATOM 3022 N N . GLN A 1 375 ? 21.721 -14.005 -3.281 1.00 94.88 375 GLN A N 1
ATOM 3023 C CA . GLN A 1 375 ? 22.696 -15.064 -3.524 1.00 94.88 375 GLN A CA 1
ATOM 3024 C C . GLN A 1 375 ? 23.682 -14.612 -4.596 1.00 94.88 375 GLN A C 1
ATOM 3026 O O . GLN A 1 375 ? 23.291 -13.965 -5.563 1.00 94.88 375 GLN A O 1
ATOM 3031 N N . GLU A 1 376 ? 24.947 -15.005 -4.461 1.00 95.94 376 GLU A N 1
ATOM 3032 C CA . GLU A 1 376 ? 26.024 -14.595 -5.374 1.00 95.94 376 GLU A CA 1
ATOM 3033 C C . GLU A 1 376 ? 25.730 -14.945 -6.840 1.00 95.94 376 GLU A C 1
ATOM 3035 O O . GLU A 1 376 ? 25.957 -14.143 -7.740 1.00 95.94 376 GLU A O 1
ATOM 3040 N N . LYS A 1 377 ? 25.120 -16.112 -7.075 1.00 95.50 377 LYS A N 1
ATOM 3041 C CA . LYS A 1 377 ? 24.679 -16.563 -8.405 1.00 95.50 377 LYS A CA 1
ATOM 3042 C C . LYS A 1 377 ? 23.706 -15.601 -9.101 1.00 95.50 377 LYS A C 1
ATOM 3044 O O . LYS A 1 377 ? 23.540 -15.673 -10.310 1.00 95.50 377 LYS A O 1
ATOM 3049 N N . ASP A 1 378 ? 23.031 -14.745 -8.337 1.00 93.88 378 ASP A N 1
ATOM 3050 C CA . ASP A 1 378 ? 22.054 -13.782 -8.832 1.00 93.88 378 ASP A CA 1
ATOM 3051 C C . ASP A 1 378 ? 22.639 -12.359 -8.910 1.00 93.88 378 ASP A C 1
ATOM 3053 O O . ASP A 1 378 ? 21.907 -11.431 -9.251 1.00 93.88 378 ASP A O 1
ATOM 3057 N N . ARG A 1 379 ? 23.940 -12.161 -8.625 1.00 96.00 379 ARG A N 1
ATOM 3058 C CA . ARG A 1 379 ? 24.595 -10.840 -8.620 1.00 96.00 379 ARG A CA 1
ATOM 3059 C C . ARG A 1 379 ? 24.346 -10.067 -9.905 1.00 96.00 379 ARG A C 1
ATOM 3061 O O . ARG A 1 379 ? 23.919 -8.920 -9.831 1.00 96.00 379 ARG A O 1
ATOM 3068 N N . GLU A 1 380 ? 24.547 -10.709 -11.052 1.00 95.00 380 GLU A N 1
ATOM 3069 C CA . GLU A 1 380 ? 24.372 -10.081 -12.365 1.00 95.00 380 GLU A CA 1
ATOM 3070 C C . GLU A 1 380 ? 22.968 -9.480 -12.531 1.00 95.00 380 GLU A C 1
ATOM 3072 O O . GLU A 1 380 ? 22.814 -8.384 -13.063 1.00 95.00 380 GLU A O 1
ATOM 3077 N N . PHE A 1 381 ? 21.931 -10.136 -12.000 1.00 93.62 381 PHE A N 1
ATOM 3078 C CA . PHE A 1 381 ? 20.577 -9.589 -12.031 1.00 93.62 381 PHE A CA 1
ATOM 3079 C C . PHE A 1 381 ? 20.474 -8.285 -11.231 1.00 93.62 381 PHE A C 1
ATOM 3081 O O . PHE A 1 381 ? 19.911 -7.309 -11.727 1.00 93.62 381 PHE A O 1
ATOM 3088 N N . PHE A 1 382 ? 21.027 -8.251 -10.016 1.00 94.12 382 PHE A N 1
ATOM 3089 C CA . PHE A 1 382 ? 20.989 -7.062 -9.160 1.00 94.12 382 PHE A CA 1
ATOM 3090 C C . PHE A 1 382 ? 21.835 -5.916 -9.715 1.00 94.12 382 PHE A C 1
ATOM 3092 O O . PHE A 1 382 ? 21.455 -4.761 -9.563 1.00 94.12 382 PHE A O 1
ATOM 3099 N N . THR A 1 383 ? 22.957 -6.205 -10.375 1.00 94.62 383 THR A N 1
ATOM 3100 C CA . THR A 1 383 ? 23.812 -5.162 -10.960 1.00 94.62 383 THR A CA 1
ATOM 3101 C C . THR A 1 383 ? 23.326 -4.698 -12.337 1.00 94.62 383 THR A C 1
ATOM 3103 O O . TH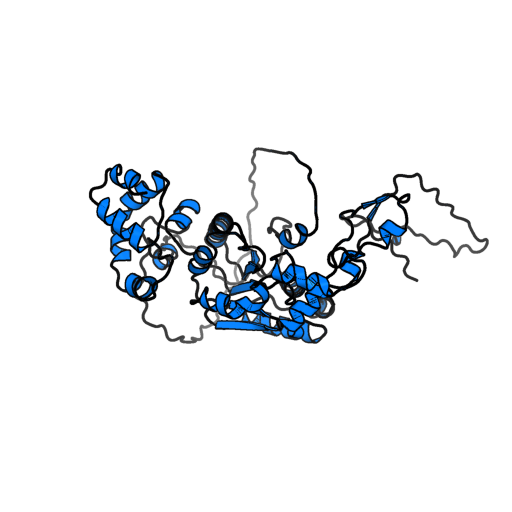R A 1 383 ? 23.726 -3.630 -12.810 1.00 94.62 383 THR A O 1
ATOM 3106 N N . SER A 1 384 ? 22.408 -5.444 -12.962 1.00 89.31 384 SER A N 1
ATOM 3107 C CA . SER A 1 384 ? 21.832 -5.108 -14.263 1.00 89.31 384 SER A CA 1
ATOM 3108 C C . SER A 1 384 ? 20.895 -3.893 -14.238 1.00 89.31 384 SER A C 1
ATOM 3110 O O . SER A 1 384 ? 20.242 -3.551 -13.248 1.00 89.31 384 SER A O 1
ATOM 3112 N N . LYS A 1 385 ? 20.765 -3.243 -15.400 1.00 85.62 385 LYS A N 1
ATOM 3113 C CA . LYS A 1 385 ? 19.804 -2.156 -15.604 1.00 85.62 385 LYS A CA 1
ATOM 3114 C C . LYS A 1 385 ? 18.424 -2.714 -15.956 1.00 85.62 385 LYS A C 1
ATOM 3116 O O . LYS A 1 385 ? 18.129 -2.940 -17.132 1.00 85.62 385 LYS A O 1
ATOM 3121 N N . ILE A 1 386 ? 17.571 -2.843 -14.939 1.00 83.94 386 ILE A N 1
ATOM 3122 C CA . ILE A 1 386 ? 16.202 -3.374 -15.060 1.00 83.94 386 ILE A CA 1
ATOM 3123 C C . ILE A 1 386 ? 15.332 -2.547 -16.019 1.00 83.94 386 ILE A C 1
ATOM 3125 O O . ILE A 1 386 ? 14.743 -3.085 -16.951 1.00 83.94 386 ILE A O 1
ATOM 3129 N N . ASN A 1 387 ? 15.254 -1.227 -15.819 1.00 76.94 387 ASN A N 1
ATOM 3130 C CA . ASN A 1 387 ? 14.451 -0.344 -16.669 1.00 76.94 387 ASN A CA 1
ATOM 3131 C C . ASN A 1 387 ? 15.357 0.368 -17.685 1.00 76.94 387 ASN A C 1
ATOM 3133 O O . ASN A 1 387 ? 15.952 1.411 -17.391 1.00 76.94 387 ASN A O 1
ATOM 3137 N N . ASN A 1 388 ? 15.509 -0.224 -18.869 1.00 76.69 388 ASN A N 1
ATOM 3138 C CA . ASN A 1 388 ? 16.341 0.306 -19.949 1.00 76.69 388 ASN A CA 1
ATOM 3139 C C . ASN A 1 388 ? 15.515 0.622 -21.212 1.00 76.69 388 ASN A C 1
ATOM 3141 O O . ASN A 1 388 ? 14.320 0.344 -21.279 1.00 76.69 388 ASN A O 1
ATOM 3145 N N . GLN A 1 389 ? 16.165 1.222 -22.214 1.00 70.69 389 GLN A N 1
ATOM 3146 C CA . GLN A 1 389 ? 15.525 1.653 -23.465 1.00 70.69 389 GLN A CA 1
ATOM 3147 C C . GLN A 1 389 ? 14.862 0.508 -24.243 1.00 70.69 389 GLN A C 1
ATOM 3149 O O . GLN A 1 389 ? 13.897 0.736 -24.967 1.00 70.69 389 GLN A O 1
ATOM 3154 N N . TYR A 1 390 ? 15.329 -0.729 -24.055 1.00 76.69 390 TYR A N 1
ATOM 3155 C CA . TYR A 1 390 ? 14.767 -1.890 -24.732 1.00 76.69 390 TYR A CA 1
ATOM 3156 C C . TYR A 1 390 ? 13.386 -2.274 -24.210 1.00 76.69 390 TYR A C 1
ATOM 3158 O O . TYR A 1 390 ? 12.682 -2.981 -24.915 1.00 76.69 390 TYR A O 1
ATOM 3166 N N . ARG A 1 391 ? 12.946 -1.781 -23.044 1.00 76.44 391 ARG A N 1
ATOM 3167 C CA . ARG A 1 391 ? 11.600 -2.060 -22.513 1.00 76.44 391 ARG A CA 1
ATOM 3168 C C . ARG A 1 391 ? 10.481 -1.707 -23.496 1.00 76.44 391 ARG A C 1
ATOM 3170 O O . ARG A 1 391 ? 9.462 -2.386 -23.529 1.00 76.44 391 ARG A O 1
ATOM 3177 N N . TYR A 1 392 ? 10.660 -0.636 -24.265 1.00 76.75 392 TYR A N 1
ATOM 3178 C CA . TYR A 1 392 ? 9.671 -0.196 -25.252 1.00 76.75 392 TYR A CA 1
ATOM 3179 C C . TYR A 1 392 ? 9.881 -0.837 -26.628 1.00 76.75 392 TYR A C 1
ATOM 3181 O O . TYR A 1 392 ? 8.989 -0.807 -27.471 1.00 76.75 392 TYR A O 1
ATOM 3189 N N . LEU A 1 393 ? 11.055 -1.433 -26.845 1.00 76.31 393 LEU A N 1
ATOM 3190 C CA . LEU A 1 393 ? 11.457 -2.028 -28.116 1.00 76.31 393 LEU A CA 1
ATOM 3191 C C . LEU A 1 393 ? 11.264 -3.547 -28.135 1.00 76.31 393 LEU A C 1
ATOM 3193 O O . LEU A 1 393 ? 11.030 -4.102 -29.202 1.00 76.31 393 LEU A O 1
ATOM 3197 N N . LEU A 1 394 ? 11.332 -4.216 -26.980 1.00 76.19 394 LEU A N 1
ATOM 3198 C CA . LEU A 1 394 ? 11.356 -5.669 -26.837 1.00 76.19 394 LEU A CA 1
ATOM 3199 C C . LEU A 1 394 ? 10.400 -6.160 -25.727 1.00 76.19 394 LEU A C 1
ATOM 3201 O O . LEU A 1 394 ? 10.193 -5.453 -24.740 1.00 76.19 394 LEU A O 1
ATOM 3205 N N . PRO A 1 395 ? 9.874 -7.396 -25.837 1.00 72.44 395 PRO A N 1
ATOM 3206 C CA . PRO A 1 395 ? 9.991 -8.280 -26.996 1.00 72.44 395 PRO A CA 1
ATOM 3207 C C . PRO A 1 395 ? 9.143 -7.789 -28.184 1.00 72.44 395 PRO A C 1
ATOM 3209 O O . PRO A 1 395 ? 8.204 -7.001 -28.033 1.00 72.44 395 PRO A O 1
ATOM 3212 N N . ILE A 1 396 ? 9.495 -8.256 -29.380 1.00 75.00 396 ILE A N 1
ATOM 3213 C CA . ILE A 1 396 ? 8.656 -8.165 -30.578 1.00 75.00 396 ILE A CA 1
ATOM 3214 C C . ILE A 1 396 ? 8.180 -9.582 -30.863 1.00 75.00 396 ILE A C 1
ATOM 3216 O O . ILE A 1 396 ? 9.000 -10.480 -31.042 1.00 75.00 396 ILE A O 1
ATOM 3220 N N . THR A 1 397 ? 6.865 -9.777 -30.893 1.00 77.12 397 THR A N 1
ATOM 3221 C CA . THR A 1 397 ? 6.277 -11.063 -31.276 1.00 77.12 397 THR A CA 1
ATOM 3222 C C . THR A 1 397 ? 5.781 -10.954 -32.707 1.00 77.12 397 THR A C 1
ATOM 3224 O O . THR A 1 397 ? 4.885 -10.153 -32.982 1.00 77.12 397 THR A O 1
ATOM 3227 N N . ILE A 1 398 ? 6.370 -11.746 -33.606 1.00 78.88 398 ILE A N 1
ATOM 3228 C CA . ILE A 1 398 ? 5.965 -11.817 -35.012 1.00 78.88 398 ILE A CA 1
ATOM 3229 C C . ILE A 1 398 ? 5.225 -13.133 -35.242 1.00 78.88 398 ILE A C 1
ATOM 3231 O O . ILE A 1 398 ? 5.783 -14.213 -35.052 1.00 78.88 398 ILE A O 1
ATOM 3235 N N . TYR A 1 399 ? 3.974 -13.037 -35.674 1.00 77.69 399 TYR A N 1
ATOM 3236 C CA . TYR A 1 399 ? 3.174 -14.158 -36.133 1.00 77.69 399 TYR A CA 1
ATOM 3237 C C . TYR A 1 399 ? 3.386 -14.353 -37.626 1.00 77.69 399 TYR A C 1
ATOM 3239 O O . TYR A 1 399 ? 3.166 -13.453 -38.437 1.00 77.69 399 TYR A O 1
ATOM 3247 N N . ILE A 1 400 ? 3.780 -15.567 -37.993 1.00 77.06 400 ILE A N 1
ATOM 3248 C CA . ILE A 1 400 ? 3.932 -15.957 -39.387 1.00 77.06 400 ILE A CA 1
ATOM 3249 C C . ILE A 1 400 ? 2.798 -16.921 -39.715 1.00 77.06 400 ILE A C 1
ATOM 3251 O O . ILE A 1 400 ? 2.923 -18.128 -39.540 1.00 77.06 400 ILE A O 1
ATOM 3255 N N . ASN A 1 401 ? 1.676 -16.383 -40.194 1.00 72.19 401 ASN A N 1
ATOM 3256 C CA . ASN A 1 401 ? 0.566 -17.194 -40.700 1.00 72.19 401 ASN A CA 1
ATOM 3257 C C . ASN A 1 401 ? 0.717 -17.453 -42.208 1.00 72.19 401 ASN A C 1
ATOM 3259 O O . ASN A 1 401 ? -0.183 -17.193 -43.006 1.00 72.19 401 ASN A O 1
ATOM 3263 N N . LYS A 1 402 ? 1.916 -17.886 -42.612 1.00 70.50 402 LYS A N 1
ATOM 3264 C CA . LYS A 1 402 ? 2.272 -18.180 -44.002 1.00 70.50 402 LYS A CA 1
ATOM 3265 C C . LYS A 1 402 ? 3.091 -19.454 -44.068 1.00 70.50 402 LYS A C 1
ATOM 3267 O O . LYS A 1 402 ? 3.882 -19.747 -43.175 1.00 70.50 402 LYS A O 1
ATOM 3272 N N . LYS A 1 403 ? 2.937 -20.193 -45.166 1.00 66.88 403 LYS A N 1
ATOM 3273 C CA . LYS A 1 403 ? 3.797 -21.337 -45.464 1.00 66.88 403 LYS A CA 1
ATOM 3274 C C . LYS A 1 403 ? 5.214 -20.826 -45.738 1.00 66.88 403 LYS A C 1
ATOM 3276 O O . LYS A 1 403 ? 5.446 -20.190 -46.762 1.00 66.88 403 LYS A O 1
ATOM 3281 N N . ILE A 1 404 ? 6.148 -21.112 -44.836 1.00 69.00 404 ILE A N 1
ATOM 3282 C CA . ILE A 1 404 ? 7.573 -20.835 -45.039 1.00 69.00 404 ILE A CA 1
ATOM 3283 C C . ILE A 1 404 ? 8.164 -22.011 -45.822 1.00 69.00 404 ILE A C 1
ATOM 3285 O O . ILE A 1 404 ? 8.127 -23.149 -45.355 1.00 69.00 404 ILE A O 1
ATOM 3289 N N . GLN A 1 405 ? 8.685 -21.757 -47.023 1.00 57.69 405 GLN A N 1
ATOM 3290 C CA . GLN A 1 405 ? 9.496 -22.740 -47.743 1.00 57.69 405 GLN A CA 1
ATOM 3291 C C . GLN A 1 405 ? 10.950 -22.592 -47.292 1.00 57.69 405 GLN A C 1
ATOM 3293 O O . GLN A 1 405 ? 11.566 -21.554 -47.513 1.00 57.69 405 GLN A O 1
ATOM 3298 N N . VAL A 1 406 ? 11.485 -23.619 -46.633 1.00 62.44 406 VAL A N 1
ATOM 3299 C CA . VAL A 1 406 ? 12.894 -23.671 -46.230 1.00 62.44 406 VAL A CA 1
ATOM 3300 C C . VAL A 1 406 ? 13.666 -24.420 -47.310 1.00 62.44 406 VAL A C 1
ATOM 3302 O O . VAL A 1 406 ? 13.411 -25.599 -47.547 1.00 62.44 406 VAL A O 1
ATOM 3305 N N . PHE A 1 407 ? 14.608 -23.740 -47.962 1.00 47.16 407 PHE A N 1
ATOM 3306 C CA . PHE A 1 407 ? 15.508 -24.352 -48.934 1.00 47.16 407 PHE A CA 1
ATOM 3307 C C . PHE A 1 407 ? 16.827 -24.697 -48.247 1.00 47.16 407 PHE A C 1
ATOM 3309 O O . PHE A 1 407 ? 17.547 -23.811 -47.792 1.00 47.16 407 PHE A O 1
ATOM 3316 N N . VAL A 1 408 ? 17.147 -25.988 -48.172 1.00 55.47 408 VAL A N 1
ATOM 3317 C CA . VAL A 1 408 ? 18.467 -26.453 -47.738 1.00 55.47 408 VAL A CA 1
ATOM 3318 C C . VAL A 1 408 ? 19.281 -26.715 -48.995 1.00 55.47 408 VAL A C 1
ATOM 3320 O O . VAL A 1 408 ? 19.067 -27.713 -49.681 1.00 55.47 408 VAL A O 1
ATOM 3323 N N . GLN A 1 409 ? 20.184 -25.794 -49.324 1.00 48.38 409 GLN A N 1
ATOM 3324 C CA . GLN A 1 409 ? 21.113 -25.977 -50.431 1.00 48.38 409 GLN A CA 1
ATOM 3325 C C . GLN A 1 409 ? 22.437 -26.511 -49.892 1.00 48.38 409 GLN A C 1
ATOM 3327 O O . GLN A 1 409 ? 23.085 -25.887 -49.056 1.00 48.38 409 GLN A O 1
ATOM 3332 N N . GLN A 1 410 ? 22.838 -27.680 -50.382 1.00 47.03 410 GLN A N 1
ATOM 3333 C CA . GLN A 1 410 ? 24.152 -28.241 -50.114 1.00 47.03 410 GLN A CA 1
ATOM 3334 C C . GLN A 1 410 ? 25.177 -27.456 -50.944 1.00 47.03 410 GLN A C 1
ATOM 3336 O O . GLN A 1 410 ? 25.181 -27.561 -52.171 1.00 47.03 410 GLN A O 1
ATOM 3341 N N . GLN A 1 411 ? 26.048 -26.669 -50.306 1.00 52.88 411 GLN A N 1
ATOM 3342 C CA . GLN A 1 411 ? 27.332 -26.376 -50.940 1.00 52.88 411 GLN A CA 1
ATOM 3343 C C . GLN A 1 411 ? 28.140 -27.675 -50.899 1.00 52.88 411 GLN A C 1
ATOM 3345 O O . GLN A 1 411 ? 28.542 -28.163 -49.849 1.00 52.88 411 GLN A O 1
ATOM 3350 N N . ILE A 1 412 ? 28.263 -28.295 -52.065 1.00 47.38 412 ILE A N 1
ATOM 3351 C CA . ILE A 1 412 ? 29.108 -29.460 -52.332 1.00 47.38 412 ILE A CA 1
ATOM 3352 C C . ILE A 1 412 ? 30.558 -29.025 -51.993 1.00 47.38 412 ILE A C 1
ATOM 3354 O O . ILE A 1 412 ? 30.981 -27.993 -52.498 1.00 47.38 412 ILE A O 1
ATOM 3358 N N . HIS A 1 413 ? 31.375 -29.638 -51.126 1.00 45.44 413 HIS A N 1
ATOM 3359 C CA . HIS A 1 413 ? 31.583 -31.040 -50.767 1.00 45.44 413 HIS A CA 1
ATOM 3360 C C . HIS A 1 413 ? 32.240 -31.179 -49.367 1.00 45.44 413 HIS A C 1
ATOM 3362 O O . HIS A 1 413 ? 33.431 -30.912 -49.239 1.00 45.44 413 HIS A O 1
ATOM 3368 N N . SER A 1 414 ? 31.550 -31.731 -48.363 1.00 46.84 414 SER A N 1
ATOM 3369 C CA . SER A 1 414 ? 32.147 -32.653 -47.377 1.00 46.84 414 SER A CA 1
ATOM 3370 C C . SER A 1 414 ? 31.043 -33.353 -46.566 1.00 46.84 414 SER A C 1
ATOM 3372 O O . SER A 1 414 ? 29.984 -32.787 -46.296 1.00 46.84 414 SER A O 1
ATOM 3374 N N . LEU A 1 415 ? 31.265 -34.610 -46.168 1.00 47.47 415 LEU A N 1
ATOM 3375 C CA . LEU A 1 415 ? 30.363 -35.357 -45.274 1.00 47.47 415 LEU A CA 1
ATOM 3376 C C . LEU A 1 415 ? 30.376 -34.828 -43.823 1.00 47.47 415 LEU A C 1
ATOM 3378 O O . LEU A 1 415 ? 29.599 -35.318 -43.005 1.00 47.47 415 LEU A O 1
ATOM 3382 N N . GLN A 1 416 ? 31.218 -33.834 -43.509 1.00 49.16 416 GLN A N 1
ATOM 3383 C CA . GLN A 1 416 ? 31.299 -33.174 -42.201 1.00 49.16 416 GLN A CA 1
ATOM 3384 C C . GLN A 1 416 ? 30.396 -31.929 -42.090 1.00 49.16 416 GLN A C 1
ATOM 3386 O O . GLN A 1 416 ? 30.173 -31.457 -40.980 1.00 49.16 416 GLN A O 1
ATOM 3391 N N . ASP A 1 417 ? 29.787 -31.454 -43.185 1.00 47.50 417 ASP A N 1
ATOM 3392 C CA . ASP A 1 417 ? 29.043 -30.177 -43.216 1.00 47.50 417 ASP A CA 1
ATOM 3393 C C . ASP A 1 417 ? 27.525 -30.301 -42.978 1.00 47.50 417 ASP A C 1
ATOM 3395 O O . ASP A 1 417 ? 26.739 -29.425 -43.349 1.00 47.50 417 ASP A O 1
ATOM 3399 N N . LYS A 1 418 ? 27.064 -31.383 -42.340 1.00 46.69 418 LYS A N 1
ATOM 3400 C CA . LYS A 1 418 ? 25.673 -31.457 -41.869 1.00 46.69 418 LYS A CA 1
ATOM 3401 C C . LYS A 1 418 ? 25.534 -30.689 -40.554 1.00 46.69 418 LYS A C 1
ATOM 3403 O O . LYS A 1 418 ? 25.821 -31.224 -39.488 1.00 46.69 418 LYS A O 1
ATOM 3408 N N . ILE A 1 419 ? 25.040 -29.453 -40.628 1.00 51.56 419 ILE A N 1
ATOM 3409 C CA . ILE A 1 419 ? 24.568 -28.723 -39.446 1.00 51.56 419 ILE A CA 1
ATOM 3410 C C . ILE A 1 419 ? 23.166 -29.232 -39.112 1.00 51.56 419 ILE A C 1
ATOM 3412 O O . ILE A 1 419 ? 22.186 -28.861 -39.760 1.00 51.56 419 ILE A O 1
ATOM 3416 N N . ASP A 1 420 ? 23.068 -30.087 -38.098 1.00 48.34 420 ASP A N 1
ATOM 3417 C CA . ASP A 1 420 ? 21.781 -30.391 -37.484 1.00 48.34 420 ASP A CA 1
ATOM 3418 C C . ASP A 1 420 ? 21.337 -29.185 -36.642 1.00 48.34 420 ASP A C 1
ATOM 3420 O O . ASP A 1 420 ? 21.964 -28.829 -35.641 1.00 48.34 420 ASP A O 1
ATOM 3424 N N . ILE A 1 421 ? 20.279 -28.509 -37.092 1.00 50.75 421 ILE A N 1
ATOM 3425 C CA . ILE A 1 421 ? 19.698 -27.356 -36.396 1.00 50.75 421 ILE A CA 1
ATOM 3426 C C . ILE A 1 421 ? 18.670 -27.775 -35.338 1.00 50.75 421 ILE A C 1
ATOM 3428 O O . ILE A 1 421 ? 18.320 -26.952 -34.495 1.00 50.75 421 ILE A O 1
ATOM 3432 N N . LEU A 1 422 ? 18.208 -29.034 -35.339 1.00 48.31 422 LEU A N 1
ATOM 3433 C CA . LEU A 1 422 ? 17.205 -29.533 -34.391 1.00 48.31 422 LEU A CA 1
ATOM 3434 C C . LEU A 1 422 ? 17.660 -29.441 -32.922 1.00 48.31 422 LEU A C 1
ATOM 3436 O O . LEU A 1 422 ? 16.854 -29.006 -32.104 1.00 48.31 422 LEU A O 1
ATOM 3440 N N . PRO A 1 423 ? 18.929 -29.714 -32.551 1.00 50.28 423 PRO A N 1
ATOM 3441 C CA . PRO A 1 423 ? 19.409 -29.532 -31.179 1.00 50.28 423 PRO A CA 1
ATOM 3442 C C . PRO A 1 423 ? 19.465 -28.065 -30.730 1.00 50.28 423 PRO A C 1
ATOM 3444 O O . PRO A 1 423 ? 19.488 -27.786 -29.534 1.00 50.28 423 PRO A O 1
ATOM 3447 N N . ARG A 1 424 ? 19.508 -27.115 -31.677 1.00 46.59 424 ARG A N 1
ATOM 3448 C CA . ARG A 1 424 ? 19.497 -25.666 -31.403 1.00 46.59 424 ARG A CA 1
ATOM 3449 C C . ARG A 1 424 ? 18.079 -25.099 -31.300 1.00 46.59 424 ARG A C 1
ATOM 3451 O O . ARG A 1 424 ? 17.909 -23.932 -30.957 1.00 46.59 424 ARG A O 1
ATOM 3458 N N . LEU A 1 425 ? 17.072 -25.920 -31.584 1.00 41.34 425 LEU A N 1
ATOM 3459 C CA . LEU A 1 425 ? 15.662 -25.602 -31.430 1.00 41.34 425 LEU A CA 1
ATOM 3460 C C . LEU A 1 425 ? 15.178 -26.233 -30.120 1.00 41.34 425 LEU A C 1
ATOM 3462 O O . LEU A 1 425 ? 14.809 -27.403 -30.088 1.00 41.34 425 LEU A O 1
ATOM 3466 N N . SER A 1 426 ? 15.175 -25.473 -29.022 1.00 40.38 426 SER A N 1
ATOM 3467 C CA . SER A 1 426 ? 14.480 -25.897 -27.803 1.00 40.38 426 SER A CA 1
ATOM 3468 C C . SER A 1 426 ? 13.084 -25.275 -27.736 1.00 40.38 426 SER A C 1
ATOM 3470 O O . SER A 1 426 ? 12.896 -24.069 -27.906 1.00 40.38 426 SER A O 1
ATOM 3472 N N . LEU A 1 427 ? 12.086 -26.121 -27.484 1.00 37.31 427 LEU A N 1
ATOM 3473 C CA . LEU A 1 427 ? 10.761 -25.705 -27.038 1.00 37.31 427 LEU A CA 1
ATOM 3474 C C . LEU A 1 427 ? 10.771 -25.732 -25.511 1.00 37.31 427 LEU A C 1
ATOM 3476 O O . LEU A 1 427 ? 10.874 -26.800 -24.916 1.00 37.31 427 LEU A O 1
ATOM 3480 N N . ASP A 1 428 ? 10.662 -24.565 -24.885 1.00 39.84 428 ASP A N 1
ATOM 3481 C CA . ASP A 1 428 ? 10.235 -24.477 -23.488 1.00 39.84 428 ASP A CA 1
ATOM 3482 C C . ASP A 1 428 ? 8.764 -24.033 -23.448 1.00 39.84 428 ASP A C 1
ATOM 3484 O O . ASP A 1 428 ? 8.276 -23.395 -24.387 1.00 39.84 428 ASP A O 1
ATOM 3488 N N . TYR A 1 429 ? 8.078 -24.370 -22.355 1.00 35.62 429 TYR A N 1
ATOM 3489 C CA . TYR A 1 429 ? 6.639 -24.272 -22.059 1.00 35.62 429 TYR A CA 1
ATOM 3490 C C . TYR A 1 429 ? 5.981 -22.889 -22.303 1.00 35.62 429 TYR A C 1
ATOM 3492 O O . TYR A 1 429 ? 4.783 -22.740 -22.076 1.00 35.62 429 TYR A O 1
ATOM 3500 N N . PHE A 1 430 ? 6.733 -21.883 -22.768 1.00 35.53 430 PHE A N 1
ATOM 3501 C CA . PHE A 1 430 ? 6.304 -20.491 -22.956 1.00 35.53 430 PHE A CA 1
ATOM 3502 C C . PHE A 1 430 ? 6.546 -19.882 -24.351 1.00 35.53 430 PHE A C 1
ATOM 3504 O O . PHE A 1 430 ? 6.252 -18.707 -24.537 1.00 35.53 430 PHE A O 1
ATOM 3511 N N . GLY A 1 431 ? 7.013 -20.644 -25.346 1.00 33.50 431 GLY A N 1
ATOM 3512 C CA . GLY A 1 431 ? 7.010 -20.184 -26.744 1.00 33.50 431 GLY A CA 1
ATOM 3513 C C . GLY A 1 431 ? 8.139 -19.209 -27.133 1.00 33.50 431 GLY A C 1
ATOM 3514 O O . GLY A 1 431 ? 8.047 -18.003 -26.947 1.00 33.50 431 GLY A O 1
ATOM 3515 N N . ILE A 1 432 ? 9.159 -19.788 -27.778 1.00 37.06 432 ILE A N 1
ATOM 3516 C CA . ILE A 1 432 ? 10.104 -19.248 -28.781 1.00 37.06 432 ILE A CA 1
ATOM 3517 C C . ILE A 1 432 ? 11.030 -18.073 -28.385 1.00 37.06 432 ILE A C 1
ATOM 3519 O O . ILE A 1 432 ? 10.652 -16.904 -28.370 1.00 37.06 432 ILE A O 1
ATOM 3523 N N . LYS A 1 433 ? 12.333 -18.390 -28.288 1.00 33.25 433 LYS A N 1
ATOM 3524 C CA . LYS A 1 433 ? 13.447 -17.505 -28.681 1.00 33.25 433 LYS A CA 1
ATOM 3525 C C . LYS A 1 433 ? 14.042 -18.018 -29.997 1.00 33.25 433 LYS A C 1
ATOM 3527 O O . LYS A 1 433 ? 14.391 -19.190 -30.078 1.00 33.25 433 LYS A O 1
ATOM 3532 N N . VAL A 1 434 ? 14.235 -17.140 -30.984 1.00 31.47 434 VAL A N 1
ATOM 3533 C CA . VAL A 1 434 ? 15.145 -17.393 -32.117 1.00 31.47 434 VAL A CA 1
ATOM 3534 C C . VAL A 1 434 ? 16.446 -16.655 -31.824 1.00 31.47 434 VAL A C 1
ATOM 3536 O O . VAL A 1 434 ? 16.441 -15.435 -31.676 1.00 31.47 434 VAL A O 1
ATOM 3539 N N . GLY A 1 435 ? 17.550 -17.390 -31.699 1.00 31.89 435 GLY A N 1
ATOM 3540 C CA . GLY A 1 435 ? 18.884 -16.820 -31.539 1.00 31.89 435 GLY A CA 1
ATOM 3541 C C . GLY A 1 435 ? 19.840 -17.414 -32.563 1.00 31.89 435 GLY A C 1
ATOM 3542 O O . GLY A 1 435 ? 20.073 -18.620 -32.554 1.00 31.89 435 GLY A O 1
ATOM 3543 N N . LEU A 1 436 ? 20.401 -16.567 -33.425 1.00 29.22 436 LEU A N 1
ATOM 3544 C CA . LEU A 1 436 ? 21.655 -16.851 -34.116 1.00 29.22 436 LEU A CA 1
ATOM 3545 C C . LEU A 1 436 ? 22.769 -16.291 -33.231 1.00 29.22 436 LEU A C 1
ATOM 3547 O O . LEU A 1 436 ? 22.892 -15.076 -33.093 1.00 29.22 436 LEU A O 1
ATOM 3551 N N . PHE A 1 437 ? 23.532 -17.174 -32.596 1.00 27.88 437 PHE A N 1
ATOM 3552 C CA . PHE A 1 437 ? 24.776 -16.808 -31.925 1.00 27.88 437 PHE A CA 1
ATOM 3553 C C . PHE A 1 437 ? 25.928 -17.259 -32.823 1.00 27.88 437 PHE A C 1
ATOM 3555 O O . PHE A 1 437 ? 25.925 -18.411 -33.266 1.00 27.88 437 PHE A O 1
ATOM 3562 N N . CYS A 1 438 ? 26.814 -16.314 -33.150 1.00 33.97 438 CYS A N 1
ATOM 3563 C CA . CYS A 1 438 ? 27.986 -16.518 -33.999 1.00 33.97 438 CYS A CA 1
ATOM 3564 C C . CYS A 1 438 ? 28.958 -17.539 -33.410 1.00 33.97 438 CYS A C 1
ATOM 3566 O O . CYS A 1 438 ? 29.122 -17.538 -32.167 1.00 33.97 438 CYS A O 1
#

pLDDT: mean 73.74, std 26.41, range [20.88, 97.94]

Sequence (438 aa):
MFFRILKLKNANKFKIYKILIQCHCIIDKQKHLEFIAEHYEEINSWFNSKEFKEKYINTNHPYPPLLNPERLNAKVESCKDNKLSALSLRGTNKVRDEAIHNVAYFKDSIAGSKVDKIIDCHDSTNAESCNDKCQSIKTDCKAQNLQSQSKSAESIQPYPNLSYESIPPELAWDLNLPLPRGYDCIWALFGLSGCVAFGSFLGKLGTSMLYVGAPFDKVYKKAYLYLRERSLNLLVWVSFDDRKELHREKLFSLMDSEVPLLMDVRDSVGRLKHGVNHGSFKTGKTQYSIDDPMELLVDRVTYGGQDKPHLDILGNFSNGNVFCGSPEIWIYDKIVQMLPNAKYVKYLDMQEIVGERTFDTMMKLAKEFGFPLPQEKDREFFTSKINNQYRYLLPITIYINKKIQVFVQQQIHSLQDKIDILPRLSLDYFGIKVGLFC

Radius of gyration: 28.42 Å; chains: 1; bounding box: 67×66×85 Å